Protein AF-A0AAN7WA49-F1 (afdb_monomer_lite)

InterPro domains:
  IPR006640 SprT-like [PF10263] (108-189)

Structure (mmCIF, N/CA/C/O backbone):
data_AF-A0AAN7WA49-F1
#
_entry.id   AF-A0AAN7WA49-F1
#
loop_
_atom_site.group_PDB
_atom_site.id
_atom_site.type_symbol
_atom_site.label_atom_id
_atom_site.label_alt_id
_atom_site.label_comp_id
_atom_site.label_asym_id
_atom_site.label_entity_id
_atom_site.label_seq_id
_atom_site.pdbx_PDB_ins_code
_atom_site.Cartn_x
_atom_site.Cartn_y
_atom_site.Cartn_z
_atom_site.occupancy
_atom_site.B_iso_or_equiv
_atom_site.auth_seq_id
_atom_site.auth_comp_id
_atom_site.auth_asym_id
_atom_site.auth_atom_id
_atom_site.pdbx_PDB_model_num
ATOM 1 N N . MET A 1 1 ? -54.500 -2.569 -3.889 1.00 30.28 1 MET A N 1
ATOM 2 C CA . MET A 1 1 ? -54.462 -4.039 -3.722 1.00 30.28 1 MET A CA 1
ATOM 3 C C . MET A 1 1 ? -53.000 -4.458 -3.816 1.00 30.28 1 MET A C 1
ATOM 5 O O . MET A 1 1 ? -52.416 -4.173 -4.843 1.00 30.28 1 MET A O 1
ATOM 9 N N . GLY A 1 2 ? -52.299 -5.007 -2.831 1.00 27.73 2 GLY A N 1
ATOM 10 C CA . GLY A 1 2 ? -52.580 -5.314 -1.435 1.00 27.73 2 GLY A CA 1
ATOM 11 C C . GLY A 1 2 ? -51.242 -5.390 -0.678 1.00 27.73 2 GLY A C 1
ATOM 12 O O . GLY A 1 2 ? -50.206 -5.682 -1.268 1.00 27.73 2 GLY A O 1
ATOM 13 N N . LEU A 1 3 ? -51.286 -5.069 0.614 1.00 26.38 3 LEU A N 1
ATOM 14 C CA . LEU A 1 3 ? -50.215 -5.274 1.590 1.00 26.38 3 LEU A CA 1
ATOM 15 C C . LEU A 1 3 ? -50.084 -6.777 1.883 1.00 26.38 3 LEU A C 1
ATOM 17 O O . LEU A 1 3 ? -51.098 -7.415 2.162 1.00 26.38 3 LEU A O 1
ATOM 21 N N . GLN A 1 4 ? -48.868 -7.326 1.904 1.00 26.14 4 GLN A N 1
ATOM 22 C CA . GLN A 1 4 ? -48.599 -8.584 2.606 1.00 26.14 4 GLN A CA 1
ATOM 23 C C . GLN A 1 4 ? -47.641 -8.332 3.767 1.00 26.14 4 GLN A C 1
ATOM 25 O O . GLN A 1 4 ? -46.445 -8.104 3.600 1.00 26.14 4 GLN A O 1
ATOM 30 N N . ASN A 1 5 ? -48.246 -8.357 4.952 1.00 26.69 5 ASN A N 1
ATOM 31 C CA . ASN A 1 5 ? -47.609 -8.510 6.247 1.00 26.69 5 ASN A CA 1
ATOM 32 C C . ASN A 1 5 ? -46.942 -9.888 6.327 1.00 26.69 5 ASN A C 1
ATOM 34 O O . ASN A 1 5 ? -47.621 -10.898 6.150 1.00 26.69 5 ASN A O 1
ATOM 38 N N . PHE A 1 6 ? -45.669 -9.936 6.708 1.00 26.06 6 PHE A N 1
ATOM 39 C CA . PHE A 1 6 ? -45.064 -11.139 7.275 1.00 26.06 6 PHE A CA 1
ATOM 40 C C . PHE A 1 6 ? -44.755 -10.873 8.747 1.00 26.06 6 PHE A C 1
ATOM 42 O O . PHE A 1 6 ? -43.709 -10.334 9.089 1.00 26.06 6 PHE A O 1
ATOM 49 N N . ASN A 1 7 ? -45.706 -11.240 9.608 1.00 25.48 7 ASN A N 1
ATOM 50 C CA . ASN A 1 7 ? -45.475 -11.431 11.035 1.00 25.48 7 ASN A CA 1
ATOM 51 C C . ASN A 1 7 ? -45.273 -12.930 11.311 1.00 25.48 7 ASN A C 1
ATOM 53 O O . ASN A 1 7 ? -46.125 -13.740 10.964 1.00 25.48 7 ASN A O 1
ATOM 57 N N . ASN A 1 8 ? -44.159 -13.225 11.982 1.00 29.48 8 ASN A N 1
ATOM 58 C CA . ASN A 1 8 ? -43.942 -14.221 13.038 1.00 29.48 8 ASN A CA 1
ATOM 59 C C . ASN A 1 8 ? -44.462 -15.661 12.879 1.00 29.48 8 ASN A C 1
ATOM 61 O O . ASN A 1 8 ? -45.635 -15.940 13.110 1.00 29.48 8 ASN A O 1
ATOM 65 N N . LEU A 1 9 ? -43.510 -16.598 12.775 1.00 24.91 9 LEU A N 1
ATOM 66 C CA . LEU A 1 9 ? -43.549 -17.864 13.515 1.00 24.91 9 LEU A CA 1
ATOM 67 C C . LEU A 1 9 ? -42.168 -18.134 14.153 1.00 24.91 9 LEU A C 1
ATOM 69 O O . LEU A 1 9 ? -41.154 -17.968 13.473 1.00 24.91 9 LEU A O 1
ATOM 73 N N . PRO A 1 10 ? -42.099 -18.537 15.438 1.00 28.39 10 PRO A N 1
ATOM 74 C CA . PRO A 1 10 ? -40.845 -18.825 16.120 1.00 28.39 10 PRO A CA 1
ATOM 75 C C . PRO A 1 10 ? -40.385 -20.239 15.760 1.00 28.39 10 PRO A C 1
ATOM 77 O O . PRO A 1 10 ? -41.023 -21.226 16.126 1.00 28.39 10 PRO A O 1
ATOM 80 N N . ILE A 1 11 ? -39.262 -20.353 15.054 1.00 27.48 11 ILE A N 1
ATOM 81 C CA . ILE A 1 11 ? -38.612 -21.649 14.868 1.00 27.48 11 ILE A CA 1
ATOM 82 C C . ILE A 1 11 ? -37.760 -21.912 16.112 1.00 27.48 11 ILE A C 1
ATOM 84 O O . ILE A 1 11 ? -36.709 -21.307 16.310 1.00 27.48 11 ILE A O 1
ATOM 88 N N . SER A 1 12 ? -38.253 -22.797 16.977 1.00 29.06 12 SER A N 1
ATOM 89 C CA . SER A 1 12 ? -37.482 -23.369 18.080 1.00 29.06 12 SER A CA 1
ATOM 90 C C . SER A 1 12 ? -36.337 -24.202 17.502 1.00 29.06 12 SER A C 1
ATOM 92 O O . SER A 1 12 ? -36.572 -25.218 16.849 1.00 29.06 12 SER A O 1
ATOM 94 N N . PHE A 1 13 ? -35.098 -23.768 17.739 1.00 29.12 13 PHE A N 1
ATOM 95 C CA . PHE A 1 13 ? -33.899 -24.546 17.442 1.00 29.12 13 PHE A CA 1
ATOM 96 C C . PHE A 1 13 ? -33.210 -24.998 18.738 1.00 29.12 13 PHE A C 1
ATOM 98 O O . PHE A 1 13 ? -33.245 -24.289 19.746 1.00 29.12 13 PHE A O 1
ATOM 105 N N . PRO A 1 14 ? -32.603 -26.198 18.736 1.00 25.14 14 PRO A N 1
ATOM 106 C CA . PRO A 1 14 ? -32.092 -26.840 19.938 1.00 25.14 14 PRO A CA 1
ATOM 107 C C . PRO A 1 14 ? -30.898 -26.079 20.522 1.00 25.14 14 PRO A C 1
ATOM 109 O O . PRO A 1 14 ? -29.910 -25.826 19.834 1.00 25.14 14 PRO A O 1
ATOM 112 N N . LEU A 1 15 ? -30.961 -25.801 21.828 1.00 32.09 15 LEU A N 1
ATOM 113 C CA . LEU A 1 15 ? -29.817 -25.411 22.654 1.00 32.09 15 LEU A CA 1
ATOM 114 C C . LEU A 1 15 ? -28.691 -26.441 22.466 1.00 32.09 15 LEU A C 1
ATOM 116 O O . LEU A 1 15 ? -28.815 -27.579 22.924 1.00 32.09 15 LEU A O 1
ATOM 120 N N . ARG A 1 16 ? -27.589 -26.071 21.802 1.00 32.62 16 ARG A N 1
ATOM 121 C CA . ARG A 1 16 ? -26.420 -26.951 21.670 1.00 32.62 16 ARG A CA 1
ATOM 122 C C . ARG A 1 16 ? -25.090 -26.255 21.947 1.00 32.62 16 ARG A C 1
ATOM 124 O O . ARG A 1 16 ? -24.744 -25.259 21.333 1.00 32.62 16 ARG A O 1
ATOM 131 N N . SER A 1 17 ? -24.361 -26.930 22.841 1.00 30.59 17 SER A N 1
ATOM 132 C CA . SER A 1 17 ? -22.941 -26.861 23.200 1.00 30.59 17 SER A CA 1
ATOM 133 C C . SER A 1 17 ? -22.407 -25.538 23.755 1.00 30.59 17 SER A C 1
ATOM 135 O O . SER A 1 17 ? -21.945 -24.660 23.037 1.00 30.59 17 SER A O 1
ATOM 137 N N . ARG A 1 18 ? -22.396 -25.457 25.091 1.00 38.47 18 ARG A N 1
ATOM 138 C CA . ARG A 1 18 ? -21.684 -24.447 25.879 1.00 38.47 18 ARG A CA 1
ATOM 139 C C . ARG A 1 18 ? -20.166 -24.656 25.771 1.00 38.47 18 ARG A C 1
ATOM 141 O O . ARG A 1 18 ? -19.599 -25.411 26.555 1.00 38.47 18 ARG A O 1
ATOM 148 N N . ASP A 1 19 ? -19.508 -23.939 24.867 1.00 34.94 19 ASP A N 1
ATOM 149 C CA . ASP A 1 19 ? -18.077 -23.643 25.004 1.00 34.94 19 ASP A CA 1
ATOM 150 C C . ASP A 1 19 ? -17.912 -22.490 26.012 1.00 34.94 19 ASP A C 1
ATOM 152 O O . ASP A 1 19 ? -17.974 -21.308 25.670 1.00 34.94 19 ASP A O 1
ATOM 156 N N . PHE A 1 20 ? -17.750 -22.837 27.292 1.00 41.31 20 PHE A N 1
ATOM 157 C CA . PHE A 1 20 ? -17.463 -21.893 28.377 1.00 41.31 20 PHE A CA 1
ATOM 158 C C . PHE A 1 20 ? -16.063 -21.285 28.198 1.00 41.31 20 PHE A C 1
ATOM 160 O O . PHE A 1 20 ? -15.070 -21.932 28.507 1.00 41.31 20 PHE A O 1
ATOM 167 N N . ASN A 1 21 ? -15.967 -20.052 27.691 1.00 46.81 21 ASN A N 1
ATOM 168 C CA . ASN A 1 21 ? -14.693 -19.327 27.563 1.00 46.81 21 ASN A CA 1
ATOM 169 C C . ASN A 1 21 ? -14.823 -17.830 27.921 1.00 46.81 21 ASN A C 1
ATOM 171 O O . ASN A 1 21 ? -14.378 -16.963 27.169 1.00 46.81 21 ASN A O 1
ATOM 175 N N . LEU A 1 22 ? -15.430 -17.525 29.068 1.00 43.91 22 LEU A N 1
ATOM 176 C CA . LEU A 1 22 ? -14.919 -16.455 29.929 1.00 43.91 22 LEU A CA 1
ATOM 177 C C . LEU A 1 22 ? -14.294 -17.166 31.139 1.00 43.91 22 LEU A C 1
ATOM 179 O O . LEU A 1 22 ? -14.978 -18.010 31.721 1.00 43.91 22 LEU A O 1
ATOM 183 N N . PRO A 1 23 ? -13.020 -16.922 31.486 1.00 47.19 23 PRO A N 1
ATOM 184 C CA . PRO A 1 23 ? -12.454 -17.450 32.721 1.00 47.19 23 PRO A CA 1
ATOM 185 C C . PRO A 1 23 ? -13.278 -16.934 33.908 1.00 47.19 23 PRO A C 1
ATOM 187 O O . PRO A 1 23 ? -13.405 -15.726 34.084 1.00 47.19 23 PRO A O 1
ATOM 190 N N . ASP A 1 24 ? -13.865 -17.841 34.688 1.00 44.62 24 ASP A N 1
ATOM 191 C CA . ASP A 1 24 ? -14.547 -17.516 35.944 1.00 44.62 24 ASP A CA 1
ATOM 192 C C . ASP A 1 24 ? -13.480 -17.187 37.013 1.00 44.62 24 ASP A C 1
ATOM 194 O O . ASP A 1 24 ? -12.650 -18.059 37.320 1.00 44.62 24 ASP A O 1
ATOM 198 N N . PRO A 1 25 ? -13.475 -15.971 37.601 1.00 43.41 25 PRO A N 1
ATOM 199 C CA . PRO A 1 25 ? -12.510 -15.566 38.627 1.00 43.41 25 PRO A CA 1
ATOM 200 C C . PRO A 1 25 ? -12.477 -16.481 39.864 1.00 43.41 25 PRO A C 1
ATOM 202 O O . PRO A 1 25 ? -11.494 -16.491 40.608 1.00 43.41 25 PRO A O 1
ATOM 205 N N . ARG A 1 26 ? -13.507 -17.306 40.091 1.00 42.00 26 ARG A N 1
ATOM 206 C CA . ARG A 1 26 ? -13.627 -18.171 41.276 1.00 42.00 26 ARG A CA 1
ATOM 207 C C . ARG A 1 26 ? -12.968 -19.542 41.124 1.00 42.00 26 ARG A C 1
ATOM 209 O O . ARG A 1 26 ? -12.745 -20.218 42.131 1.00 42.00 26 ARG A O 1
ATOM 216 N N . TYR A 1 27 ? -12.590 -19.961 39.913 1.00 43.03 27 TYR A N 1
ATOM 217 C CA . TYR A 1 27 ? -11.974 -21.281 39.686 1.00 43.03 27 TYR A CA 1
ATOM 218 C C . TYR A 1 27 ? -10.437 -21.297 39.750 1.00 43.03 27 TYR A C 1
ATOM 220 O O . TYR A 1 27 ? -9.827 -22.366 39.662 1.00 43.03 27 TYR A O 1
ATOM 228 N N . TYR A 1 28 ? -9.792 -20.160 40.032 1.00 46.44 28 TYR A N 1
ATOM 229 C CA . TYR A 1 28 ? -8.327 -20.021 40.070 1.00 46.44 28 TYR A CA 1
ATOM 230 C C . TYR A 1 28 ? -7.599 -20.814 41.179 1.00 46.44 28 TYR A C 1
ATOM 232 O O . TYR A 1 28 ? -6.373 -20.750 41.276 1.00 46.44 28 TYR A O 1
ATOM 240 N N . ARG A 1 29 ? -8.293 -21.606 42.017 1.00 39.50 29 ARG A N 1
ATOM 241 C CA . ARG A 1 29 ? -7.665 -22.324 43.149 1.00 39.50 29 ARG A CA 1
ATOM 242 C C . ARG A 1 29 ? -7.626 -23.853 43.111 1.00 39.50 29 ARG A C 1
ATOM 244 O O . ARG A 1 29 ? -7.049 -24.426 44.036 1.00 39.50 29 ARG A O 1
ATOM 251 N N . ARG A 1 30 ? -8.123 -24.569 42.089 1.00 38.12 30 ARG A N 1
ATOM 252 C CA . ARG A 1 30 ? -7.982 -26.050 42.081 1.00 38.12 30 ARG A CA 1
ATOM 253 C C . ARG A 1 30 ? -7.955 -26.712 40.688 1.00 38.12 30 ARG A C 1
ATOM 255 O O . ARG A 1 30 ? -8.990 -26.972 40.102 1.00 38.12 30 ARG A O 1
ATOM 262 N N . ARG A 1 31 ? -6.730 -27.061 40.254 1.00 41.97 31 ARG A N 1
ATOM 263 C CA . ARG A 1 31 ? -6.278 -28.139 39.324 1.00 41.97 31 ARG A CA 1
ATOM 264 C C . ARG A 1 31 ? -7.177 -28.569 38.135 1.00 41.97 31 ARG A C 1
ATOM 266 O O . ARG A 1 31 ? -8.188 -29.218 38.352 1.00 41.97 31 ARG A O 1
ATOM 273 N N . SER A 1 32 ? -6.587 -28.591 36.926 1.00 35.69 32 SER A N 1
ATOM 274 C CA . SER A 1 32 ? -6.237 -29.834 36.188 1.00 35.69 32 SER A CA 1
ATOM 275 C C . SER A 1 32 ? -5.208 -29.567 35.069 1.00 35.69 32 SER A C 1
ATOM 277 O O . SER A 1 32 ? -5.052 -28.444 34.605 1.00 35.69 32 SER A O 1
ATOM 279 N N . ARG A 1 33 ? -4.429 -30.585 34.683 1.00 50.12 33 ARG A N 1
ATOM 280 C CA . ARG A 1 33 ? -3.204 -30.488 33.865 1.00 50.12 33 ARG A CA 1
ATOM 281 C C . ARG A 1 33 ? -3.462 -30.884 32.407 1.00 50.12 33 ARG A C 1
ATOM 283 O O . ARG A 1 33 ? -3.973 -31.971 32.171 1.00 50.12 33 ARG A O 1
ATOM 290 N N . SER A 1 34 ? -2.984 -30.052 31.468 1.00 51.78 34 SER A N 1
ATOM 291 C CA . SER A 1 34 ? -2.163 -30.411 30.277 1.00 51.78 34 SER A CA 1
ATOM 292 C C . SER A 1 34 ? -2.564 -29.819 28.911 1.00 51.78 34 SER A C 1
ATOM 294 O O . SER A 1 34 ? -1.732 -29.818 28.009 1.00 51.78 34 SER A O 1
ATOM 296 N N . ARG A 1 35 ? -3.737 -29.185 28.758 1.00 42.75 35 ARG A N 1
ATOM 297 C CA . ARG A 1 35 ? -4.066 -28.391 27.544 1.00 42.75 35 ARG A CA 1
ATOM 298 C C . ARG A 1 35 ? -4.598 -26.984 27.823 1.00 42.75 35 ARG A C 1
ATOM 300 O O . ARG A 1 35 ? -4.358 -26.098 27.007 1.00 42.75 35 ARG A O 1
ATOM 307 N N . SER A 1 36 ? -5.247 -26.761 28.971 1.00 52.06 36 SER A N 1
ATOM 308 C CA . SER A 1 36 ? -5.731 -25.425 29.349 1.00 52.06 36 SER A CA 1
ATOM 309 C C . SER A 1 36 ? -4.580 -24.476 29.688 1.00 52.06 36 SER A C 1
ATOM 311 O O . SER A 1 36 ? -4.594 -23.348 29.216 1.00 52.06 36 SER A O 1
ATOM 313 N N . ARG A 1 37 ? -3.516 -24.976 30.337 1.00 51.56 37 ARG A N 1
ATOM 314 C CA . ARG A 1 37 ? -2.327 -24.191 30.714 1.00 51.56 37 ARG A CA 1
ATOM 315 C C . ARG A 1 37 ? -1.764 -23.324 29.588 1.00 51.56 37 ARG A C 1
ATOM 317 O O . ARG A 1 37 ? -1.578 -22.140 29.782 1.00 51.56 37 ARG A O 1
ATOM 324 N N . ARG A 1 38 ? -1.569 -23.871 28.380 1.00 51.59 38 ARG A N 1
ATOM 325 C CA . ARG A 1 38 ? -1.002 -23.094 27.259 1.00 51.59 38 ARG A CA 1
ATOM 326 C C . ARG A 1 38 ? -1.919 -21.946 26.812 1.00 51.59 38 ARG A C 1
ATOM 328 O O . ARG A 1 38 ? -1.421 -20.912 26.391 1.00 51.59 38 ARG A O 1
ATOM 335 N N . ARG A 1 39 ? -3.242 -22.129 26.893 1.00 55.03 39 ARG A N 1
ATOM 336 C CA . ARG A 1 39 ? -4.233 -21.094 26.549 1.00 55.03 39 ARG A CA 1
ATOM 337 C C . ARG A 1 39 ? -4.418 -20.076 27.674 1.00 55.03 39 ARG A C 1
ATOM 339 O O . ARG A 1 39 ? -4.572 -18.899 27.379 1.00 55.03 39 ARG A O 1
ATOM 346 N N . GLU A 1 40 ? -4.384 -20.525 28.926 1.00 58.50 40 GLU A N 1
ATOM 347 C CA . GLU A 1 40 ? -4.374 -19.669 30.119 1.00 58.50 40 GLU A CA 1
ATOM 348 C C . GLU A 1 40 ? -3.130 -18.774 30.112 1.00 58.50 40 GLU A C 1
ATOM 350 O O . GLU A 1 40 ? -3.262 -17.557 30.191 1.00 58.50 40 GLU A O 1
ATOM 355 N N . ASP A 1 41 ? -1.951 -19.349 29.854 1.00 67.00 41 ASP A N 1
ATOM 356 C CA . ASP A 1 41 ? -0.691 -18.613 29.736 1.00 67.00 41 ASP A CA 1
ATOM 357 C C . ASP A 1 41 ? -0.744 -17.569 28.604 1.00 67.00 41 ASP A C 1
ATOM 359 O O . ASP A 1 41 ? -0.179 -16.487 28.731 1.00 67.00 41 ASP A O 1
ATOM 363 N N . GLU A 1 42 ? -1.387 -17.872 27.470 1.00 71.25 42 GLU A N 1
ATOM 364 C CA . GLU A 1 42 ? -1.552 -16.923 26.357 1.00 71.25 42 GLU A CA 1
ATOM 365 C C . GLU A 1 42 ? -2.534 -15.793 26.691 1.00 71.25 42 GLU A C 1
ATOM 367 O O . GLU A 1 42 ? -2.274 -14.637 26.354 1.00 71.25 42 GLU A O 1
ATOM 372 N N . TRP A 1 43 ? -3.639 -16.106 27.371 1.00 72.69 43 TRP A N 1
ATOM 373 C CA . TRP A 1 43 ? -4.624 -15.125 27.819 1.00 72.69 43 TRP A CA 1
ATOM 374 C C . TRP A 1 43 ? -4.048 -14.176 28.872 1.00 72.69 43 TRP A C 1
ATOM 376 O O . TRP A 1 43 ? -4.136 -12.960 28.713 1.00 72.69 43 TRP A O 1
ATOM 386 N N . GLU A 1 44 ? -3.403 -14.716 29.907 1.00 75.56 44 GLU A N 1
ATOM 387 C CA . GLU A 1 44 ? -2.761 -13.933 30.967 1.00 75.56 44 GLU A CA 1
ATOM 388 C C . GLU A 1 44 ? -1.657 -13.036 30.401 1.00 75.56 44 GLU A C 1
ATOM 390 O O . GLU A 1 44 ? -1.570 -11.862 30.759 1.00 75.56 44 GLU A O 1
ATOM 395 N N . LYS A 1 45 ? -0.870 -13.541 29.440 1.00 81.31 45 LYS A N 1
ATOM 396 C CA . LYS A 1 45 ? 0.095 -12.719 28.695 1.00 81.31 45 LYS A CA 1
ATOM 397 C C . LYS A 1 45 ? -0.580 -11.601 27.909 1.00 81.31 45 LYS A C 1
ATOM 399 O O . LYS A 1 45 ? -0.028 -10.508 27.855 1.00 81.31 45 LYS A O 1
ATOM 404 N N . SER A 1 46 ? -1.746 -11.845 27.309 1.00 79.94 46 SER A N 1
ATOM 405 C CA . SER A 1 46 ? -2.488 -10.817 26.568 1.00 79.94 46 SER A CA 1
ATOM 406 C C . SER A 1 46 ? -3.006 -9.721 27.499 1.00 79.94 46 SER A C 1
ATOM 408 O O . SER A 1 46 ? -2.791 -8.541 27.239 1.00 79.94 46 SER A O 1
ATOM 410 N N . VAL A 1 47 ? -3.602 -10.102 28.633 1.00 84.25 47 VAL A N 1
ATOM 411 C CA . VAL A 1 47 ? -4.077 -9.165 29.663 1.00 84.25 47 VAL A CA 1
ATOM 412 C C . VAL A 1 47 ? -2.916 -8.354 30.248 1.00 84.25 47 VAL A C 1
ATOM 414 O O . VAL A 1 47 ? -3.005 -7.130 30.352 1.00 84.25 47 VAL A O 1
ATOM 417 N N . ALA A 1 48 ? -1.793 -9.004 30.565 1.00 86.94 48 ALA A N 1
ATOM 418 C CA . ALA A 1 48 ? -0.583 -8.318 31.010 1.00 86.94 48 ALA A CA 1
ATOM 419 C C . ALA A 1 48 ? -0.048 -7.361 29.931 1.00 86.94 48 ALA A C 1
ATOM 421 O O . ALA A 1 48 ? 0.315 -6.225 30.236 1.00 86.94 48 ALA A O 1
ATOM 422 N N . ALA A 1 49 ? -0.073 -7.772 28.660 1.00 87.06 49 ALA A N 1
ATOM 423 C CA . ALA A 1 49 ? 0.344 -6.934 27.544 1.00 87.06 49 ALA A CA 1
ATOM 424 C C . ALA A 1 49 ? -0.554 -5.702 27.360 1.00 87.06 49 ALA A C 1
ATOM 426 O O . ALA A 1 49 ? -0.046 -4.664 26.946 1.00 87.06 49 ALA A O 1
ATOM 427 N N . LEU A 1 50 ? -1.849 -5.740 27.697 1.00 90.81 50 LEU A N 1
ATOM 428 C CA . LEU A 1 50 ? -2.705 -4.538 27.680 1.00 90.81 50 LEU A CA 1
ATOM 429 C C . LEU A 1 50 ? -2.230 -3.466 28.673 1.00 90.81 50 LEU A C 1
ATOM 431 O O . LEU A 1 50 ? -2.437 -2.281 28.431 1.00 90.81 50 LEU A O 1
ATOM 435 N N . ARG A 1 51 ? -1.565 -3.873 29.759 1.00 92.31 51 ARG A N 1
ATOM 436 C CA . ARG A 1 51 ? -1.057 -2.992 30.827 1.00 92.31 51 ARG A CA 1
ATOM 437 C C . ARG A 1 51 ? 0.389 -2.562 30.638 1.00 92.31 51 ARG A C 1
ATOM 439 O O . ARG A 1 51 ? 0.887 -1.723 31.386 1.00 92.31 51 ARG A O 1
ATOM 446 N N . ASP A 1 52 ? 1.086 -3.141 29.670 1.00 90.06 52 ASP A N 1
ATOM 447 C CA . ASP A 1 52 ? 2.507 -2.891 29.485 1.00 90.06 52 ASP A CA 1
ATOM 448 C C . ASP A 1 52 ? 2.755 -1.661 28.601 1.00 90.06 52 ASP A C 1
ATOM 450 O O . ASP A 1 52 ? 2.683 -1.709 27.371 1.00 90.06 52 ASP A O 1
ATOM 454 N N . LYS A 1 53 ? 3.082 -0.527 29.222 1.00 89.44 53 LYS A N 1
ATOM 455 C CA . LYS A 1 53 ? 3.438 0.701 28.492 1.00 89.44 53 LYS A CA 1
ATOM 456 C C . LYS A 1 53 ? 4.791 0.622 27.771 1.00 89.44 53 LYS A C 1
ATOM 458 O O . LYS A 1 53 ? 5.106 1.515 26.994 1.00 89.44 53 LYS A O 1
ATOM 463 N N . THR A 1 54 ? 5.611 -0.394 28.049 1.00 87.38 54 THR A N 1
ATOM 464 C CA . THR A 1 54 ? 6.988 -0.499 27.540 1.00 87.38 54 THR A CA 1
ATOM 465 C C . THR A 1 54 ? 7.091 -1.153 26.163 1.00 87.38 54 THR A C 1
ATOM 467 O O . THR A 1 54 ? 8.168 -1.145 25.574 1.00 87.38 54 THR A O 1
ATOM 470 N N . VAL A 1 55 ? 5.985 -1.667 25.617 1.00 86.06 55 VAL A N 1
ATOM 471 C CA . VAL A 1 55 ? 5.927 -2.226 24.259 1.00 86.06 55 VAL A CA 1
ATOM 472 C C . VAL A 1 55 ? 6.048 -1.107 23.219 1.00 86.06 55 VAL A C 1
ATOM 474 O O . VAL A 1 55 ? 5.197 -0.219 23.162 1.00 86.06 55 VAL A O 1
ATOM 477 N N . ARG A 1 56 ? 7.096 -1.180 22.389 1.00 80.00 56 ARG A N 1
ATOM 478 C CA . ARG A 1 56 ? 7.497 -0.141 21.417 1.00 80.00 56 ARG A CA 1
ATOM 479 C C . ARG A 1 56 ? 7.399 -0.555 19.946 1.00 80.00 56 ARG A C 1
ATOM 481 O O . ARG A 1 56 ? 7.269 0.269 19.056 1.00 80.00 56 ARG A O 1
ATOM 488 N N . ASP A 1 57 ? 7.395 -1.850 19.651 1.00 76.00 57 ASP A N 1
ATOM 489 C CA . ASP A 1 57 ? 7.486 -2.377 18.281 1.00 76.00 57 ASP A CA 1
ATOM 490 C C . ASP A 1 57 ? 6.141 -2.414 17.523 1.00 76.00 57 ASP A C 1
ATOM 492 O O . ASP A 1 57 ? 5.972 -3.223 16.613 1.00 76.00 57 ASP A O 1
ATOM 496 N N . ARG A 1 58 ? 5.156 -1.592 17.912 1.00 78.69 58 ARG A N 1
ATOM 497 C CA . ARG A 1 58 ? 3.747 -1.679 17.469 1.00 78.69 58 ARG A CA 1
ATOM 498 C C . ARG A 1 58 ? 3.189 -0.336 16.995 1.00 78.69 58 ARG A C 1
ATOM 500 O O . ARG A 1 58 ? 2.157 0.122 17.482 1.00 78.69 58 ARG A O 1
ATOM 507 N N . VAL A 1 59 ? 3.898 0.294 16.063 1.00 79.12 59 VAL A N 1
ATOM 508 C CA . VAL A 1 59 ? 3.586 1.644 15.553 1.00 79.12 59 VAL A CA 1
ATOM 509 C C . VAL A 1 59 ? 2.873 1.604 14.190 1.00 79.12 59 VAL A C 1
ATOM 511 O O . VAL A 1 59 ? 2.340 2.617 13.742 1.00 79.12 59 VAL A O 1
ATOM 514 N N . GLY A 1 60 ? 2.851 0.443 13.530 1.00 87.81 60 GLY A N 1
ATOM 515 C CA . GLY A 1 60 ? 2.269 0.271 12.200 1.00 87.81 60 GLY A CA 1
ATOM 516 C C . GLY A 1 60 ? 0.762 0.018 12.195 1.00 87.81 60 GLY A C 1
ATOM 517 O O . GLY A 1 60 ? 0.105 -0.059 13.233 1.00 87.81 60 GLY A O 1
ATOM 518 N N . ASP A 1 61 ? 0.223 -0.167 10.994 1.00 93.69 61 ASP A N 1
ATOM 519 C CA . ASP A 1 61 ? -1.198 -0.395 10.726 1.00 93.69 61 ASP A CA 1
ATOM 520 C C . ASP A 1 61 ? -1.386 -1.327 9.513 1.00 93.69 61 ASP A C 1
ATOM 522 O O . ASP A 1 61 ? -0.418 -1.673 8.833 1.00 93.69 61 ASP A O 1
ATOM 526 N N . LEU A 1 62 ? -2.615 -1.782 9.245 1.00 93.62 62 LEU A N 1
ATOM 527 C CA . LEU A 1 62 ? -2.890 -2.701 8.124 1.00 93.62 62 LEU A CA 1
ATOM 528 C C . LEU A 1 62 ? -2.936 -2.017 6.747 1.00 93.62 62 LEU A C 1
ATOM 530 O O . LEU A 1 62 ? -3.038 -2.700 5.726 1.00 93.62 62 LEU A O 1
ATOM 534 N N . GLY A 1 63 ? -2.860 -0.688 6.686 1.00 92.75 63 GLY A N 1
ATOM 535 C CA . GLY A 1 63 ? -2.906 0.075 5.444 1.00 92.75 63 GLY A CA 1
ATOM 536 C C . GLY A 1 63 ? -4.260 0.063 4.747 1.00 92.75 63 GLY A C 1
ATOM 537 O O . GLY A 1 63 ? -4.302 0.218 3.524 1.00 92.75 63 GLY A O 1
ATOM 538 N N . TRP A 1 64 ? -5.344 -0.162 5.494 1.00 94.81 64 TRP A N 1
ATOM 539 C CA . TRP A 1 64 ? -6.717 -0.139 4.994 1.00 94.81 64 TRP A CA 1
ATOM 540 C C . TRP A 1 64 ? -7.249 1.291 4.917 1.00 94.81 64 TRP A C 1
ATOM 542 O O . TRP A 1 64 ? -6.840 2.173 5.669 1.00 94.81 64 TRP A O 1
ATOM 552 N N . VAL A 1 65 ? -8.204 1.520 4.019 1.00 93.56 65 VAL A N 1
ATOM 553 C CA . VAL A 1 65 ? -8.985 2.762 4.020 1.00 93.56 65 VAL A CA 1
ATOM 554 C C . VAL A 1 65 ? -10.197 2.619 4.941 1.00 93.56 65 VAL A C 1
ATOM 556 O O . VAL A 1 65 ? -10.658 1.503 5.204 1.00 93.56 65 VAL A O 1
ATOM 559 N N . LEU A 1 66 ? -10.720 3.743 5.431 1.00 93.81 66 LEU A N 1
ATOM 560 C CA . LEU A 1 66 ? -11.784 3.771 6.438 1.00 93.81 66 LEU A CA 1
ATOM 561 C C . LEU A 1 66 ? -13.076 3.102 5.943 1.00 93.81 66 LEU A C 1
ATOM 563 O O . LEU A 1 66 ? -13.729 2.363 6.684 1.00 93.81 66 LEU A O 1
ATOM 567 N N . GLU A 1 67 ? -13.412 3.307 4.672 1.00 94.50 67 GLU A N 1
ATOM 568 C CA . GLU A 1 67 ? -14.556 2.703 3.997 1.00 94.50 67 GLU A CA 1
ATOM 569 C C . GLU A 1 67 ? -14.454 1.176 4.021 1.00 94.50 67 GLU A C 1
ATOM 571 O O . GLU A 1 67 ? -15.381 0.505 4.481 1.00 94.50 67 GLU A O 1
ATOM 576 N N . TYR A 1 68 ? -13.303 0.629 3.613 1.00 96.62 68 TYR A N 1
ATOM 577 C CA . TYR A 1 68 ? -13.054 -0.812 3.629 1.00 96.62 68 TYR A CA 1
ATOM 578 C C . TYR A 1 68 ? -13.065 -1.366 5.053 1.00 96.62 68 TYR A C 1
ATOM 580 O O . TYR A 1 68 ? -13.706 -2.380 5.306 1.00 96.62 68 TYR A O 1
ATOM 588 N N . ALA A 1 69 ? -12.403 -0.699 6.005 1.00 97.00 69 ALA A N 1
ATOM 589 C CA . ALA A 1 69 ? -12.372 -1.145 7.397 1.00 97.00 69 ALA A CA 1
ATOM 590 C C . ALA A 1 69 ? -13.781 -1.237 8.003 1.00 97.00 69 ALA A C 1
ATOM 592 O O . ALA A 1 69 ? -14.082 -2.195 8.720 1.00 97.00 69 ALA A O 1
ATOM 593 N N . THR A 1 70 ? -14.651 -0.278 7.672 1.00 97.38 70 THR A N 1
ATOM 594 C CA . THR A 1 70 ? -16.066 -0.279 8.070 1.00 97.38 70 THR A CA 1
ATOM 595 C C . THR A 1 70 ? -16.819 -1.429 7.412 1.00 97.38 70 THR A C 1
ATOM 597 O O . THR A 1 70 ? -17.530 -2.163 8.093 1.00 97.38 70 THR A O 1
ATOM 600 N N . ALA A 1 71 ? -16.650 -1.620 6.102 1.00 97.62 71 ALA A N 1
ATOM 601 C CA . ALA A 1 71 ? -17.349 -2.663 5.357 1.00 97.62 71 ALA A CA 1
ATOM 602 C C . ALA A 1 71 ? -16.929 -4.065 5.810 1.00 97.62 71 ALA A C 1
ATOM 604 O O . ALA A 1 71 ? -17.777 -4.931 6.027 1.00 97.62 71 ALA A O 1
ATOM 605 N N . TRP A 1 72 ? -15.632 -4.269 6.035 1.00 97.75 72 TRP A N 1
ATOM 606 C CA . TRP A 1 72 ? -15.086 -5.520 6.543 1.00 97.75 72 TRP A CA 1
ATOM 607 C C . TRP A 1 72 ? -15.644 -5.849 7.932 1.00 97.75 72 TRP A C 1
ATOM 609 O O . TRP A 1 72 ? -16.127 -6.962 8.142 1.00 97.75 72 TRP A O 1
ATOM 619 N N . LEU A 1 73 ? -15.650 -4.879 8.858 1.00 97.88 73 LEU A N 1
ATOM 620 C CA . LEU A 1 73 ? -16.161 -5.098 10.215 1.00 97.88 73 LEU A CA 1
ATOM 621 C C . LEU A 1 73 ? -17.676 -5.313 10.222 1.00 97.88 73 LEU A C 1
ATOM 623 O O . LEU A 1 73 ? -18.161 -6.217 10.895 1.00 97.88 73 LEU A O 1
ATOM 627 N N . TYR A 1 74 ? -18.422 -4.541 9.429 1.00 97.50 74 TYR A N 1
ATOM 628 C CA . TYR A 1 74 ? -19.855 -4.747 9.232 1.00 97.50 74 TYR A CA 1
ATOM 629 C C . TYR A 1 74 ? -20.155 -6.174 8.748 1.00 97.50 74 TYR A C 1
ATOM 631 O O . TYR A 1 74 ? -20.965 -6.874 9.358 1.00 97.50 74 TYR A O 1
ATOM 639 N N . ARG A 1 75 ? -19.446 -6.643 7.710 1.00 97.25 75 ARG A N 1
ATOM 640 C CA . ARG A 1 75 ? -19.562 -8.015 7.192 1.00 97.25 75 ARG A CA 1
ATOM 641 C C . ARG A 1 75 ? -19.265 -9.052 8.273 1.00 97.25 75 ARG A C 1
ATOM 643 O O . ARG A 1 75 ? -20.049 -9.982 8.444 1.00 97.25 75 ARG A O 1
ATOM 650 N N . HIS A 1 76 ? -18.165 -8.881 9.008 1.00 97.25 76 HIS A N 1
ATOM 651 C CA . HIS A 1 76 ? -17.759 -9.783 10.091 1.00 97.25 76 HIS A CA 1
ATOM 652 C C . HIS A 1 76 ? -18.832 -9.881 11.184 1.00 97.25 76 HIS A C 1
ATOM 654 O O . HIS A 1 76 ? -19.225 -10.982 11.566 1.00 97.25 76 HIS A O 1
ATOM 660 N N . LEU A 1 77 ? -19.374 -8.748 11.638 1.00 97.12 77 LEU A N 1
ATOM 661 C CA . LEU A 1 77 ? -20.430 -8.708 12.655 1.00 97.12 77 LEU A CA 1
ATOM 662 C C . LEU A 1 77 ? -21.721 -9.384 12.173 1.00 97.12 77 LEU A C 1
ATOM 664 O O . LEU A 1 77 ? -22.307 -10.183 12.901 1.00 97.12 77 LEU A O 1
ATOM 668 N N . VAL A 1 78 ? -22.143 -9.120 10.932 1.00 95.44 78 VAL A N 1
ATOM 669 C CA . VAL A 1 78 ? -23.340 -9.736 10.331 1.00 95.44 78 VAL A CA 1
ATOM 670 C C . VAL A 1 78 ? -23.168 -11.243 10.107 1.00 95.44 78 VAL A C 1
ATOM 672 O O . VAL A 1 78 ? -24.143 -11.987 10.194 1.00 95.44 78 VAL A O 1
ATOM 675 N N . GLN A 1 79 ? -21.952 -11.720 9.848 1.00 96.19 79 GLN A N 1
ATOM 676 C CA . GLN A 1 79 ? -21.666 -13.153 9.736 1.00 96.19 79 GLN A CA 1
ATOM 677 C C . GLN A 1 79 ? -21.555 -13.837 11.108 1.00 96.19 79 GLN A C 1
ATOM 679 O O . GLN A 1 79 ? -21.886 -15.014 11.231 1.00 96.19 79 GLN A O 1
ATOM 684 N N . ASN A 1 80 ? -21.140 -13.105 12.146 1.00 95.56 80 ASN A N 1
ATOM 685 C CA . ASN A 1 80 ? -20.906 -13.625 13.495 1.00 95.56 80 ASN A CA 1
ATOM 686 C C . ASN A 1 80 ? -21.981 -13.214 14.526 1.00 95.56 80 ASN A C 1
ATOM 688 O O . ASN A 1 80 ? -21.718 -13.226 15.728 1.00 95.56 80 ASN A O 1
ATOM 692 N N . ARG A 1 81 ? -23.202 -12.864 14.094 1.00 95.00 81 ARG A N 1
ATOM 693 C CA . ARG A 1 81 ? -24.287 -12.378 14.982 1.00 95.00 81 ARG A CA 1
ATOM 694 C C . ARG A 1 81 ? -24.513 -13.229 16.241 1.00 95.00 81 ARG A C 1
ATOM 696 O O . ARG A 1 81 ? -24.478 -12.647 17.324 1.00 95.00 81 ARG A O 1
ATOM 703 N N . PRO A 1 82 ? -24.688 -14.568 16.160 1.00 93.62 82 PRO A N 1
ATOM 704 C CA . PRO A 1 82 ? -24.918 -15.368 17.365 1.00 93.62 82 PRO A CA 1
ATOM 705 C C . PRO A 1 82 ? -23.708 -15.346 18.304 1.00 93.62 82 PRO A C 1
ATOM 707 O O . PRO A 1 82 ? -23.869 -15.224 19.513 1.00 93.62 82 PRO A O 1
ATOM 710 N N . GLY A 1 83 ? -22.488 -15.377 17.756 1.00 93.56 83 GLY A N 1
ATOM 711 C CA . GLY A 1 83 ? -21.265 -15.310 18.552 1.00 93.56 83 GLY A CA 1
ATOM 712 C C . GLY A 1 83 ? -21.129 -13.992 19.316 1.00 93.56 83 GLY A C 1
ATOM 713 O O . GLY A 1 83 ? -20.679 -14.003 20.462 1.00 93.56 83 GLY A O 1
ATOM 714 N N . VAL A 1 84 ? -21.543 -12.879 18.697 1.00 94.81 84 VAL A N 1
ATOM 715 C CA . VAL A 1 84 ? -21.582 -11.543 19.311 1.00 94.81 84 VAL A CA 1
ATOM 716 C C . VAL A 1 84 ? -22.607 -11.477 20.444 1.00 94.81 84 VAL A C 1
ATOM 718 O O . VAL A 1 84 ? -22.233 -11.104 21.556 1.00 94.81 84 VAL A O 1
ATOM 721 N N . ALA A 1 85 ? -23.858 -11.880 20.196 1.00 93.75 85 ALA A N 1
ATOM 722 C CA . ALA A 1 85 ? -24.914 -11.872 21.213 1.00 93.75 85 ALA A CA 1
ATOM 723 C C . ALA A 1 85 ? -24.541 -12.755 22.417 1.00 93.75 85 ALA A C 1
ATOM 725 O O . ALA A 1 85 ? -24.561 -12.307 23.564 1.00 93.75 85 ALA A O 1
ATOM 726 N N . ASP A 1 86 ? -24.065 -13.974 22.149 1.00 92.69 86 ASP A N 1
ATOM 727 C CA . ASP A 1 86 ? -23.622 -14.897 23.190 1.00 92.69 86 ASP A CA 1
ATOM 728 C C . ASP A 1 86 ? -22.454 -14.337 24.019 1.00 92.69 86 ASP A C 1
ATOM 730 O O . ASP A 1 86 ? -22.347 -14.610 25.214 1.00 92.69 86 ASP A O 1
ATOM 734 N N . ALA A 1 87 ? -21.528 -13.598 23.401 1.00 92.62 87 ALA A N 1
ATOM 735 C CA . ALA A 1 87 ? -20.400 -12.998 24.112 1.00 92.62 87 ALA A CA 1
ATOM 736 C C . ALA A 1 87 ? -20.857 -11.922 25.099 1.00 92.62 87 ALA A C 1
ATOM 738 O O . ALA A 1 87 ? -20.385 -11.904 26.235 1.00 92.62 87 ALA A O 1
ATOM 739 N N . ILE A 1 88 ? -21.800 -11.080 24.683 1.00 94.12 88 ILE A N 1
ATOM 740 C CA . ILE A 1 88 ? -22.376 -10.022 25.515 1.00 94.12 88 ILE A CA 1
ATOM 741 C C . ILE A 1 88 ? -23.162 -10.630 26.680 1.00 94.12 88 ILE A C 1
ATOM 743 O O . ILE A 1 88 ? -22.900 -10.291 27.834 1.00 94.12 88 ILE A O 1
ATOM 747 N N . ASP A 1 89 ? -24.026 -11.613 26.413 1.00 92.25 89 ASP A N 1
ATOM 748 C CA . ASP A 1 89 ? -24.766 -12.330 27.460 1.00 92.25 89 ASP A CA 1
ATOM 749 C C . ASP A 1 89 ? -23.840 -13.031 28.461 1.00 92.25 89 ASP A C 1
ATOM 751 O O . ASP A 1 89 ? -24.117 -13.056 29.662 1.00 92.25 89 ASP A O 1
ATOM 755 N N . ARG A 1 90 ? -22.718 -13.599 27.997 1.00 90.19 90 ARG A N 1
ATOM 756 C CA . ARG A 1 90 ? -21.731 -14.212 28.897 1.00 90.19 90 ARG A CA 1
ATOM 757 C C . ARG A 1 90 ? -21.052 -13.181 29.792 1.00 90.19 90 ARG A C 1
ATOM 759 O O . ARG A 1 90 ? -20.872 -13.461 30.973 1.00 90.19 90 ARG A O 1
ATOM 766 N N . ILE A 1 91 ? -20.677 -12.019 29.258 1.00 92.19 91 ILE A N 1
ATOM 767 C CA . ILE A 1 91 ? -20.067 -10.950 30.060 1.00 92.19 91 ILE A CA 1
ATOM 768 C C . ILE A 1 91 ? -21.060 -10.460 31.118 1.00 92.19 91 ILE A C 1
ATOM 770 O O . ILE A 1 91 ? -20.704 -10.404 32.294 1.00 92.19 91 ILE A O 1
ATOM 774 N N . ARG A 1 92 ? -22.315 -10.212 30.725 1.00 91.19 92 ARG A N 1
ATOM 775 C CA . ARG A 1 92 ? -23.412 -9.854 31.638 1.00 91.19 92 ARG A CA 1
ATOM 776 C C . ARG A 1 92 ? -23.612 -10.895 32.736 1.00 91.19 92 ARG A C 1
ATOM 778 O O . ARG A 1 92 ? -23.735 -10.538 33.899 1.00 91.19 92 ARG A O 1
ATOM 785 N N . ALA A 1 93 ? -23.587 -12.183 32.399 1.00 88.88 93 ALA A N 1
ATOM 786 C CA . ALA A 1 93 ? -23.759 -13.251 33.382 1.00 88.88 93 ALA A CA 1
ATOM 787 C C . ALA A 1 93 ? -22.620 -13.328 34.414 1.00 88.88 93 ALA A C 1
ATOM 789 O O . ALA A 1 93 ? -22.870 -13.682 35.563 1.00 88.88 93 ALA A O 1
ATOM 790 N N . VAL A 1 94 ? -21.379 -13.029 34.012 1.00 86.62 94 VAL A N 1
ATOM 791 C CA . VAL A 1 94 ? -20.214 -13.059 34.912 1.00 86.62 94 VAL A CA 1
ATOM 792 C C . VAL A 1 94 ? -20.165 -11.791 35.763 1.00 86.62 94 VAL A C 1
ATOM 794 O O . VAL A 1 94 ? -20.176 -11.866 36.989 1.00 86.62 94 VAL A O 1
ATOM 797 N N . LEU A 1 95 ? -20.163 -10.623 35.119 1.00 86.75 95 LEU A N 1
ATOM 798 C CA . LEU A 1 95 ? -19.987 -9.345 35.807 1.00 86.75 95 LEU A CA 1
ATOM 799 C C . LEU A 1 95 ? -21.261 -8.856 36.502 1.00 86.75 95 LEU A C 1
ATOM 801 O O . LEU A 1 95 ? -21.165 -8.160 37.502 1.00 86.75 95 LEU A O 1
ATOM 805 N N . GLY A 1 96 ? -22.450 -9.251 36.041 1.00 80.62 96 GLY A N 1
ATOM 806 C CA . GLY A 1 96 ? -23.715 -8.847 36.666 1.00 80.62 96 GLY A CA 1
ATOM 807 C C . GLY A 1 96 ? -23.916 -9.443 38.061 1.00 80.62 96 GLY A C 1
ATOM 808 O O . GLY A 1 96 ? -24.735 -8.954 38.830 1.00 80.62 96 GLY A O 1
ATOM 809 N N . VAL A 1 97 ? -23.160 -10.493 38.402 1.00 78.50 97 VAL A N 1
ATOM 810 C CA . VAL A 1 97 ? -23.146 -11.093 39.745 1.00 78.50 97 VAL A CA 1
ATOM 811 C C . VAL A 1 97 ? -22.018 -10.523 40.608 1.00 78.50 97 VAL A C 1
ATOM 813 O O . VAL A 1 97 ? -22.171 -10.430 41.822 1.00 78.50 97 VAL A O 1
ATOM 816 N N . GLU A 1 98 ? -20.875 -10.189 40.008 1.00 77.38 98 GLU A N 1
ATOM 817 C CA . GLU A 1 98 ? -19.649 -9.797 40.725 1.00 77.38 98 GLU A CA 1
ATOM 818 C C . GLU A 1 98 ? -19.454 -8.282 40.849 1.00 77.38 98 GLU A C 1
ATOM 820 O O . GLU A 1 98 ? -18.588 -7.844 41.610 1.00 77.38 98 GLU A O 1
ATOM 825 N N . GLY A 1 99 ? -20.250 -7.503 40.115 1.00 81.75 99 GLY A N 1
ATOM 826 C CA . GLY A 1 99 ? -20.059 -6.070 39.938 1.00 81.75 99 GLY A CA 1
ATOM 827 C C . GLY A 1 99 ? -18.933 -5.747 38.952 1.00 81.75 99 GLY A C 1
ATOM 828 O O . GLY A 1 99 ? -18.129 -6.601 38.554 1.00 81.75 99 GLY A O 1
ATOM 829 N N . VAL A 1 100 ? -18.868 -4.483 38.532 1.00 85.50 100 VAL A N 1
ATOM 830 C CA . VAL A 1 100 ? -17.757 -3.974 37.723 1.00 85.50 100 VAL A CA 1
ATOM 831 C C . VAL A 1 100 ? -16.582 -3.645 38.641 1.00 85.50 100 VAL A C 1
ATOM 833 O O . VAL A 1 100 ? -16.659 -2.757 39.479 1.00 85.50 100 VAL A O 1
ATOM 836 N N . GLN A 1 101 ? -15.467 -4.349 38.461 1.00 86.69 101 GLN A N 1
ATOM 837 C CA . GLN A 1 101 ? -14.241 -4.159 39.234 1.00 86.69 101 GLN A CA 1
ATOM 838 C C . GLN A 1 101 ? -13.138 -3.551 38.363 1.00 86.69 101 GLN A C 1
ATOM 840 O O . GLN A 1 101 ? -13.206 -3.567 37.134 1.00 86.69 101 GLN A O 1
ATOM 845 N N . ALA A 1 102 ? -12.052 -3.088 38.988 1.00 86.56 102 ALA A N 1
ATOM 846 C CA . ALA A 1 102 ? -10.907 -2.505 38.279 1.00 86.56 102 ALA A CA 1
ATOM 847 C C . ALA A 1 102 ? -10.245 -3.461 37.259 1.00 86.56 102 ALA A C 1
ATOM 849 O O . ALA A 1 102 ? -9.630 -3.012 36.291 1.00 86.56 102 ALA A O 1
ATOM 850 N N . GLU A 1 103 ? -10.366 -4.777 37.459 1.00 88.06 103 GLU A N 1
ATOM 851 C CA . GLU A 1 103 ? -9.855 -5.808 36.544 1.00 88.06 103 GLU A CA 1
ATOM 852 C C . GLU A 1 103 ? -10.809 -6.107 35.375 1.00 88.06 103 GLU A C 1
ATOM 854 O O . GLU A 1 103 ? -10.358 -6.494 34.292 1.00 88.06 103 GLU A O 1
ATOM 859 N N . SER A 1 104 ? -12.115 -5.879 35.553 1.00 90.25 104 SER A N 1
ATOM 860 C CA . SER A 1 104 ? -13.158 -6.227 34.581 1.00 90.25 104 SER A CA 1
ATOM 861 C C . SER A 1 104 ? -12.887 -5.701 33.162 1.00 90.25 104 SER A C 1
ATOM 863 O O . SER A 1 104 ? -12.990 -6.500 32.228 1.00 90.25 104 SER A O 1
ATOM 865 N N . PRO A 1 105 ? -12.459 -4.437 32.948 1.00 92.38 105 PRO A N 1
ATOM 866 C CA . PRO A 1 105 ? -12.169 -3.908 31.613 1.00 92.38 105 PRO A CA 1
ATOM 867 C C . PRO A 1 105 ? -11.103 -4.712 30.860 1.00 92.38 105 PRO A C 1
ATOM 869 O O . PRO A 1 105 ? -11.228 -4.961 29.663 1.00 92.38 105 PRO A O 1
ATOM 872 N N . PHE A 1 106 ? -10.058 -5.151 31.561 1.00 92.00 106 PHE A N 1
ATOM 873 C CA . PHE A 1 106 ? -8.950 -5.888 30.957 1.00 92.00 106 PHE A CA 1
ATOM 874 C C . PHE A 1 106 ? -9.360 -7.317 30.595 1.00 92.00 106 PHE A C 1
ATOM 876 O O . PHE A 1 106 ? -8.954 -7.830 29.552 1.00 92.00 106 PHE A O 1
ATOM 883 N N . LEU A 1 107 ? -10.197 -7.938 31.432 1.00 88.62 107 LEU A N 1
ATOM 884 C CA . LEU A 1 107 ? -10.721 -9.283 31.204 1.00 88.62 107 LEU A CA 1
ATOM 885 C C . LEU A 1 107 ? -11.694 -9.324 30.022 1.00 88.62 107 LEU A C 1
ATOM 887 O O . LEU A 1 107 ? -11.633 -10.239 29.203 1.00 88.62 107 LEU A O 1
ATOM 891 N N . ILE A 1 108 ? -12.581 -8.338 29.887 1.00 93.69 108 ILE A N 1
ATOM 892 C CA . ILE A 1 108 ? -13.553 -8.351 28.786 1.00 93.69 108 ILE A CA 1
ATOM 893 C C . ILE A 1 108 ? -12.935 -7.920 27.453 1.00 93.69 108 ILE A C 1
ATOM 895 O O . ILE A 1 108 ? -13.392 -8.388 26.409 1.00 93.69 108 ILE A O 1
ATOM 899 N N . PHE A 1 109 ? -11.884 -7.085 27.466 1.00 95.19 109 PHE A N 1
ATOM 900 C CA . PHE A 1 109 ? -11.277 -6.531 26.251 1.00 95.19 109 PHE A CA 1
ATOM 901 C C . PHE A 1 109 ? -10.884 -7.620 25.252 1.00 95.19 109 PHE A C 1
ATOM 903 O O . PHE A 1 109 ? -11.268 -7.561 24.088 1.00 95.19 109 PHE A O 1
ATOM 910 N N . GLU A 1 110 ? -10.148 -8.645 25.683 1.00 89.69 110 GLU A N 1
ATOM 911 C CA . GLU A 1 110 ? -9.679 -9.689 24.763 1.00 89.69 110 GLU A CA 1
ATOM 912 C C . GLU A 1 110 ? -10.814 -10.597 24.269 1.00 89.69 110 GLU A C 1
ATOM 914 O O . GLU A 1 110 ? -10.780 -11.078 23.130 1.00 89.69 110 GLU A O 1
ATOM 919 N N . HIS A 1 111 ? -11.856 -10.798 25.083 1.00 91.62 111 HIS A N 1
ATOM 920 C CA . HIS A 1 111 ? -13.042 -11.541 24.660 1.00 91.62 111 HIS A CA 1
ATOM 921 C C . HIS A 1 111 ? -13.799 -10.773 23.568 1.00 91.62 111 HIS A C 1
ATOM 923 O O . HIS A 1 111 ? -14.091 -11.327 22.504 1.00 91.62 111 HIS A O 1
ATOM 929 N N . LEU A 1 112 ? -14.037 -9.479 23.793 1.00 96.25 112 LEU A N 1
ATOM 930 C CA . LEU A 1 112 ? -14.659 -8.578 22.826 1.00 96.25 112 LEU A CA 1
ATOM 931 C C . LEU A 1 112 ? -13.801 -8.437 21.562 1.00 96.25 112 LEU A C 1
ATOM 933 O O . LEU A 1 112 ? -14.323 -8.551 20.458 1.00 96.25 112 LEU A O 1
ATOM 937 N N . ASN A 1 113 ? -12.480 -8.292 21.695 1.00 95.69 113 ASN A N 1
ATOM 938 C CA . ASN A 1 113 ? -11.535 -8.211 20.579 1.00 95.69 113 ASN A CA 1
ATOM 939 C C . ASN A 1 113 ? -11.666 -9.429 19.660 1.00 95.69 113 ASN A C 1
ATOM 941 O O . ASN A 1 113 ? -11.798 -9.294 18.444 1.00 95.69 113 ASN A O 1
ATOM 945 N N . LYS A 1 114 ? -11.686 -10.632 20.240 1.00 93.50 114 LYS A N 1
ATOM 946 C CA . LYS A 1 114 ? -11.824 -11.876 19.481 1.00 93.50 114 LYS A CA 1
ATOM 947 C C . LYS A 1 114 ? -13.152 -11.953 18.724 1.00 93.50 114 LYS A C 1
ATOM 949 O O . LYS A 1 114 ? -13.159 -12.371 17.571 1.00 93.50 114 LYS A O 1
ATOM 954 N N . VAL A 1 115 ? -14.260 -11.603 19.374 1.00 95.88 115 VAL A N 1
ATOM 955 C CA . VAL A 1 115 ? -15.608 -11.834 18.832 1.00 95.88 115 VAL A CA 1
ATOM 956 C C . VAL A 1 115 ? -16.051 -10.708 17.897 1.00 95.88 115 VAL A C 1
ATOM 958 O O . VAL A 1 115 ? -16.511 -10.985 16.788 1.00 95.88 115 VAL A O 1
ATOM 961 N N . LEU A 1 116 ? -15.876 -9.454 18.315 1.00 97.19 116 LEU A N 1
ATOM 962 C CA . LEU A 1 116 ? -16.291 -8.273 17.558 1.00 97.19 116 LEU A CA 1
ATOM 963 C C . LEU A 1 116 ? -15.283 -7.903 16.471 1.00 97.19 116 LEU A C 1
ATOM 965 O O . LEU A 1 116 ? -15.692 -7.561 15.373 1.00 97.19 116 LEU A O 1
ATOM 969 N N . PHE A 1 117 ? -13.981 -8.000 16.750 1.00 96.94 117 PHE A N 1
ATOM 970 C CA . PHE A 1 117 ? -12.925 -7.444 15.891 1.00 96.94 117 PHE A CA 1
ATOM 971 C C . PHE A 1 117 ? -11.983 -8.511 15.313 1.00 96.94 117 PHE A C 1
ATOM 973 O O . PHE A 1 117 ? -10.898 -8.181 14.837 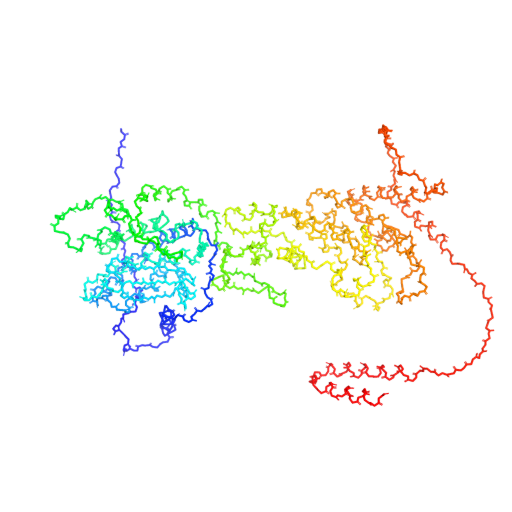1.00 96.94 117 PHE A O 1
ATOM 980 N N . ALA A 1 118 ? -12.354 -9.795 15.396 1.00 94.81 118 ALA A N 1
ATOM 981 C CA . ALA A 1 118 ? -11.560 -10.944 14.941 1.00 94.81 118 ALA A CA 1
ATOM 982 C C . ALA A 1 118 ? -10.104 -10.966 15.454 1.00 94.81 118 ALA A C 1
ATOM 984 O O . ALA A 1 118 ? -9.199 -11.480 14.797 1.00 94.81 118 ALA A O 1
ATOM 985 N N . GLY A 1 119 ? -9.854 -10.386 16.629 1.00 93.00 119 GLY A N 1
ATOM 986 C CA . GLY A 1 119 ? -8.527 -10.316 17.233 1.00 93.00 119 GLY A CA 1
ATOM 987 C C . GLY A 1 119 ? -7.611 -9.224 16.672 1.00 93.00 119 GLY A C 1
ATOM 988 O O . GLY A 1 119 ? -6.449 -9.174 17.078 1.00 93.00 119 GLY A O 1
ATOM 989 N N . LYS A 1 120 ? -8.088 -8.341 15.781 1.00 93.50 120 LYS A N 1
ATOM 990 C CA . LYS A 1 120 ? -7.256 -7.309 15.135 1.00 93.50 120 LYS A CA 1
ATOM 991 C C . LYS A 1 120 ? -6.614 -6.329 16.128 1.00 93.50 120 LYS A C 1
ATOM 993 O O . LYS A 1 120 ? -5.541 -5.820 15.838 1.00 93.50 120 LYS A O 1
ATOM 998 N N . LEU A 1 121 ? -7.186 -6.117 17.317 1.00 94.38 121 LEU A N 1
ATOM 999 C CA . LEU A 1 121 ? -6.625 -5.203 18.330 1.00 94.38 121 LEU A CA 1
ATOM 1000 C C . LEU A 1 121 ? -5.489 -5.817 19.164 1.00 94.38 121 LEU A C 1
ATOM 1002 O O . LEU A 1 121 ? -4.894 -5.135 20.003 1.00 94.38 121 LEU A O 1
ATOM 1006 N N . ARG A 1 122 ? -5.189 -7.109 18.976 1.00 89.81 122 ARG A N 1
ATOM 1007 C CA . ARG A 1 122 ? -4.276 -7.852 19.850 1.00 89.81 122 ARG A CA 1
ATOM 1008 C C . ARG A 1 122 ? -2.879 -7.235 19.854 1.00 89.81 122 ARG A C 1
ATOM 1010 O O . ARG A 1 122 ? -2.231 -7.116 18.817 1.00 89.81 122 ARG A O 1
ATOM 1017 N N . GLY A 1 123 ? -2.392 -6.896 21.046 1.00 88.69 123 GLY A N 1
ATOM 1018 C CA . GLY A 1 123 ? -1.053 -6.341 21.256 1.00 88.69 123 GLY A CA 1
ATOM 1019 C C . GLY A 1 123 ? -0.868 -4.892 20.788 1.00 88.69 123 GLY A C 1
ATOM 1020 O O . GLY A 1 123 ? 0.152 -4.298 21.126 1.00 88.69 123 GLY A O 1
ATOM 1021 N N . MET A 1 124 ? -1.841 -4.305 20.084 1.00 92.69 124 MET A N 1
ATOM 1022 C CA . MET A 1 124 ? -1.777 -2.932 19.561 1.00 92.69 124 MET A CA 1
ATOM 1023 C C . MET A 1 124 ? -2.282 -1.880 20.546 1.00 92.69 124 MET A C 1
ATOM 1025 O O . MET A 1 124 ? -1.967 -0.703 20.393 1.00 92.69 124 MET A O 1
ATOM 1029 N N . VAL A 1 125 ? -3.064 -2.301 21.541 1.00 94.75 125 VAL A N 1
ATOM 1030 C CA . VAL A 1 125 ? -3.728 -1.408 22.491 1.00 94.75 125 VAL A CA 1
ATOM 1031 C C . VAL A 1 125 ? -3.056 -1.473 23.857 1.00 94.75 125 VAL A C 1
ATOM 1033 O O . VAL A 1 125 ? -2.814 -2.551 24.400 1.00 94.75 125 VAL A O 1
ATOM 1036 N N . TYR A 1 126 ? -2.783 -0.300 24.412 1.00 95.44 126 TYR A N 1
ATOM 1037 C CA . TYR A 1 126 ? -2.547 -0.092 25.830 1.00 95.44 126 TYR A CA 1
ATOM 1038 C C . TYR A 1 126 ? -3.848 0.401 26.472 1.00 95.44 126 TYR A C 1
ATOM 1040 O O . TYR A 1 126 ? -4.421 1.394 26.024 1.00 95.44 126 TYR A O 1
ATOM 1048 N N . LEU A 1 127 ? -4.320 -0.293 27.505 1.00 95.88 127 LEU A N 1
ATOM 1049 C CA . LEU A 1 127 ? -5.563 0.023 28.203 1.00 95.88 127 LEU A CA 1
ATOM 1050 C C . LEU A 1 127 ? -5.253 0.608 29.582 1.00 95.88 127 LEU A C 1
ATOM 1052 O O . LEU A 1 127 ? -4.493 0.027 30.357 1.00 95.88 127 LEU A O 1
ATOM 1056 N N . ARG A 1 128 ? -5.876 1.740 29.914 1.00 94.12 128 ARG A N 1
ATOM 1057 C CA . ARG A 1 128 ? -5.786 2.369 31.233 1.00 94.12 128 ARG A CA 1
ATOM 1058 C C . ARG A 1 128 ? -7.171 2.535 31.843 1.00 94.12 128 ARG A C 1
ATOM 1060 O O . ARG A 1 128 ? -8.037 3.159 31.243 1.00 94.12 128 ARG A O 1
ATOM 1067 N N . TRP A 1 129 ? -7.331 2.047 33.067 1.00 91.69 129 TRP A N 1
ATOM 1068 C CA . TRP A 1 129 ? -8.467 2.345 33.936 1.00 91.69 129 TRP A CA 1
ATOM 1069 C C . TRP A 1 129 ? -8.076 3.502 34.856 1.00 91.69 129 TRP A C 1
ATOM 1071 O O . TRP A 1 129 ? -7.120 3.363 35.622 1.00 91.69 129 TRP A O 1
ATOM 1081 N N . LYS A 1 130 ? -8.704 4.676 34.721 1.00 88.06 130 LYS A N 1
ATOM 1082 C CA . LYS A 1 130 ? -8.306 5.868 35.488 1.00 88.06 130 LYS A CA 1
ATOM 1083 C C . LYS A 1 130 ? -9.484 6.797 35.757 1.00 88.06 130 LYS A C 1
ATOM 1085 O O . LYS A 1 130 ? -10.249 7.098 34.844 1.00 88.06 130 LYS A O 1
ATOM 1090 N N . ALA A 1 131 ? -9.507 7.370 36.955 1.00 84.06 131 ALA A N 1
ATOM 1091 C CA . ALA A 1 131 ? -10.412 8.450 37.309 1.00 84.06 131 ALA A CA 1
ATOM 1092 C C . ALA A 1 131 ? -10.203 9.663 36.388 1.00 84.06 131 ALA A C 1
ATOM 1094 O O . ALA A 1 131 ? -9.078 10.141 36.182 1.00 84.06 131 ALA A O 1
ATOM 1095 N N . SER A 1 132 ? -11.296 10.139 35.805 1.00 76.94 132 SER A N 1
ATOM 1096 C CA . SER A 1 132 ? -11.355 11.305 34.924 1.00 76.94 132 SER A CA 1
ATOM 1097 C C . SER A 1 132 ? -12.584 12.142 35.285 1.00 76.94 132 SER A C 1
ATOM 1099 O O . SER A 1 132 ? -13.439 11.702 36.047 1.00 76.94 132 SER A O 1
ATOM 1101 N N . ALA A 1 133 ? -12.684 13.370 34.763 1.00 66.44 133 ALA A N 1
ATOM 1102 C CA . ALA A 1 133 ? -13.845 14.221 35.031 1.00 66.44 133 ALA A CA 1
ATOM 1103 C C . ALA A 1 133 ? -15.160 13.465 34.739 1.00 66.44 133 ALA A C 1
ATOM 1105 O O . ALA A 1 133 ? -15.253 12.754 33.737 1.00 66.44 133 ALA A O 1
ATOM 1106 N N . SER A 1 134 ? -16.166 13.626 35.609 1.00 55.50 134 SER A N 1
ATOM 1107 C CA . SER A 1 134 ? -17.387 12.796 35.704 1.00 55.50 134 SER A CA 1
ATOM 1108 C C . SER A 1 134 ? -18.288 12.767 34.458 1.00 55.50 134 SER A C 1
ATOM 1110 O O . SER A 1 134 ? -19.347 12.149 34.458 1.00 55.50 134 SER A O 1
ATOM 1112 N N . ASN A 1 135 ? -17.891 13.429 33.371 1.00 57.44 135 ASN A N 1
ATOM 1113 C CA . ASN A 1 135 ? -18.664 13.579 32.148 1.00 57.44 135 ASN A CA 1
ATOM 1114 C C . ASN A 1 135 ? -17.998 12.995 30.886 1.00 57.44 135 ASN A C 1
ATOM 1116 O O . ASN A 1 135 ? -18.546 13.191 29.796 1.00 57.44 135 ASN A O 1
ATOM 1120 N N . THR A 1 136 ? -16.866 12.286 30.984 1.00 68.56 136 THR A N 1
ATOM 1121 C CA . THR A 1 136 ? -16.265 11.583 29.835 1.00 68.56 136 THR A CA 1
ATOM 1122 C C . THR A 1 136 ? -16.344 10.061 30.012 1.00 68.56 136 THR A C 1
ATOM 1124 O O . THR A 1 136 ? -16.046 9.563 31.093 1.00 68.56 136 THR A O 1
ATOM 1127 N N . PRO A 1 137 ? -16.750 9.297 28.980 1.00 71.56 137 PRO A N 1
ATOM 1128 C CA . PRO A 1 137 ? -16.787 7.833 29.052 1.00 71.56 137 PRO A CA 1
ATOM 1129 C C . PRO A 1 137 ? -15.367 7.246 28.944 1.00 71.56 137 PRO A C 1
ATOM 1131 O O . PRO A 1 137 ? -15.037 6.213 29.513 1.00 71.56 137 PRO A O 1
ATOM 1134 N N . GLY A 1 138 ? -14.487 7.951 28.244 1.00 82.69 138 GLY A N 1
ATOM 1135 C CA . GLY A 1 138 ? -13.104 7.577 28.027 1.00 82.69 138 GLY A CA 1
ATOM 1136 C C . GLY A 1 138 ? -12.534 8.350 26.848 1.00 82.69 138 GLY A C 1
ATOM 1137 O O . GLY A 1 138 ? -13.170 9.266 26.316 1.00 82.69 138 GLY A O 1
ATOM 1138 N N . THR A 1 139 ? -11.316 8.014 26.449 1.00 88.38 139 THR A N 1
ATOM 1139 C CA . THR A 1 139 ? -10.652 8.592 25.279 1.00 88.38 139 THR A CA 1
ATOM 1140 C C . THR A 1 139 ? -9.745 7.559 24.633 1.00 88.38 139 THR A C 1
ATOM 1142 O O . THR A 1 139 ? -8.940 6.919 25.308 1.00 88.38 139 THR A O 1
ATOM 1145 N N . THR A 1 140 ? -9.833 7.439 23.313 1.00 92.38 140 THR A N 1
ATOM 1146 C CA . THR A 1 140 ? -8.877 6.693 22.497 1.00 92.38 140 THR A CA 1
ATOM 1147 C C . THR A 1 140 ? -7.883 7.667 21.884 1.00 92.38 140 THR A C 1
ATOM 1149 O O . THR A 1 140 ? -8.271 8.688 21.323 1.00 92.38 140 THR A O 1
ATOM 1152 N N . SER A 1 141 ? -6.595 7.361 21.987 1.00 91.88 141 SER A N 1
ATOM 1153 C CA . SER A 1 141 ? -5.503 8.178 21.459 1.00 91.88 141 SER A CA 1
ATOM 1154 C C . SER A 1 141 ? -4.669 7.360 20.484 1.00 91.88 141 SER A C 1
ATOM 1156 O O . SER A 1 141 ? -4.378 6.188 20.740 1.00 91.88 141 SER A O 1
ATOM 1158 N N . ALA A 1 142 ? -4.267 7.973 19.375 1.00 91.62 142 ALA A N 1
ATOM 1159 C CA . ALA A 1 142 ? -3.415 7.338 18.384 1.00 91.62 142 ALA A CA 1
ATOM 1160 C C . ALA A 1 142 ? -2.045 6.954 18.971 1.00 91.62 142 ALA A C 1
ATOM 1162 O O . ALA A 1 142 ? -1.605 7.492 19.992 1.00 91.62 142 ALA A O 1
ATOM 1163 N N . ALA A 1 143 ? -1.367 6.018 18.306 1.00 89.50 143 ALA A N 1
ATOM 1164 C CA . ALA A 1 143 ? -0.021 5.584 18.666 1.00 89.50 143 ALA A CA 1
ATOM 1165 C C . ALA A 1 143 ? 0.940 6.779 18.823 1.00 89.50 143 ALA A C 1
ATOM 1167 O O . ALA A 1 143 ? 0.981 7.666 17.969 1.00 89.50 143 ALA A O 1
ATOM 1168 N N . GLY A 1 144 ? 1.690 6.821 19.930 1.00 87.25 144 GLY A N 1
ATOM 1169 C CA . GLY A 1 144 ? 2.685 7.865 20.206 1.00 87.25 144 GLY A CA 1
ATOM 1170 C C . GLY A 1 144 ? 2.128 9.229 20.634 1.00 87.25 144 GLY A C 1
ATOM 1171 O O . GLY A 1 144 ? 2.913 10.130 20.925 1.00 87.25 144 GLY A O 1
ATOM 1172 N N . VAL A 1 145 ? 0.802 9.407 20.692 1.00 88.50 145 VAL A N 1
ATOM 1173 C CA . VAL A 1 145 ? 0.179 10.676 21.116 1.00 88.50 145 VAL A CA 1
ATOM 1174 C C . VAL A 1 145 ? 0.301 10.878 22.627 1.00 88.50 145 VAL A C 1
ATOM 1176 O O . VAL A 1 145 ? 0.593 11.982 23.088 1.00 88.50 145 VAL A O 1
ATOM 1179 N N . VAL A 1 146 ? 0.107 9.816 23.414 1.00 89.19 146 VAL A N 1
ATOM 1180 C CA . VAL A 1 146 ? 0.257 9.882 24.873 1.00 89.19 146 VAL A CA 1
ATOM 1181 C C . VAL A 1 146 ? 1.744 9.762 25.234 1.00 89.19 146 VAL A C 1
ATOM 1183 O O . VAL A 1 146 ? 2.379 8.774 24.854 1.00 89.19 146 VAL A O 1
ATOM 1186 N N . PRO A 1 147 ? 2.326 10.718 25.987 1.00 88.75 147 PRO A N 1
ATOM 1187 C CA . PRO A 1 147 ? 3.748 10.694 26.317 1.00 88.75 147 PRO A CA 1
ATOM 1188 C C . PRO A 1 147 ? 4.186 9.382 26.979 1.00 88.75 147 PRO A C 1
ATOM 1190 O O . PRO A 1 147 ? 3.628 8.957 27.991 1.00 88.75 147 PRO A O 1
ATOM 1193 N N . GLY A 1 148 ? 5.216 8.750 26.411 1.00 88.00 148 GLY A N 1
ATOM 1194 C CA . GLY A 1 148 ? 5.768 7.489 26.909 1.00 88.00 148 GLY A CA 1
ATOM 1195 C C . GLY A 1 148 ? 4.971 6.233 26.537 1.00 88.00 148 GLY A C 1
ATOM 1196 O O . GLY A 1 148 ? 5.295 5.168 27.057 1.00 88.00 148 GLY A O 1
ATOM 1197 N N . ILE A 1 149 ? 3.959 6.340 25.666 1.00 89.88 149 ILE A N 1
ATOM 1198 C CA . ILE A 1 149 ? 3.161 5.213 25.166 1.00 89.88 149 ILE A CA 1
ATOM 1199 C C . ILE A 1 149 ? 3.198 5.213 23.634 1.00 89.88 149 ILE A C 1
ATOM 1201 O O . ILE A 1 149 ? 2.634 6.090 22.986 1.00 89.88 149 ILE A O 1
ATOM 1205 N N . GLU A 1 150 ? 3.846 4.209 23.044 1.00 88.69 150 GLU A N 1
ATOM 1206 C CA . GLU A 1 150 ? 4.002 4.101 21.581 1.00 88.69 150 GLU A CA 1
ATOM 1207 C C . GLU A 1 150 ? 2.835 3.371 20.897 1.00 88.69 150 GLU A C 1
ATOM 1209 O O . GLU A 1 150 ? 2.685 3.439 19.683 1.00 88.69 150 GLU A O 1
ATOM 1214 N N . ARG A 1 151 ? 1.972 2.716 21.678 1.00 92.06 151 ARG A N 1
ATOM 1215 C CA . ARG A 1 151 ? 0.769 2.011 21.215 1.00 92.06 151 ARG A CA 1
ATOM 1216 C C . ARG A 1 151 ? -0.470 2.902 21.221 1.00 92.06 151 ARG A C 1
ATOM 1218 O O . ARG A 1 151 ? -0.475 3.966 21.837 1.00 92.06 151 ARG A O 1
ATOM 1225 N N . ILE A 1 152 ? -1.542 2.439 20.576 1.00 94.06 152 ILE A N 1
ATOM 1226 C CA . ILE A 1 152 ? -2.866 3.065 20.692 1.00 94.06 152 ILE A CA 1
ATOM 1227 C C . ILE A 1 152 ? -3.292 2.991 22.159 1.00 94.06 152 ILE A C 1
ATOM 1229 O O . ILE A 1 152 ? -3.275 1.915 22.754 1.00 94.06 152 ILE A O 1
ATOM 1233 N N . CYS A 1 153 ? -3.654 4.125 22.750 1.00 94.62 153 CYS A N 1
ATOM 1234 C CA . CYS A 1 153 ? -4.012 4.208 24.162 1.00 94.62 153 CYS A CA 1
ATOM 1235 C C . CYS A 1 153 ? -5.526 4.353 24.303 1.00 94.62 153 CYS A C 1
ATOM 1237 O O . CYS A 1 153 ? -6.091 5.314 23.787 1.00 94.62 153 CYS A O 1
ATOM 1239 N N . ILE A 1 154 ? -6.170 3.433 25.018 1.00 95.50 154 ILE A N 1
ATOM 1240 C CA . ILE A 1 154 ? -7.550 3.597 25.478 1.00 95.50 154 ILE A CA 1
ATOM 1241 C C . ILE A 1 154 ? -7.506 3.950 26.961 1.00 95.50 154 ILE A C 1
ATOM 1243 O O . ILE A 1 154 ? -7.024 3.173 27.783 1.00 95.50 154 ILE A O 1
ATOM 1247 N N . GLU A 1 155 ? -8.033 5.116 27.311 1.00 92.94 155 GLU A N 1
ATOM 1248 C CA . GLU A 1 155 ? -8.202 5.566 28.689 1.00 92.94 155 GLU A CA 1
ATOM 1249 C C . GLU A 1 155 ? -9.691 5.515 29.038 1.00 92.94 155 GLU A C 1
ATOM 1251 O O . GLU A 1 155 ? -10.470 6.329 28.550 1.00 92.94 155 GLU A O 1
ATOM 1256 N N . LEU A 1 156 ? -10.094 4.544 29.855 1.00 90.44 156 LEU A N 1
ATOM 1257 C CA . LEU A 1 156 ? -11.467 4.390 30.336 1.00 90.44 156 LEU A CA 1
ATOM 1258 C C . LEU A 1 156 ? -11.648 5.108 31.670 1.00 90.44 156 LEU A C 1
ATOM 1260 O O . LEU A 1 156 ? -10.780 5.018 32.547 1.00 90.44 156 LEU A O 1
ATOM 1264 N N . ASN A 1 157 ? -12.777 5.803 31.819 1.00 86.38 157 ASN A N 1
ATOM 1265 C CA . ASN A 1 157 ? -13.072 6.552 33.031 1.00 86.38 157 ASN A CA 1
ATOM 1266 C C . ASN A 1 157 ? -13.564 5.625 34.152 1.00 86.38 157 ASN A C 1
ATOM 1268 O O . ASN A 1 157 ? -14.672 5.101 34.071 1.00 86.38 157 ASN A O 1
ATOM 1272 N N . SER A 1 158 ? -12.762 5.458 35.208 1.00 86.94 158 SER A N 1
ATOM 1273 C CA . SER A 1 158 ? -13.155 4.646 36.369 1.00 86.94 158 SER A CA 1
ATOM 1274 C C . SER A 1 158 ? -14.226 5.301 37.231 1.00 86.94 158 SER A C 1
ATOM 1276 O O . SER A 1 158 ? -14.944 4.587 37.914 1.00 86.94 158 SER A O 1
ATOM 1278 N N . THR A 1 159 ? -14.367 6.629 37.178 1.00 81.00 159 THR A N 1
ATOM 1279 C CA . THR A 1 159 ? -15.268 7.392 38.056 1.00 81.00 159 THR A CA 1
ATOM 1280 C C . THR A 1 159 ? -16.743 7.066 37.836 1.00 81.00 159 THR A C 1
ATOM 1282 O O . THR A 1 159 ? -17.548 7.268 38.731 1.00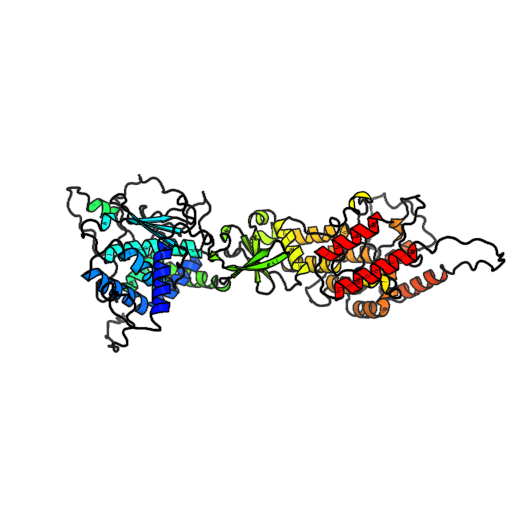 81.00 159 THR A O 1
ATOM 1285 N N . LEU A 1 160 ? -17.103 6.504 36.678 1.00 71.50 160 LEU A N 1
ATOM 1286 C CA . LEU A 1 160 ? -18.459 6.001 36.413 1.00 71.50 160 LEU A CA 1
ATOM 1287 C C . LEU A 1 160 ? -18.783 4.700 37.168 1.00 71.50 160 LEU A C 1
ATOM 1289 O O . LEU A 1 160 ? -19.933 4.286 37.214 1.00 71.50 160 LEU A O 1
ATOM 1293 N N . PHE A 1 161 ? -17.765 4.050 37.728 1.00 78.06 161 PHE A N 1
ATOM 1294 C CA . PHE A 1 161 ? -17.844 2.748 38.388 1.00 78.06 161 PHE A CA 1
ATOM 1295 C C . PHE A 1 161 ? -17.261 2.799 39.807 1.00 78.06 161 PHE A C 1
ATOM 1297 O O . PHE A 1 161 ? -17.054 1.762 40.433 1.00 78.06 161 PHE A O 1
ATOM 1304 N N . GLU A 1 162 ? -16.942 4.000 40.295 1.00 70.88 162 GLU A N 1
ATOM 1305 C CA . GLU A 1 162 ? -16.626 4.230 41.701 1.00 70.88 162 GLU A CA 1
ATOM 1306 C C . GLU A 1 162 ? -17.935 4.087 42.514 1.00 70.88 162 GLU A C 1
ATOM 1308 O O . GLU A 1 162 ? -19.020 4.344 41.997 1.00 70.88 162 GLU A O 1
ATOM 1313 N N . ASP A 1 163 ? -17.842 3.595 43.753 1.00 64.19 163 ASP A N 1
ATOM 1314 C CA . ASP A 1 163 ? -18.974 3.367 44.676 1.00 64.19 163 ASP A CA 1
ATOM 1315 C C . ASP A 1 163 ? -20.018 2.292 44.275 1.00 64.19 163 ASP A C 1
ATOM 1317 O O . ASP A 1 163 ? -21.153 2.328 44.744 1.00 64.19 163 ASP A O 1
ATOM 1321 N N . ASP A 1 164 ? -19.643 1.300 43.454 1.00 59.44 164 ASP A N 1
ATOM 1322 C CA . ASP A 1 164 ? -20.511 0.188 43.001 1.00 59.44 164 ASP A CA 1
ATOM 1323 C C . ASP A 1 164 ? -21.775 0.629 42.217 1.00 59.44 164 ASP A C 1
ATOM 1325 O O . ASP A 1 164 ? -22.695 -0.163 42.007 1.00 59.44 164 ASP A O 1
ATOM 1329 N N . GLU A 1 165 ? -21.832 1.878 41.736 1.00 60.41 165 GLU A N 1
ATOM 1330 C CA . GLU A 1 165 ? -22.990 2.408 40.991 1.00 60.41 165 GLU A CA 1
ATOM 1331 C C . GLU A 1 165 ? -22.992 2.058 39.490 1.00 60.41 165 GLU A C 1
ATOM 1333 O O . GLU A 1 165 ? -24.017 2.205 38.817 1.00 60.41 165 GLU A O 1
ATOM 1338 N N . GLY A 1 166 ? -21.856 1.614 38.945 1.00 64.06 166 GLY A N 1
ATOM 1339 C CA . GLY A 1 166 ? -21.678 1.403 37.508 1.00 64.06 166 GLY A CA 1
ATOM 1340 C C . GLY A 1 166 ? -22.194 0.049 37.009 1.00 64.06 166 GLY A C 1
ATOM 1341 O O . GLY A 1 166 ? -21.765 -1.008 37.474 1.00 64.06 166 GLY A O 1
ATOM 1342 N N . ASP A 1 167 ? -23.075 0.081 36.006 1.00 81.56 167 ASP A N 1
ATOM 1343 C CA . ASP A 1 167 ? -23.667 -1.111 35.387 1.00 81.56 167 ASP A CA 1
ATOM 1344 C C . ASP A 1 167 ? -22.704 -1.785 34.386 1.00 81.56 167 ASP A C 1
ATOM 1346 O O . ASP A 1 167 ? -21.901 -1.140 33.705 1.00 81.56 167 ASP A O 1
ATOM 1350 N N . VAL A 1 168 ? -22.807 -3.107 34.246 1.00 88.12 168 VAL A N 1
ATOM 1351 C CA . VAL A 1 168 ? -22.058 -3.897 33.259 1.00 88.12 168 VAL A CA 1
ATOM 1352 C C . VAL A 1 168 ? -22.355 -3.430 31.838 1.00 88.12 168 VAL A C 1
ATOM 1354 O O . VAL A 1 168 ? -21.446 -3.408 31.006 1.00 88.12 168 VAL A O 1
ATOM 1357 N N . ASP A 1 169 ? -23.595 -3.033 31.562 1.00 86.56 169 ASP A N 1
ATOM 1358 C CA . ASP A 1 169 ? -23.983 -2.509 30.252 1.00 86.56 169 ASP A CA 1
ATOM 1359 C C . ASP A 1 169 ? -23.326 -1.156 29.960 1.00 86.56 169 ASP A C 1
ATOM 1361 O O . ASP A 1 169 ? -22.879 -0.929 28.837 1.00 86.56 169 ASP A O 1
ATOM 1365 N N . GLU A 1 170 ? -23.137 -0.305 30.975 1.00 83.75 170 GLU A N 1
ATOM 1366 C CA . GLU A 1 170 ? -22.383 0.945 30.833 1.00 83.75 170 GLU A CA 1
ATOM 1367 C C . GLU A 1 170 ? -20.900 0.669 30.534 1.00 83.75 170 GLU A C 1
ATOM 1369 O O . GLU A 1 170 ? -20.309 1.307 29.658 1.00 83.75 170 GLU A O 1
ATOM 1374 N N . LEU A 1 171 ? -20.299 -0.338 31.183 1.00 88.31 171 LEU A N 1
ATOM 1375 C CA . LEU A 1 171 ? -18.937 -0.775 30.858 1.00 88.31 171 LEU A CA 1
ATOM 1376 C C . LEU A 1 171 ? -18.842 -1.318 29.425 1.00 88.31 171 LEU A C 1
ATOM 1378 O O . LEU A 1 171 ? -17.903 -0.970 28.705 1.00 88.31 171 LEU A O 1
ATOM 1382 N N . LEU A 1 172 ? -19.777 -2.180 29.016 1.00 91.50 172 LEU A N 1
ATOM 1383 C CA . LEU A 1 172 ? -19.813 -2.775 27.678 1.00 91.50 172 LEU A CA 1
ATOM 1384 C C . LEU A 1 172 ? -19.939 -1.705 26.598 1.00 91.50 172 LEU A C 1
ATOM 1386 O O . LEU A 1 172 ? -19.156 -1.713 25.647 1.00 91.50 172 LEU A O 1
ATOM 1390 N N . ASP A 1 173 ? -20.866 -0.770 26.778 1.00 86.94 173 ASP A N 1
ATOM 1391 C CA . ASP A 1 173 ? -21.066 0.364 25.889 1.00 86.94 173 ASP A CA 1
ATOM 1392 C C . ASP A 1 173 ? -19.748 1.128 25.717 1.00 86.94 173 ASP A C 1
ATOM 1394 O O . ASP A 1 173 ? -19.193 1.208 24.612 1.00 86.94 173 ASP A O 1
ATOM 1398 N N . VAL A 1 174 ? -19.211 1.665 26.814 1.00 86.25 174 VAL A N 1
ATOM 1399 C CA . VAL A 1 174 ? -18.013 2.508 26.784 1.00 86.25 174 VAL A CA 1
ATOM 1400 C C . VAL A 1 174 ? -16.814 1.762 26.202 1.00 86.25 174 VAL A C 1
ATOM 1402 O O . VAL A 1 174 ? -16.086 2.317 25.375 1.00 86.25 174 VAL A O 1
ATOM 1405 N N . MET A 1 175 ? -16.619 0.503 26.590 1.00 92.69 175 MET A N 1
ATOM 1406 C CA . MET A 1 175 ? -15.532 -0.326 26.086 1.00 92.69 175 MET A CA 1
ATOM 1407 C C . MET A 1 175 ? -15.644 -0.530 24.572 1.00 92.69 175 MET A C 1
ATOM 1409 O O . MET A 1 175 ? -14.694 -0.239 23.845 1.00 92.69 175 MET A O 1
ATOM 1413 N N . ILE A 1 176 ? -16.798 -0.993 24.079 1.00 94.94 176 ILE A N 1
ATOM 1414 C CA . ILE A 1 176 ? -17.006 -1.279 22.654 1.00 94.94 176 ILE A CA 1
ATOM 1415 C C . ILE A 1 176 ? -16.811 -0.011 21.823 1.00 94.94 176 ILE A C 1
ATOM 1417 O O . ILE A 1 176 ? -16.117 -0.056 20.809 1.00 94.94 176 ILE A O 1
ATOM 1421 N N . HIS A 1 177 ? -17.347 1.126 22.269 1.00 91.19 177 HIS A N 1
ATOM 1422 C CA . HIS A 1 177 ? -17.177 2.409 21.591 1.00 91.19 177 HIS A CA 1
ATOM 1423 C C . HIS A 1 177 ? -15.694 2.759 21.392 1.00 91.19 177 HIS A C 1
ATOM 1425 O O . HIS A 1 177 ? -15.255 3.010 20.268 1.00 91.19 177 HIS A O 1
ATOM 1431 N N . GLN A 1 178 ? -14.894 2.726 22.465 1.00 92.94 178 GLN A N 1
ATOM 1432 C CA . GLN A 1 178 ? -13.463 3.036 22.372 1.00 92.94 178 GLN A CA 1
ATOM 1433 C C . GLN A 1 178 ? -12.699 1.986 21.545 1.00 92.94 178 GLN A C 1
ATOM 1435 O O . GLN A 1 178 ? -11.793 2.323 20.780 1.00 92.94 178 GLN A O 1
ATOM 1440 N N . MET A 1 179 ? -13.097 0.713 21.617 1.00 96.56 179 MET A N 1
ATOM 1441 C CA . MET A 1 179 ? -12.513 -0.347 20.793 1.00 96.56 179 MET A CA 1
ATOM 1442 C C . MET A 1 179 ? -12.771 -0.151 19.293 1.00 96.56 179 MET A C 1
ATOM 1444 O O . MET A 1 179 ? -11.903 -0.510 18.500 1.00 96.56 179 MET A O 1
ATOM 1448 N N . ILE A 1 180 ? -13.899 0.443 18.881 1.00 96.12 180 ILE A N 1
ATOM 1449 C CA . ILE A 1 180 ? -14.150 0.744 17.460 1.00 96.12 180 ILE A CA 1
ATOM 1450 C C . ILE A 1 180 ? -13.182 1.826 16.954 1.00 96.12 180 ILE A C 1
ATOM 1452 O O . ILE A 1 180 ? -12.599 1.665 15.880 1.00 96.12 180 ILE A O 1
ATOM 1456 N N . HIS A 1 181 ? -12.933 2.885 17.733 1.00 94.56 181 HIS A N 1
ATOM 1457 C CA . HIS A 1 181 ? -11.900 3.871 17.387 1.00 94.56 181 HIS A CA 1
ATOM 1458 C C . HIS A 1 181 ? -10.515 3.233 17.293 1.00 94.56 181 HIS A C 1
ATOM 1460 O O . HIS A 1 181 ? -9.789 3.453 16.321 1.00 94.56 181 HIS A O 1
ATOM 1466 N N . ALA A 1 182 ? -10.157 2.401 18.275 1.00 96.44 182 ALA A N 1
ATOM 1467 C CA . ALA A 1 182 ? -8.894 1.677 18.249 1.00 96.44 182 ALA A CA 1
ATOM 1468 C C . ALA A 1 182 ? -8.798 0.756 17.025 1.00 96.44 182 ALA A C 1
ATOM 1470 O O . ALA A 1 182 ? -7.743 0.687 16.402 1.00 96.44 182 ALA A O 1
ATOM 1471 N N . TYR A 1 183 ? -9.895 0.108 16.627 1.00 97.62 183 TYR A N 1
ATOM 1472 C CA . TYR A 1 183 ? -9.950 -0.722 15.425 1.00 97.62 183 TYR A CA 1
ATOM 1473 C C . TYR A 1 183 ? -9.645 0.100 14.178 1.00 97.62 183 TYR A C 1
ATOM 1475 O O . TYR A 1 183 ? -8.746 -0.272 13.426 1.00 97.62 183 TYR A O 1
ATOM 1483 N N . PHE A 1 184 ? -10.297 1.251 13.998 1.00 96.81 184 PHE A N 1
ATOM 1484 C CA . PHE A 1 184 ? -10.011 2.105 12.848 1.00 96.81 184 PHE A CA 1
ATOM 1485 C C . PHE A 1 184 ? -8.566 2.609 12.831 1.00 96.81 184 PHE A C 1
ATOM 1487 O O . PHE A 1 184 ? -7.983 2.712 11.754 1.00 96.81 184 PHE A O 1
ATOM 1494 N N . LEU A 1 185 ? -7.963 2.877 13.991 1.00 95.25 185 LEU A N 1
ATOM 1495 C CA . LEU A 1 185 ? -6.547 3.237 14.077 1.00 95.25 185 LEU A CA 1
ATOM 1496 C C . LEU A 1 185 ? -5.615 2.065 13.735 1.00 95.25 185 LEU A C 1
ATOM 1498 O O . LEU A 1 185 ? -4.633 2.270 13.029 1.00 95.25 185 LEU A O 1
ATOM 1502 N N . VAL A 1 186 ? -5.915 0.842 14.184 1.00 95.50 186 VAL A N 1
ATOM 1503 C CA . VAL A 1 186 ? -5.121 -0.352 13.839 1.00 95.50 186 VAL A CA 1
ATOM 1504 C C . VAL A 1 186 ? -5.208 -0.664 12.346 1.00 95.50 186 VAL A C 1
ATOM 1506 O O . VAL A 1 186 ? -4.214 -1.052 11.733 1.00 95.50 186 VAL A O 1
ATOM 1509 N N . THR A 1 187 ? -6.388 -0.527 11.742 1.00 95.62 187 THR A N 1
ATOM 1510 C CA . THR A 1 187 ? -6.571 -0.874 10.331 1.00 95.62 187 THR A CA 1
ATOM 1511 C C . THR A 1 187 ? -6.125 0.241 9.391 1.00 95.62 187 THR A C 1
ATOM 1513 O O . THR A 1 187 ? -5.538 -0.061 8.358 1.00 95.62 187 THR A O 1
ATOM 1516 N N . CYS A 1 188 ? -6.385 1.508 9.734 1.00 93.62 188 CYS A N 1
ATOM 1517 C CA . CYS A 1 188 ? -6.208 2.657 8.834 1.00 93.62 188 CYS A CA 1
ATOM 1518 C C . CYS A 1 188 ? -5.052 3.597 9.220 1.00 93.62 188 CYS A C 1
ATOM 1520 O O . CYS A 1 188 ? -4.828 4.608 8.545 1.00 93.62 188 CYS A O 1
ATOM 1522 N N . GLY A 1 189 ? -4.373 3.329 10.336 1.00 91.75 189 GLY A N 1
ATOM 1523 C CA . GLY A 1 189 ? -3.319 4.177 10.888 1.00 91.75 189 GLY A CA 1
ATOM 1524 C C . GLY A 1 189 ? -3.836 5.446 11.569 1.00 91.75 189 GLY A C 1
ATOM 1525 O O . GLY A 1 189 ? -5.036 5.733 11.623 1.00 91.75 189 GLY A O 1
ATOM 1526 N N . ALA A 1 190 ? -2.909 6.246 12.093 1.00 87.75 190 ALA A N 1
ATOM 1527 C CA . ALA A 1 190 ? -3.211 7.570 12.632 1.00 87.75 190 ALA A CA 1
ATOM 1528 C C . ALA A 1 190 ? -3.388 8.605 11.508 1.00 87.75 190 ALA A C 1
ATOM 1530 O O . ALA A 1 190 ? -2.755 8.518 10.452 1.00 87.75 190 ALA A O 1
ATOM 1531 N N . GLN A 1 191 ? -4.223 9.618 11.747 1.00 82.12 191 GLN A N 1
ATOM 1532 C CA . GLN A 1 191 ? -4.280 10.776 10.857 1.00 82.12 191 GLN A CA 1
ATOM 1533 C C . GLN A 1 191 ? -2.995 11.597 10.951 1.00 82.12 191 GLN A C 1
ATOM 1535 O O . GLN A 1 191 ? -2.345 11.656 11.997 1.00 82.12 191 GLN A O 1
ATOM 1540 N N . LYS A 1 192 ? -2.640 12.273 9.857 1.00 78.94 192 LYS A N 1
ATOM 1541 C CA . LYS A 1 192 ? -1.508 13.197 9.863 1.00 78.94 192 LYS A CA 1
ATOM 1542 C C . LYS A 1 192 ? -1.834 14.377 10.783 1.00 78.94 192 LYS A C 1
ATOM 1544 O O . LYS A 1 192 ? -2.909 14.957 10.699 1.00 78.94 192 LYS A O 1
ATOM 1549 N N . LYS A 1 193 ? -0.884 14.776 11.626 1.00 78.62 193 LYS A N 1
ATOM 1550 C CA . LYS A 1 193 ? -1.037 15.961 12.480 1.00 78.62 193 LYS A CA 1
ATOM 1551 C C . LYS A 1 193 ? -1.422 17.194 11.644 1.00 78.62 193 LYS A C 1
ATOM 1553 O O . LYS A 1 193 ? -0.822 17.427 10.592 1.00 78.62 193 LYS A O 1
ATOM 1558 N N . GLY A 1 194 ? -2.418 17.952 12.097 1.00 74.75 194 GLY A N 1
ATOM 1559 C CA . GLY A 1 194 ? -2.977 19.107 11.394 1.00 74.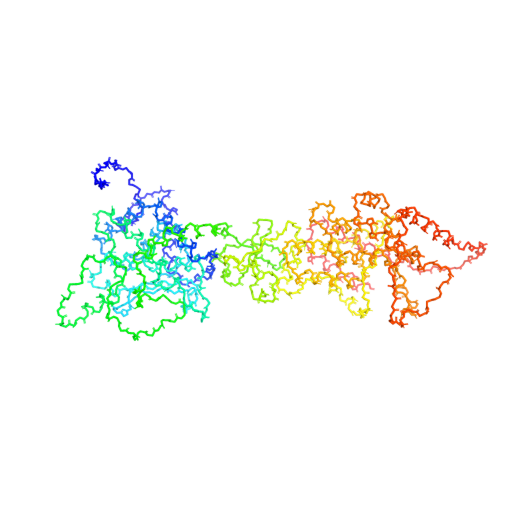75 194 GLY A CA 1
ATOM 1560 C C . GLY A 1 194 ? -3.835 18.797 10.159 1.00 74.75 194 GLY A C 1
ATOM 1561 O O . GLY A 1 194 ? -4.290 19.736 9.507 1.00 74.75 194 GLY A O 1
ATOM 1562 N N . SER A 1 195 ? -4.062 17.527 9.792 1.00 75.12 195 SER A N 1
ATOM 1563 C CA . SER A 1 195 ? -5.033 17.202 8.739 1.00 75.12 195 SER A CA 1
ATOM 1564 C C . SER A 1 195 ? -6.463 17.378 9.239 1.00 75.12 195 SER A C 1
ATOM 1566 O O . SER A 1 195 ? -6.731 17.201 10.426 1.00 75.12 195 SER A O 1
ATOM 1568 N N . GLN A 1 196 ? -7.394 17.659 8.323 1.00 75.44 196 GLN A N 1
ATOM 1569 C CA . GLN A 1 196 ? -8.815 17.644 8.653 1.00 75.44 196 GLN A CA 1
ATOM 1570 C C . GLN A 1 196 ? -9.203 16.281 9.235 1.00 75.44 196 GLN A C 1
ATOM 1572 O O . GLN A 1 196 ? -8.845 15.229 8.701 1.00 75.44 196 GLN A O 1
ATOM 1577 N N . GLN A 1 197 ? -9.932 16.320 10.343 1.00 72.75 197 GLN A N 1
ATOM 1578 C CA . GLN A 1 197 ? -10.352 15.114 11.033 1.00 72.75 197 GLN A CA 1
ATOM 1579 C C . GLN A 1 197 ? -11.327 14.308 10.178 1.00 72.75 197 GLN A C 1
ATOM 1581 O O . GLN A 1 197 ? -12.211 14.871 9.531 1.00 72.75 197 GLN A O 1
ATOM 1586 N N . ASP A 1 198 ? -11.142 12.991 10.165 1.00 76.38 198 ASP A N 1
ATOM 1587 C CA . ASP A 1 198 ? -11.997 12.043 9.454 1.00 76.38 198 ASP A CA 1
ATOM 1588 C C . ASP A 1 198 ? -12.745 11.135 10.436 1.00 76.38 198 ASP A C 1
ATOM 1590 O O . ASP A 1 198 ? -12.609 11.237 11.656 1.00 76.38 198 ASP A O 1
ATOM 1594 N N . GLY A 1 199 ? -13.569 10.236 9.899 1.00 76.81 199 GLY A N 1
ATOM 1595 C CA . GLY A 1 199 ? -14.447 9.382 10.693 1.00 76.81 199 GLY A CA 1
ATOM 1596 C C . GLY A 1 199 ? -13.758 8.358 11.604 1.00 76.81 199 GLY A C 1
ATOM 1597 O O . GLY A 1 199 ? -14.477 7.622 12.268 1.00 76.81 199 GLY A O 1
ATOM 1598 N N . ARG A 1 200 ? -12.418 8.258 11.650 1.00 86.69 200 ARG A N 1
ATOM 1599 C CA . ARG A 1 200 ? -11.731 7.235 12.465 1.00 86.69 200 ARG A CA 1
ATOM 1600 C C . ARG A 1 200 ? -11.738 7.540 13.968 1.00 86.69 200 ARG A C 1
ATOM 1602 O O . ARG A 1 200 ? -11.862 6.627 14.781 1.00 86.69 200 ARG A O 1
ATOM 1609 N N . LEU A 1 201 ? -11.619 8.819 14.329 1.00 85.94 201 LEU A N 1
ATOM 1610 C CA . LEU A 1 201 ? -11.631 9.325 15.715 1.00 85.94 201 LEU A CA 1
ATOM 1611 C C . LEU A 1 201 ? -12.842 10.219 16.015 1.00 85.94 201 LEU A C 1
ATOM 1613 O O . LEU A 1 201 ? -12.996 10.699 17.138 1.00 85.94 201 LEU A O 1
ATOM 1617 N N . LEU A 1 202 ? -13.690 10.442 15.013 1.00 81.69 202 LEU A N 1
ATOM 1618 C CA . LEU A 1 202 ? -14.971 11.114 15.160 1.00 81.69 202 LEU A CA 1
ATOM 1619 C C . LEU A 1 202 ? -16.081 10.081 15.302 1.00 81.69 202 LEU A C 1
ATOM 1621 O O . LEU A 1 202 ? -16.051 9.021 14.673 1.00 81.69 202 LEU A O 1
ATOM 1625 N N . ASP A 1 203 ? -17.131 10.458 16.009 1.00 80.25 203 ASP A N 1
ATOM 1626 C CA . ASP A 1 203 ? -18.366 9.687 16.095 1.00 80.25 203 ASP A CA 1
ATOM 1627 C C . ASP A 1 203 ? -19.230 9.910 14.837 1.00 80.25 203 ASP A C 1
ATOM 1629 O O . ASP A 1 203 ? -20.372 10.373 14.871 1.00 80.25 203 ASP A O 1
ATOM 1633 N N . GLY A 1 204 ? -18.627 9.648 13.678 1.00 82.31 204 GLY A N 1
ATOM 1634 C CA . GLY A 1 204 ? -19.205 9.881 12.363 1.00 82.31 204 GLY A CA 1
ATOM 1635 C C . GLY A 1 204 ? -20.024 8.703 11.835 1.00 82.31 204 GLY A C 1
ATOM 1636 O O . GLY A 1 204 ? -20.370 7.761 12.547 1.00 82.31 204 GLY A O 1
ATOM 1637 N N . LEU A 1 205 ? -20.309 8.745 10.529 1.00 86.81 205 LEU A N 1
ATOM 1638 C CA . LEU A 1 205 ? -21.084 7.717 9.827 1.00 86.81 205 LEU A CA 1
ATOM 1639 C C . LEU A 1 205 ? -20.523 6.304 10.045 1.00 86.81 205 LEU A C 1
ATOM 1641 O O . LEU A 1 205 ? -21.287 5.393 10.342 1.00 86.81 205 LEU A O 1
ATOM 1645 N N . HIS A 1 206 ? -19.203 6.133 9.933 1.00 91.19 206 HIS A N 1
ATOM 1646 C CA . HIS A 1 206 ? -18.530 4.837 10.063 1.00 91.19 206 HIS A CA 1
ATOM 1647 C C . HIS A 1 206 ? -18.705 4.222 11.455 1.00 91.19 206 HIS A C 1
ATOM 1649 O O . HIS A 1 206 ? -19.125 3.070 11.559 1.00 91.19 206 HIS A O 1
ATOM 1655 N N . LEU A 1 207 ? -18.470 5.001 12.520 1.00 90.62 207 LEU A N 1
ATOM 1656 C CA . LEU A 1 207 ? -18.757 4.579 13.894 1.00 90.62 207 LEU A CA 1
ATOM 1657 C C . LEU A 1 207 ? -20.244 4.208 14.038 1.00 90.62 207 LEU A C 1
ATOM 1659 O O . LEU A 1 207 ? -20.569 3.127 14.526 1.00 90.62 207 LEU A O 1
ATOM 1663 N N . GLY A 1 208 ? -21.138 5.070 13.538 1.00 87.31 208 GLY A N 1
ATOM 1664 C CA . GLY A 1 208 ? -22.584 4.862 13.582 1.00 87.31 208 GLY A CA 1
ATOM 1665 C C . GLY A 1 208 ? -23.038 3.565 12.908 1.00 87.31 208 GLY A C 1
ATOM 1666 O O . GLY A 1 208 ? -23.874 2.861 13.467 1.00 87.31 208 GLY A O 1
ATOM 1667 N N . VAL A 1 209 ? -22.469 3.205 11.752 1.00 91.75 209 VAL A N 1
ATOM 1668 C CA . VAL A 1 209 ? -22.754 1.933 11.063 1.00 91.75 209 VAL A CA 1
ATOM 1669 C C . VAL A 1 209 ? -22.411 0.740 11.954 1.00 91.75 209 VAL A C 1
ATOM 1671 O O . VAL A 1 209 ? -23.232 -0.166 12.105 1.00 91.75 209 VAL A O 1
ATOM 1674 N N . ILE A 1 210 ? -21.219 0.731 12.554 1.00 94.62 210 ILE A N 1
ATOM 1675 C CA . ILE A 1 210 ? -20.754 -0.387 13.383 1.00 94.62 210 ILE A CA 1
ATOM 1676 C C . ILE A 1 210 ? -21.575 -0.488 14.666 1.00 94.62 210 ILE A C 1
ATOM 1678 O O . ILE A 1 210 ? -22.111 -1.553 14.963 1.00 94.62 210 ILE A O 1
ATOM 1682 N N . MET A 1 211 ? -21.745 0.621 15.385 1.00 90.19 211 MET A N 1
ATOM 1683 C CA . MET A 1 211 ? -22.524 0.651 16.621 1.00 90.19 211 MET A CA 1
ATOM 1684 C C . MET A 1 211 ? -23.981 0.250 16.396 1.00 90.19 211 MET A C 1
ATOM 1686 O O . MET A 1 211 ? -24.506 -0.569 17.142 1.00 90.19 211 MET A O 1
ATOM 1690 N N . TYR A 1 212 ? -24.624 0.764 15.341 1.00 88.25 212 TYR A N 1
ATOM 1691 C CA . TYR A 1 212 ? -25.991 0.374 14.992 1.00 88.25 212 TYR A CA 1
ATOM 1692 C C . TYR A 1 212 ? -26.100 -1.122 14.700 1.00 88.25 212 TYR A C 1
ATOM 1694 O O . TYR A 1 212 ? -27.061 -1.764 15.108 1.00 88.25 212 TYR A O 1
ATOM 1702 N N . THR A 1 213 ? -25.098 -1.683 14.023 1.00 92.56 213 THR A N 1
ATOM 1703 C CA . THR A 1 213 ? -25.054 -3.116 13.720 1.00 92.56 213 THR A CA 1
ATOM 1704 C C . THR A 1 213 ? -24.924 -3.947 14.993 1.00 92.56 213 THR A C 1
ATOM 1706 O O . THR A 1 213 ? -25.622 -4.945 15.132 1.00 92.56 213 THR A O 1
ATOM 1709 N N . ILE A 1 214 ? -24.078 -3.537 15.944 1.00 92.81 214 ILE A N 1
ATOM 1710 C CA . ILE A 1 214 ? -23.965 -4.233 17.234 1.00 92.81 214 ILE A CA 1
ATOM 1711 C C . ILE A 1 214 ? -25.271 -4.097 18.025 1.00 92.81 214 ILE A C 1
ATOM 1713 O O . ILE A 1 214 ? -25.765 -5.107 18.515 1.00 92.81 214 ILE A O 1
ATOM 1717 N N . LYS A 1 215 ? -25.873 -2.900 18.079 1.00 89.94 215 LYS A N 1
ATOM 1718 C CA . LYS A 1 215 ? -27.169 -2.666 18.740 1.00 89.94 215 LYS A CA 1
ATOM 1719 C C . LYS A 1 215 ? -28.243 -3.615 18.212 1.00 89.94 215 LYS A C 1
ATOM 1721 O O . LYS A 1 215 ? -28.853 -4.351 18.980 1.00 89.94 215 LYS A O 1
ATOM 1726 N N . ASP A 1 216 ? -28.397 -3.664 16.892 1.00 88.19 216 ASP A N 1
ATOM 1727 C CA . ASP A 1 216 ? -29.346 -4.545 16.209 1.00 88.19 216 ASP A CA 1
ATOM 1728 C C . ASP A 1 216 ? -29.096 -6.035 16.512 1.00 88.19 216 ASP A C 1
ATOM 1730 O O . ASP A 1 216 ? -30.035 -6.796 16.725 1.00 88.19 216 ASP A O 1
ATOM 1734 N N . ILE A 1 217 ? -27.833 -6.462 16.619 1.00 91.50 217 ILE A N 1
ATOM 1735 C CA . ILE A 1 217 ? -27.495 -7.831 17.042 1.00 91.50 217 ILE A CA 1
ATOM 1736 C C . ILE A 1 217 ? -27.890 -8.078 18.504 1.00 91.50 217 ILE A C 1
ATOM 1738 O O . ILE A 1 217 ? -28.413 -9.146 18.822 1.00 91.50 217 ILE A O 1
ATOM 1742 N N . THR A 1 218 ? -27.680 -7.104 19.393 1.00 89.94 218 THR A N 1
ATOM 1743 C CA . THR A 1 218 ? -27.970 -7.251 20.830 1.00 89.94 218 THR A CA 1
ATOM 1744 C C . THR A 1 218 ? -29.450 -7.305 21.176 1.00 89.94 218 THR A C 1
ATOM 1746 O O . THR A 1 218 ? -29.787 -7.733 22.271 1.00 89.94 218 THR A O 1
ATOM 1749 N N . GLN A 1 219 ? -30.345 -6.988 20.239 1.00 86.44 219 GLN A N 1
ATOM 1750 C CA . GLN A 1 219 ? -31.782 -7.251 20.397 1.00 86.44 219 GLN A CA 1
ATOM 1751 C C . GLN A 1 219 ? -32.104 -8.743 20.562 1.00 86.44 219 GLN A C 1
ATOM 1753 O O . GLN A 1 219 ? -33.198 -9.098 20.990 1.00 86.44 219 GLN A O 1
ATOM 1758 N N . GLN A 1 220 ? -31.165 -9.621 20.195 1.00 83.50 220 GLN A N 1
ATOM 1759 C CA . GLN A 1 220 ? -31.287 -11.074 20.322 1.00 83.50 220 GLN A CA 1
ATOM 1760 C C . GLN A 1 220 ? -30.698 -11.609 21.637 1.00 83.50 220 GLN A C 1
ATOM 1762 O O . GLN A 1 220 ? -30.769 -12.814 21.882 1.00 83.50 220 GLN A O 1
ATOM 1767 N N . CYS A 1 221 ? -30.092 -10.747 22.459 1.00 85.38 221 CYS A N 1
ATOM 1768 C CA . CYS A 1 221 ? -29.578 -11.119 23.773 1.00 85.38 221 CYS A CA 1
ATOM 1769 C C . CYS A 1 221 ? -30.721 -11.510 24.726 1.00 85.38 221 CYS A C 1
ATOM 1771 O O . CYS A 1 221 ? -31.885 -11.175 24.513 1.00 85.38 221 CYS A O 1
ATOM 1773 N N . LYS A 1 222 ? -30.390 -12.235 25.800 1.00 78.81 222 LYS A N 1
ATOM 1774 C CA . LYS A 1 222 ? -31.373 -12.633 26.828 1.00 78.81 222 LYS A CA 1
ATOM 1775 C C . LYS A 1 222 ? -31.876 -11.464 27.669 1.00 78.81 222 LYS A C 1
ATOM 1777 O O . LYS A 1 222 ? -32.978 -11.538 28.207 1.00 78.81 222 LYS A O 1
ATOM 1782 N N . LEU A 1 223 ? -31.023 -10.463 27.848 1.00 76.75 223 LEU A N 1
ATOM 1783 C CA . LEU A 1 223 ? -31.341 -9.189 28.487 1.00 76.75 223 LEU A CA 1
ATOM 1784 C C . LEU A 1 223 ? -31.658 -8.139 27.410 1.00 76.75 223 LEU A C 1
ATOM 1786 O O . LEU A 1 223 ? -31.764 -8.474 26.233 1.00 76.75 223 LEU A O 1
ATOM 1790 N N . ASP A 1 224 ? -31.804 -6.877 27.804 1.00 76.06 224 ASP A N 1
ATOM 1791 C CA . ASP A 1 224 ? -32.106 -5.787 26.875 1.00 76.06 224 ASP A CA 1
ATOM 1792 C C . ASP A 1 224 ? -30.969 -5.541 25.858 1.00 76.06 224 ASP A C 1
ATOM 1794 O O . ASP A 1 224 ? -29.823 -5.981 26.032 1.00 76.06 224 ASP A O 1
ATOM 1798 N N . GLU A 1 225 ? -31.289 -4.847 24.761 1.00 81.25 225 GLU A N 1
ATOM 1799 C CA . GLU A 1 225 ? -30.285 -4.386 23.795 1.00 81.25 225 GLU A CA 1
ATOM 1800 C C . GLU A 1 225 ? -29.288 -3.427 24.459 1.00 81.25 225 GLU A C 1
ATOM 1802 O O . GLU A 1 225 ? -29.638 -2.705 25.392 1.00 81.25 225 GLU A O 1
ATOM 1807 N N . LEU A 1 226 ? -28.047 -3.395 23.966 1.00 81.88 226 LEU A N 1
ATOM 1808 C CA . LEU A 1 226 ? -27.109 -2.356 24.382 1.00 81.88 226 LEU A CA 1
ATOM 1809 C C . LEU A 1 226 ? -27.626 -1.003 23.888 1.00 81.88 226 LEU A C 1
ATOM 1811 O O . LEU A 1 226 ? -27.914 -0.818 22.699 1.00 81.88 226 LEU A O 1
ATOM 1815 N N . ASP A 1 227 ? -27.776 -0.058 24.811 1.00 71.12 227 ASP A N 1
ATOM 1816 C CA . ASP A 1 227 ? -28.405 1.219 24.499 1.00 71.12 227 ASP A CA 1
ATOM 1817 C C . ASP A 1 227 ? -27.459 2.099 23.662 1.00 71.12 227 ASP A C 1
ATOM 1819 O O . ASP A 1 227 ? -27.911 2.800 22.747 1.00 71.12 227 ASP A O 1
ATOM 1823 N N . PHE A 1 228 ? -26.140 1.962 23.885 1.00 72.19 228 PHE A N 1
ATOM 1824 C CA . PHE A 1 228 ? -25.076 2.745 23.254 1.00 72.19 228 PHE A CA 1
ATOM 1825 C C . PHE A 1 228 ? -25.307 4.255 23.395 1.00 72.19 228 PHE A C 1
ATOM 1827 O O . PHE A 1 228 ? -25.072 5.058 22.482 1.00 72.19 228 PHE A O 1
ATOM 1834 N N . THR A 1 229 ? -25.773 4.654 24.574 1.00 55.19 229 THR A N 1
ATOM 1835 C CA . THR A 1 229 ? -26.225 6.013 24.881 1.00 55.19 229 THR A CA 1
ATOM 1836 C C . THR A 1 229 ? -25.043 6.894 25.276 1.00 55.19 229 THR A C 1
ATOM 1838 O O . THR A 1 229 ? -24.923 7.364 26.405 1.00 55.19 229 THR A O 1
ATOM 1841 N N . PHE A 1 230 ? -24.148 7.190 24.329 1.00 53.19 230 PHE A N 1
ATOM 1842 C CA . PHE A 1 230 ? -23.048 8.149 24.539 1.00 53.19 230 PHE A CA 1
ATOM 1843 C C . PHE A 1 230 ? -23.537 9.582 24.363 1.00 53.19 230 PHE A C 1
ATOM 1845 O O . PHE A 1 230 ? -23.110 10.320 23.479 1.00 53.19 230 PHE A O 1
ATOM 1852 N N . HIS A 1 231 ? -24.490 10.005 25.184 1.00 50.56 231 HIS A N 1
ATOM 1853 C CA . HIS A 1 231 ? -25.004 11.363 25.109 1.00 50.56 231 HIS A CA 1
ATOM 1854 C C . HIS A 1 231 ? -24.224 12.266 26.064 1.00 50.56 231 HIS A C 1
ATOM 1856 O O . HIS A 1 231 ? -24.384 12.187 27.283 1.00 50.56 231 HIS A O 1
ATOM 1862 N N . ALA A 1 232 ? -23.470 13.225 25.516 1.00 41.38 232 ALA A N 1
ATOM 1863 C CA . ALA A 1 232 ? -23.018 14.392 26.280 1.00 41.38 232 ALA A CA 1
ATOM 1864 C C . ALA A 1 232 ? -24.192 15.077 27.025 1.00 41.38 232 ALA A C 1
ATOM 1866 O O . ALA A 1 232 ? -24.013 15.614 28.115 1.00 41.38 232 ALA A O 1
ATOM 1867 N N . ALA A 1 233 ? -25.414 14.985 26.481 1.00 36.28 233 ALA A N 1
ATOM 1868 C CA . ALA A 1 233 ? -26.637 15.516 27.080 1.00 36.28 233 ALA A CA 1
ATOM 1869 C C . ALA A 1 233 ? -27.222 14.669 28.233 1.00 36.28 233 ALA A C 1
ATOM 1871 O O . ALA A 1 233 ? -27.710 15.253 29.200 1.00 36.28 233 ALA A O 1
ATOM 1872 N N . SER A 1 234 ? -27.152 13.330 28.191 1.00 42.00 234 SER A N 1
ATOM 1873 C CA . SER A 1 234 ? -27.594 12.486 29.323 1.00 42.00 234 SER A CA 1
ATOM 1874 C C . SER A 1 234 ? -26.691 12.678 30.544 1.00 42.00 234 SER A C 1
ATOM 1876 O O . SER A 1 234 ? -27.175 12.692 31.675 1.00 42.00 234 SER A O 1
ATOM 1878 N N . ARG A 1 235 ? -25.397 12.950 30.313 1.00 45.38 235 ARG A N 1
ATOM 1879 C CA . ARG A 1 235 ? -24.417 13.289 31.359 1.00 45.38 235 ARG A CA 1
ATOM 1880 C C . ARG A 1 235 ? -24.682 14.648 32.021 1.00 45.38 235 ARG A C 1
ATOM 1882 O O . ARG A 1 235 ? -24.457 14.800 33.214 1.00 45.38 235 ARG A O 1
ATOM 1889 N N . GLN A 1 236 ? -25.225 15.626 31.290 1.00 39.97 236 GLN A N 1
ATOM 1890 C CA . GLN A 1 236 ? -25.645 16.911 31.872 1.00 39.97 236 GLN A CA 1
ATOM 1891 C C . GLN A 1 236 ? -26.967 16.823 32.651 1.00 39.97 236 GLN A C 1
ATOM 1893 O O . GLN A 1 236 ? -27.159 17.577 33.603 1.00 39.97 236 GLN A O 1
ATOM 1898 N N . ALA A 1 237 ? -27.870 15.910 32.278 1.00 43.66 237 ALA A N 1
ATOM 1899 C CA . ALA A 1 237 ? -29.161 15.745 32.950 1.00 43.66 237 ALA A CA 1
ATOM 1900 C C . ALA A 1 237 ? -29.038 15.128 34.357 1.00 43.66 237 ALA A C 1
ATOM 1902 O O . ALA A 1 237 ? -29.831 15.469 35.232 1.00 43.66 237 ALA A O 1
ATOM 1903 N N . ARG A 1 238 ? -28.036 14.267 34.596 1.00 41.06 238 ARG A N 1
ATOM 1904 C CA . ARG A 1 238 ? -27.762 13.677 35.922 1.00 41.06 238 ARG A CA 1
ATOM 1905 C C . ARG A 1 238 ? -27.130 14.665 36.922 1.00 41.06 238 ARG A C 1
ATOM 1907 O O . ARG A 1 238 ? -27.325 14.503 38.119 1.00 41.06 238 ARG A O 1
ATOM 1914 N N . ASN A 1 239 ? -26.479 15.739 36.461 1.00 38.19 239 ASN A N 1
ATOM 1915 C CA . ASN A 1 239 ? -25.739 16.690 37.312 1.00 38.19 239 ASN A CA 1
ATOM 1916 C C . ASN A 1 239 ? -26.577 17.861 37.888 1.00 38.19 239 ASN A C 1
ATOM 1918 O O . ASN A 1 239 ? -26.060 18.957 38.093 1.00 38.19 239 ASN A O 1
ATOM 1922 N N . GLY A 1 240 ? -27.862 17.648 38.197 1.00 40.78 240 GLY A N 1
ATOM 1923 C CA . GLY A 1 240 ? -28.556 18.479 39.197 1.00 40.78 240 GLY A CA 1
ATOM 1924 C C . GLY A 1 240 ? -29.112 19.845 38.763 1.00 40.78 240 GLY A C 1
ATOM 1925 O O . GLY A 1 240 ? -29.160 20.759 39.583 1.00 40.78 240 GLY A O 1
ATOM 1926 N N . THR A 1 241 ? -29.605 20.017 37.530 1.00 38.72 241 THR A N 1
ATOM 1927 C CA . THR A 1 241 ? -30.478 21.180 37.251 1.00 38.72 241 THR A CA 1
ATOM 1928 C C . THR A 1 241 ? -31.926 20.875 37.677 1.00 38.72 241 THR A C 1
ATOM 1930 O O . THR A 1 241 ? -32.495 19.890 37.210 1.00 38.72 241 THR A O 1
ATOM 1933 N N . PRO A 1 242 ? -32.571 21.699 38.531 1.00 36.59 242 PRO A N 1
ATOM 1934 C CA . PRO A 1 242 ? -33.891 21.417 39.116 1.00 36.59 242 PRO A CA 1
ATOM 1935 C C . PRO A 1 242 ? -35.063 21.655 38.146 1.00 36.59 242 PRO A C 1
ATOM 1937 O O . PRO A 1 242 ? -36.205 21.836 38.564 1.00 36.59 242 PRO A O 1
ATOM 1940 N N . PHE A 1 243 ? -34.811 21.670 36.837 1.00 38.66 243 PHE A N 1
ATOM 1941 C CA . PHE A 1 243 ? -35.855 21.848 35.837 1.00 38.66 243 PHE A CA 1
ATOM 1942 C C . PHE A 1 243 ? -36.239 20.502 35.239 1.00 38.66 243 PHE A C 1
ATOM 1944 O O . PHE A 1 243 ? -35.533 19.992 34.378 1.00 38.66 243 PHE A O 1
ATOM 1951 N N . VAL A 1 244 ? -37.375 19.993 35.730 1.00 34.00 244 VAL A N 1
ATOM 1952 C CA . VAL A 1 244 ? -38.307 18.997 35.167 1.00 34.00 244 VAL A CA 1
ATOM 1953 C C . VAL A 1 244 ? -37.663 17.942 34.255 1.00 34.00 244 VAL A C 1
ATOM 1955 O O . VAL A 1 244 ? -37.201 18.295 33.167 1.00 34.00 244 VAL A O 1
ATOM 1958 N N . PRO A 1 245 ? -37.742 16.635 34.585 1.00 34.03 245 PRO A N 1
ATOM 1959 C CA . PRO A 1 245 ? -37.318 15.582 33.674 1.00 34.03 245 PRO A CA 1
ATOM 1960 C C . PRO A 1 245 ? -38.187 15.656 32.415 1.00 34.03 245 PRO A C 1
ATOM 1962 O O . PRO A 1 245 ? -39.298 15.131 32.358 1.00 34.03 245 PRO A O 1
ATOM 1965 N N . ARG A 1 246 ? -37.701 16.350 31.381 1.00 37.28 246 ARG A N 1
ATOM 1966 C CA . ARG A 1 246 ? -38.247 16.224 30.037 1.00 37.28 246 ARG A CA 1
ATOM 1967 C C . ARG A 1 246 ? -37.943 14.789 29.660 1.00 37.28 246 ARG A C 1
ATOM 1969 O O . ARG A 1 246 ? -36.796 14.477 29.355 1.00 37.28 246 ARG A O 1
ATOM 1976 N N . GLN A 1 247 ? -38.956 13.933 29.748 1.00 35.56 247 GLN A N 1
ATOM 1977 C CA . GLN A 1 247 ? -38.940 12.605 29.159 1.00 35.56 247 GLN A CA 1
ATOM 1978 C C . GLN A 1 247 ? -38.400 12.757 27.734 1.00 35.56 247 GLN A C 1
ATOM 1980 O O . GLN A 1 247 ? -39.092 13.258 26.845 1.00 35.56 247 GLN A O 1
ATOM 1985 N N . LEU A 1 248 ? -37.126 12.409 27.537 1.00 39.97 248 LEU A N 1
ATOM 1986 C CA . LEU A 1 248 ? -36.580 12.229 26.204 1.00 39.97 248 LEU A CA 1
ATOM 1987 C C . LEU A 1 248 ? -37.470 11.162 25.557 1.00 39.97 248 LEU A C 1
ATOM 1989 O O . LEU A 1 248 ? -37.729 10.138 26.198 1.00 39.97 248 LEU A O 1
ATOM 1993 N N . PRO A 1 249 ? -38.028 11.402 24.358 1.00 33.84 249 PRO A N 1
ATOM 1994 C CA . PRO A 1 249 ? -38.939 10.446 23.757 1.00 33.84 249 PRO A CA 1
ATOM 1995 C C . PRO A 1 249 ? -38.211 9.107 23.614 1.00 33.84 249 PRO A C 1
ATOM 1997 O O . PRO A 1 249 ? -37.290 9.002 22.809 1.00 33.84 249 PRO A O 1
ATOM 2000 N N . LYS A 1 250 ? -38.654 8.080 24.353 1.00 41.72 250 LYS A N 1
ATOM 2001 C CA . LYS A 1 250 ? -38.162 6.684 24.309 1.00 41.72 250 LYS A CA 1
ATOM 2002 C C . LYS A 1 250 ? -38.243 6.022 22.917 1.00 41.72 250 LYS A C 1
ATOM 2004 O O . LYS A 1 250 ? -38.047 4.824 22.789 1.00 41.72 250 LYS A O 1
ATOM 2009 N N . ARG A 1 251 ? -38.628 6.763 21.875 1.00 35.53 251 ARG A N 1
ATOM 2010 C CA . ARG A 1 251 ? -39.124 6.228 20.601 1.00 35.53 251 ARG A CA 1
ATOM 2011 C C . ARG A 1 251 ? -38.406 6.720 19.359 1.00 35.53 251 ARG A C 1
ATOM 2013 O O . ARG A 1 251 ? -38.824 6.383 18.256 1.00 35.53 251 ARG A O 1
ATOM 2020 N N . ASN A 1 252 ? -37.350 7.503 19.513 1.00 37.78 252 ASN A N 1
ATOM 2021 C CA . ASN A 1 252 ? -36.650 8.025 18.361 1.00 37.78 252 ASN A CA 1
ATOM 2022 C C . ASN A 1 252 ? -35.295 7.333 18.187 1.00 37.78 252 ASN A C 1
ATOM 2024 O O . ASN A 1 252 ? -34.356 7.613 18.924 1.00 37.78 252 ASN A O 1
ATOM 2028 N N . ASN A 1 253 ? -35.228 6.467 17.169 1.00 42.19 253 ASN A N 1
ATOM 2029 C CA . ASN A 1 253 ? -34.061 5.725 16.673 1.00 42.19 253 ASN A CA 1
ATOM 2030 C C . ASN A 1 253 ? -32.956 6.644 16.119 1.00 42.19 253 ASN A C 1
ATOM 2032 O O . ASN A 1 253 ? -32.554 6.532 14.957 1.00 42.19 253 ASN A O 1
ATOM 2036 N N . PHE A 1 254 ? -32.493 7.602 16.906 1.00 38.06 254 PHE A N 1
ATOM 2037 C CA . PHE A 1 254 ? -31.293 8.343 16.579 1.00 38.06 254 PHE A CA 1
ATOM 2038 C C . PHE A 1 254 ? -30.137 7.773 17.386 1.00 38.06 254 PHE A C 1
ATOM 2040 O O . PHE A 1 254 ? -30.256 7.549 18.583 1.00 38.06 254 PHE A O 1
ATOM 2047 N N . ILE A 1 255 ? -28.988 7.638 16.733 1.00 44.56 255 ILE A N 1
ATOM 2048 C CA . ILE A 1 255 ? -27.706 7.423 17.418 1.00 44.56 255 ILE A CA 1
ATOM 2049 C C . ILE A 1 255 ? -27.253 8.731 18.113 1.00 44.56 255 ILE A C 1
ATOM 2051 O O . ILE A 1 255 ? -26.343 8.733 18.932 1.00 44.56 255 ILE A O 1
ATOM 2055 N N . ALA A 1 256 ? -27.944 9.853 17.858 1.00 36.62 256 ALA A N 1
ATOM 2056 C CA . ALA A 1 256 ? -27.726 11.148 18.499 1.00 36.62 256 ALA A CA 1
ATOM 2057 C C . ALA A 1 256 ? -29.050 11.862 18.848 1.00 36.62 256 ALA A C 1
ATOM 2059 O O . ALA A 1 256 ? -29.811 12.218 17.948 1.00 36.62 256 ALA A O 1
ATOM 2060 N N . LEU A 1 257 ? -29.298 12.172 20.130 1.00 31.83 257 LEU A N 1
ATOM 2061 C CA . LEU A 1 257 ? -30.321 13.151 20.537 1.00 31.83 257 LEU A CA 1
ATOM 2062 C C . LEU A 1 257 ? -29.929 13.958 21.787 1.00 31.83 257 LEU A C 1
ATOM 2064 O O . LEU A 1 257 ? -30.012 13.465 22.906 1.00 31.83 257 LEU A O 1
ATOM 2068 N N . SER A 1 258 ? -29.624 15.249 21.602 1.00 35.50 258 SER A N 1
ATOM 2069 C CA . SER A 1 258 ? -30.312 16.388 22.251 1.00 35.50 258 SER A CA 1
ATOM 2070 C C . SER A 1 258 ? -29.567 17.712 22.002 1.00 35.50 258 SER A C 1
ATOM 2072 O O . SER A 1 258 ? -28.352 17.806 22.127 1.00 35.50 258 SER A O 1
ATOM 2074 N N . ASN A 1 259 ? -30.330 18.768 21.708 1.00 35.53 259 ASN A N 1
ATOM 2075 C CA . ASN A 1 259 ? -29.913 20.122 21.307 1.00 35.53 259 ASN A CA 1
ATOM 2076 C C . ASN A 1 259 ? -29.280 21.000 22.420 1.00 35.53 259 ASN A C 1
ATOM 2078 O O . ASN A 1 259 ? -29.338 22.225 22.324 1.00 35.53 259 ASN A O 1
ATOM 2082 N N . LYS A 1 260 ? -28.728 20.425 23.497 1.00 37.91 260 LYS A N 1
ATOM 2083 C CA . LYS A 1 260 ? -28.294 21.194 24.687 1.00 37.91 260 LYS A CA 1
ATOM 2084 C C . LYS A 1 260 ? -26.814 21.051 25.078 1.00 37.91 260 LYS A C 1
ATOM 2086 O O . LYS A 1 260 ? -26.424 21.563 26.119 1.00 37.91 260 LYS A O 1
ATOM 2091 N N . GLY A 1 261 ? -25.981 20.425 24.245 1.00 36.84 261 GLY A N 1
ATOM 2092 C CA . GLY A 1 261 ? -24.525 20.443 24.423 1.00 36.84 261 GLY A CA 1
ATOM 2093 C C . GLY A 1 261 ? -23.935 21.803 24.038 1.00 36.84 261 GLY A C 1
ATOM 2094 O O . GLY A 1 261 ? -24.094 22.249 22.903 1.00 36.84 261 GLY A O 1
ATOM 2095 N N . SER A 1 262 ? -23.287 22.473 24.992 1.00 36.66 262 SER A N 1
ATOM 2096 C CA . SER A 1 262 ? -22.603 23.757 24.799 1.00 36.66 262 SER A CA 1
ATOM 2097 C C . SER A 1 262 ? -21.501 23.651 23.727 1.00 36.66 262 SER A C 1
ATOM 2099 O O . SER A 1 262 ? -20.721 22.701 23.781 1.00 36.66 262 SER A O 1
ATOM 2101 N N . PRO A 1 263 ? -21.354 24.625 22.805 1.00 39.44 263 PRO A N 1
ATOM 2102 C CA . PRO A 1 263 ? -20.276 24.668 21.806 1.00 39.44 263 PRO A CA 1
ATOM 2103 C C . PRO A 1 263 ? -18.883 24.973 22.407 1.00 39.44 263 PRO A C 1
ATOM 2105 O O . PRO A 1 263 ? -17.970 25.345 21.679 1.00 39.44 263 PRO A O 1
ATOM 2108 N N . MET A 1 264 ? -18.713 24.869 23.730 1.00 37.53 264 MET A N 1
ATOM 2109 C CA . MET A 1 264 ? -17.542 25.378 24.457 1.00 37.53 264 MET A CA 1
ATOM 2110 C C . MET A 1 264 ? -16.471 24.339 24.815 1.00 37.53 264 MET A C 1
ATOM 2112 O O . MET A 1 264 ? -15.493 24.699 25.469 1.00 37.53 264 MET A O 1
ATOM 2116 N N . ALA A 1 265 ? -16.604 23.071 24.419 1.00 45.31 265 ALA A N 1
ATOM 2117 C CA . ALA A 1 265 ? -15.478 22.150 24.562 1.00 45.31 265 ALA A CA 1
ATOM 2118 C C . ALA A 1 265 ? -14.427 22.495 23.499 1.00 45.31 265 ALA A C 1
ATOM 2120 O O . ALA A 1 265 ? -14.722 22.468 22.303 1.00 45.31 265 ALA A O 1
ATOM 2121 N N . ALA A 1 266 ? -13.216 22.855 23.935 1.00 46.66 266 ALA A N 1
ATOM 2122 C CA . ALA A 1 266 ? -12.087 22.995 23.025 1.00 46.66 266 ALA A CA 1
ATOM 2123 C C . ALA A 1 266 ? -11.953 21.694 22.212 1.00 46.66 266 ALA A C 1
ATOM 2125 O O . ALA A 1 266 ? -12.068 20.616 22.805 1.00 46.66 266 ALA A O 1
ATOM 2126 N N . PRO A 1 267 ? -11.736 21.766 20.885 1.00 54.94 267 PRO A N 1
ATOM 2127 C CA . PRO A 1 267 ? -11.509 20.564 20.099 1.00 54.94 267 PRO A CA 1
ATOM 2128 C C . PRO A 1 267 ? -10.339 19.796 20.734 1.00 54.94 267 PRO A C 1
ATOM 2130 O O . PRO A 1 267 ? -9.304 20.410 21.016 1.00 54.94 267 PRO A O 1
ATOM 2133 N N . PRO A 1 268 ? -10.495 18.495 21.038 1.00 59.66 268 PRO A N 1
ATOM 2134 C CA . PRO A 1 268 ? -9.419 17.721 21.625 1.00 59.66 268 PRO A CA 1
ATOM 2135 C C . PRO A 1 268 ? -8.234 17.696 20.662 1.00 59.66 268 PRO A C 1
ATOM 2137 O O . PRO A 1 268 ? -8.379 17.892 19.452 1.00 59.66 268 PRO A O 1
ATOM 2140 N N . ALA A 1 269 ? -7.045 17.532 21.236 1.00 62.94 269 ALA A N 1
ATOM 2141 C CA . ALA A 1 269 ? -5.807 17.617 20.482 1.00 62.94 269 ALA A CA 1
ATOM 2142 C C . ALA A 1 269 ? -5.766 16.572 19.352 1.00 62.94 269 ALA A C 1
ATOM 2144 O O . ALA A 1 269 ? -6.400 15.517 19.427 1.00 62.94 269 ALA A O 1
ATOM 2145 N N . ASP A 1 270 ? -4.999 16.874 18.303 1.00 76.19 270 ASP A N 1
ATOM 2146 C CA . ASP A 1 270 ? -4.794 15.968 17.175 1.00 76.19 270 ASP A CA 1
ATOM 2147 C C . ASP A 1 270 ? -4.457 14.548 17.651 1.00 76.19 270 ASP A C 1
ATOM 2149 O O . ASP A 1 270 ? -3.545 14.347 18.454 1.00 76.19 270 ASP A O 1
ATOM 2153 N N . GLY A 1 271 ? -5.179 13.559 17.119 1.00 83.06 271 GLY A N 1
ATOM 2154 C CA . GLY A 1 271 ? -4.952 12.151 17.437 1.00 83.06 271 GLY A CA 1
ATOM 2155 C C . GLY A 1 271 ? -5.696 11.631 18.669 1.00 83.06 271 GLY A C 1
ATOM 2156 O O . GLY A 1 271 ? -5.414 10.509 19.081 1.00 83.06 271 GLY A O 1
ATOM 2157 N N . HIS A 1 272 ? -6.653 12.377 19.227 1.00 86.38 272 HIS A N 1
ATOM 2158 C CA . HIS A 1 272 ? -7.578 11.892 20.258 1.00 86.38 272 HIS A CA 1
ATOM 2159 C C . HIS A 1 272 ? -9.004 11.720 19.720 1.00 86.38 272 HIS A C 1
ATOM 2161 O O . HIS A 1 272 ? -9.415 12.407 18.793 1.00 86.38 272 HIS A O 1
ATOM 2167 N N . SER A 1 273 ? -9.774 10.807 20.310 1.00 83.19 273 SER A N 1
ATOM 2168 C CA . SER A 1 273 ? -11.186 10.594 19.986 1.00 83.19 273 SER A CA 1
ATOM 2169 C C . SER A 1 273 ? -12.064 11.754 20.459 1.00 83.19 273 SER A C 1
ATOM 2171 O O . SER A 1 273 ? -11.899 12.244 21.580 1.00 83.19 273 SER A O 1
ATOM 2173 N N . HIS A 1 274 ? -13.060 12.122 19.658 1.00 74.38 274 HIS A N 1
ATOM 2174 C CA . HIS A 1 274 ? -13.954 13.257 19.895 1.00 74.38 274 HIS A CA 1
ATOM 2175 C C . HIS A 1 274 ? -15.311 12.851 20.487 1.00 74.38 274 HIS A C 1
ATOM 2177 O O . HIS A 1 274 ? -16.323 13.486 20.202 1.00 74.38 274 HIS A O 1
ATOM 2183 N N . CYS A 1 275 ? -15.339 11.855 21.373 1.00 73.12 275 CYS A N 1
ATOM 2184 C CA . CYS A 1 275 ? -16.570 11.255 21.919 1.00 73.12 275 CYS A CA 1
ATOM 2185 C C . CYS A 1 275 ? -17.441 12.202 22.785 1.00 73.12 275 CYS A C 1
ATOM 2187 O O . C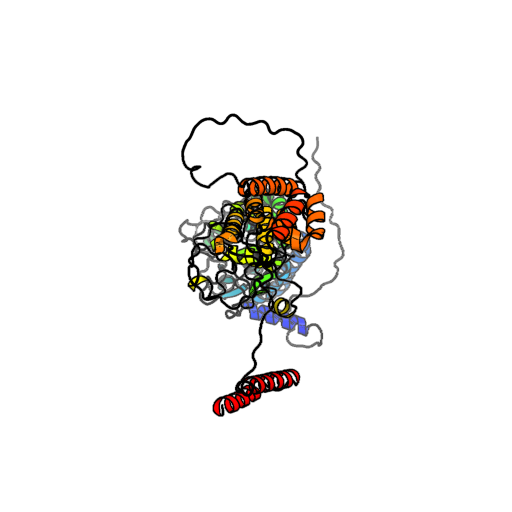YS A 1 275 ? -18.431 11.791 23.398 1.00 73.12 275 CYS A O 1
ATOM 2189 N N . HIS A 1 276 ? -17.022 13.461 22.949 1.00 62.88 276 HIS A N 1
ATOM 2190 C CA . HIS A 1 276 ? -17.763 14.514 23.647 1.00 62.88 276 HIS A CA 1
ATOM 2191 C C . HIS A 1 276 ? -18.374 15.551 22.696 1.00 62.88 276 HIS A C 1
ATOM 2193 O O . HIS A 1 276 ? -19.181 16.368 23.143 1.00 62.88 276 HIS A O 1
ATOM 2199 N N . LEU A 1 277 ? -17.965 15.553 21.422 1.00 58.91 277 LEU A N 1
ATOM 2200 C CA . LEU A 1 277 ? -18.529 16.427 20.407 1.00 58.91 277 LEU A CA 1
ATOM 2201 C C . LEU A 1 277 ? -19.879 15.898 19.934 1.00 58.91 277 LEU A C 1
ATOM 2203 O O . LEU A 1 277 ? -20.289 14.774 20.210 1.00 58.91 277 LEU A O 1
ATOM 2207 N N . ASP A 1 278 ? -20.610 16.788 19.279 1.00 53.59 278 ASP A N 1
ATOM 2208 C CA . ASP A 1 278 ? -21.975 16.529 18.880 1.00 53.59 278 ASP A CA 1
ATOM 2209 C C . ASP A 1 278 ? -22.070 15.902 17.489 1.00 53.59 278 ASP A C 1
ATOM 2211 O O . ASP A 1 278 ? -21.636 16.476 16.490 1.00 53.59 278 ASP A O 1
ATOM 2215 N N . ASN A 1 279 ? -22.737 14.755 17.434 1.00 55.50 279 ASN A N 1
ATOM 2216 C CA . ASN A 1 279 ? -22.798 13.895 16.258 1.00 55.50 279 ASN A CA 1
ATOM 2217 C C . ASN A 1 279 ? -24.159 13.976 15.552 1.00 55.50 279 ASN A C 1
ATOM 2219 O O . ASN A 1 279 ? -24.490 13.122 14.727 1.00 55.50 279 ASN A O 1
ATOM 2223 N N . ARG A 1 280 ? -24.953 15.022 15.852 1.00 57.38 280 ARG A N 1
ATOM 2224 C CA . ARG A 1 280 ? -26.276 15.360 15.277 1.00 57.38 280 ARG A CA 1
ATOM 2225 C C . ARG A 1 280 ? -26.395 15.215 13.747 1.00 57.38 280 ARG A C 1
ATOM 2227 O O . ARG A 1 280 ? -27.514 15.136 13.236 1.00 57.38 280 ARG A O 1
ATOM 2234 N N . ALA A 1 281 ? -25.284 15.202 13.008 1.00 61.34 281 ALA A N 1
ATOM 2235 C CA . ALA A 1 281 ? -25.260 15.018 11.558 1.00 61.34 281 ALA A CA 1
ATOM 2236 C C . ALA A 1 281 ? -25.531 13.569 11.100 1.00 61.34 281 ALA A C 1
ATOM 2238 O O . ALA A 1 281 ? -26.012 13.381 9.985 1.00 61.34 281 ALA A O 1
ATOM 2239 N N . VAL A 1 282 ? -25.270 12.549 11.926 1.00 72.56 282 VAL A N 1
ATOM 2240 C CA . VAL A 1 282 ? -25.392 11.138 11.517 1.00 72.56 282 VAL A CA 1
ATOM 2241 C C . VAL A 1 282 ? -26.802 10.621 11.803 1.00 72.56 282 VAL A C 1
ATOM 2243 O O . VAL A 1 282 ? -27.197 10.423 12.951 1.00 72.56 282 VAL A O 1
ATOM 2246 N N . ARG A 1 283 ? -27.590 10.391 10.748 1.00 77.56 283 ARG A N 1
ATOM 2247 C CA . ARG A 1 283 ? -28.978 9.910 10.860 1.00 77.56 283 ARG A CA 1
ATOM 2248 C C . ARG A 1 283 ? -29.100 8.446 10.447 1.00 77.56 283 ARG A C 1
ATOM 2250 O O . ARG A 1 283 ? -28.390 7.994 9.553 1.00 77.56 283 ARG A O 1
ATOM 2257 N N . LEU A 1 284 ? -30.078 7.734 11.014 1.00 79.81 284 LEU A N 1
ATOM 2258 C CA . LEU A 1 284 ? -30.352 6.334 10.669 1.00 79.81 284 LEU A CA 1
ATOM 2259 C C . LEU A 1 284 ? -30.528 6.084 9.153 1.00 79.81 284 LEU A C 1
ATOM 2261 O O . LEU A 1 284 ? -29.966 5.108 8.660 1.00 79.81 284 LEU A O 1
ATOM 2265 N N . PRO A 1 285 ? -31.223 6.945 8.379 1.00 85.69 285 PRO A N 1
ATOM 2266 C CA . PRO A 1 285 ? -31.281 6.783 6.928 1.00 85.69 285 PRO A CA 1
ATOM 2267 C C . PRO A 1 285 ? -29.905 6.822 6.254 1.00 85.69 285 PRO A C 1
ATOM 2269 O O . PRO A 1 285 ? -29.676 6.053 5.335 1.00 85.69 285 PRO A O 1
ATOM 2272 N N . MET A 1 286 ? -28.962 7.644 6.728 1.00 86.56 286 MET A N 1
ATOM 2273 C CA . MET A 1 286 ? -27.609 7.692 6.153 1.00 86.56 286 MET A CA 1
ATOM 2274 C C . MET A 1 286 ? -26.854 6.383 6.381 1.00 86.56 286 MET A C 1
ATOM 2276 O O . MET A 1 286 ? -26.160 5.912 5.488 1.00 86.56 286 MET A O 1
ATOM 2280 N N . ILE A 1 287 ? -27.020 5.780 7.560 1.00 88.50 287 ILE A N 1
ATOM 2281 C CA . ILE A 1 287 ? -26.424 4.483 7.901 1.00 88.50 287 ILE A CA 1
ATOM 2282 C C . ILE A 1 287 ? -26.991 3.387 7.004 1.00 88.50 287 ILE A C 1
ATOM 2284 O O . ILE A 1 287 ? -26.227 2.646 6.392 1.00 88.50 287 ILE A O 1
ATOM 2288 N N . LYS A 1 288 ? -28.322 3.318 6.884 1.00 88.44 288 LYS A N 1
ATOM 2289 C CA . LYS A 1 288 ? -28.987 2.335 6.020 1.00 88.44 288 LYS A CA 1
ATOM 2290 C C . LYS A 1 288 ? -28.605 2.520 4.553 1.00 88.44 288 LYS A C 1
ATOM 2292 O O . LYS A 1 288 ? -28.306 1.538 3.886 1.00 88.44 288 LYS A O 1
ATOM 2297 N N . ASN A 1 289 ? -28.545 3.762 4.073 1.00 91.56 289 ASN A N 1
ATOM 2298 C CA . ASN A 1 289 ? -28.104 4.054 2.711 1.00 91.56 289 ASN A CA 1
ATOM 2299 C C . ASN A 1 289 ? -26.654 3.608 2.499 1.00 91.56 289 ASN A C 1
ATOM 2301 O O . ASN A 1 289 ? -26.370 2.939 1.515 1.00 91.56 289 ASN A O 1
ATOM 2305 N N . TRP A 1 290 ? -25.748 3.879 3.444 1.00 94.19 290 TRP A N 1
ATOM 2306 C CA . TRP A 1 290 ? -24.362 3.416 3.345 1.00 94.19 290 TRP A CA 1
ATOM 2307 C C . TRP A 1 290 ? -24.257 1.882 3.322 1.00 94.19 290 TRP A C 1
ATOM 2309 O O . TRP A 1 290 ? -23.509 1.337 2.515 1.00 94.19 290 TRP A O 1
ATOM 2319 N N . GLN A 1 291 ? -25.039 1.178 4.149 1.00 92.12 291 GLN A N 1
ATOM 2320 C CA . GLN A 1 291 ? -25.081 -0.292 4.175 1.00 92.12 291 GLN A CA 1
ATOM 2321 C C . GLN A 1 291 ? -25.555 -0.906 2.846 1.00 92.12 291 GLN A C 1
ATOM 2323 O O . GLN A 1 291 ? -25.190 -2.039 2.545 1.00 92.12 291 GLN A O 1
ATOM 2328 N N . VAL A 1 292 ? -26.350 -0.177 2.056 1.00 90.00 292 VAL A N 1
ATOM 2329 C CA . VAL A 1 292 ? -26.868 -0.639 0.758 1.00 90.00 292 VAL A CA 1
ATOM 2330 C C . VAL A 1 292 ? -25.980 -0.187 -0.404 1.00 90.00 292 VAL A C 1
ATOM 2332 O O . VAL A 1 292 ? -25.628 -0.997 -1.255 1.00 90.00 292 VAL A O 1
ATOM 2335 N N . GLU A 1 293 ? -25.615 1.093 -0.447 1.00 90.56 293 GLU A N 1
ATOM 2336 C CA . GLU A 1 293 ? -24.943 1.723 -1.591 1.00 90.56 293 GLU A CA 1
ATOM 2337 C C . GLU A 1 293 ? -23.416 1.739 -1.444 1.00 90.56 293 GLU A C 1
ATOM 2339 O O . GLU A 1 293 ? -22.691 1.506 -2.407 1.00 90.56 293 GLU A O 1
ATOM 2344 N N . GLY A 1 294 ? -22.916 2.026 -0.239 1.00 90.31 294 GLY A N 1
ATOM 2345 C CA . GLY A 1 294 ? -21.484 2.196 0.025 1.00 90.31 294 GLY A CA 1
ATOM 2346 C C . GLY A 1 294 ? -20.753 0.889 0.321 1.00 90.31 294 GLY A C 1
ATOM 2347 O O . GLY A 1 294 ? -19.567 0.764 0.023 1.00 90.31 294 GLY A O 1
ATOM 2348 N N . TYR A 1 295 ? -21.453 -0.094 0.888 1.00 94.56 295 TYR A N 1
ATOM 2349 C CA . TYR A 1 295 ? -20.865 -1.348 1.358 1.00 94.56 295 TYR A CA 1
ATOM 2350 C C . TYR A 1 295 ? -20.169 -2.164 0.257 1.00 94.56 295 TYR A C 1
ATOM 2352 O O . TYR A 1 295 ? -19.031 -2.591 0.453 1.00 94.56 295 TYR A O 1
ATOM 2360 N N . SER A 1 296 ? -20.820 -2.378 -0.891 1.00 92.75 296 SER A N 1
ATOM 2361 C CA . SER A 1 296 ? -20.249 -3.173 -1.990 1.00 92.75 296 SER A CA 1
ATOM 2362 C C . SER A 1 296 ? -19.021 -2.495 -2.590 1.00 92.75 296 SER A C 1
ATOM 2364 O O . SER A 1 296 ? -17.962 -3.109 -2.665 1.00 92.75 296 SER A O 1
ATOM 2366 N N . VAL A 1 297 ? -19.129 -1.199 -2.896 1.00 92.94 297 VAL A N 1
ATOM 2367 C CA . VAL A 1 297 ? -18.024 -0.386 -3.429 1.00 92.94 297 VAL A CA 1
ATOM 2368 C C . VAL A 1 297 ? -16.829 -0.394 -2.479 1.00 92.94 297 VAL A C 1
ATOM 2370 O O . VAL A 1 297 ? -15.683 -0.492 -2.913 1.00 92.94 297 VAL A O 1
ATOM 2373 N N . ALA A 1 298 ? -17.089 -0.310 -1.173 1.00 94.12 298 ALA A N 1
ATOM 2374 C CA . ALA A 1 298 ? -16.047 -0.380 -0.165 1.00 94.12 298 ALA A CA 1
ATOM 2375 C C . ALA A 1 298 ? -15.378 -1.758 -0.128 1.00 94.12 298 ALA A C 1
ATOM 2377 O O . ALA A 1 298 ? -14.160 -1.804 -0.012 1.00 94.12 298 ALA A O 1
ATOM 2378 N N . LEU A 1 299 ? -16.121 -2.864 -0.249 1.00 93.88 299 LEU A N 1
ATOM 2379 C CA . LEU A 1 299 ? -15.541 -4.213 -0.295 1.00 93.88 299 LEU A CA 1
ATOM 2380 C C . LEU A 1 299 ? -14.750 -4.495 -1.574 1.00 93.88 299 LEU A C 1
ATOM 2382 O O . LEU A 1 299 ? -13.730 -5.177 -1.491 1.00 93.88 299 LEU A O 1
ATOM 2386 N N . ASP A 1 300 ? -15.158 -3.935 -2.713 1.00 93.25 300 ASP A N 1
ATOM 2387 C CA . ASP A 1 300 ? -14.450 -4.070 -3.997 1.00 93.25 300 ASP A CA 1
ATOM 2388 C C . ASP A 1 300 ? -13.034 -3.469 -3.957 1.00 93.25 300 ASP A C 1
ATOM 2390 O O . ASP A 1 300 ? -12.195 -3.745 -4.818 1.00 93.25 300 ASP A O 1
ATOM 2394 N N . LEU A 1 301 ? -12.729 -2.666 -2.931 1.00 90.81 301 LEU A N 1
ATOM 2395 C CA . LEU A 1 301 ? -11.370 -2.217 -2.664 1.00 90.81 301 LEU A CA 1
ATOM 2396 C C . LEU A 1 301 ? -10.441 -3.360 -2.251 1.00 90.81 301 LEU A C 1
ATOM 2398 O O . LEU A 1 301 ? -9.241 -3.186 -2.388 1.00 90.81 301 LEU A O 1
ATOM 2402 N N . ASP A 1 302 ? -10.933 -4.500 -1.764 1.00 92.25 302 ASP A N 1
ATOM 2403 C CA . ASP A 1 302 ? -10.124 -5.688 -1.448 1.00 92.25 302 ASP A CA 1
ATOM 2404 C C . ASP A 1 302 ? -8.806 -5.362 -0.709 1.00 92.25 302 ASP A C 1
ATOM 2406 O O . ASP A 1 302 ? -7.706 -5.738 -1.122 1.00 92.25 302 ASP A O 1
ATOM 2410 N N . MET A 1 303 ? -8.884 -4.578 0.372 1.00 93.38 303 MET A N 1
ATOM 2411 C CA . MET A 1 303 ? -7.685 -4.189 1.130 1.00 93.38 303 MET A CA 1
ATOM 2412 C C . MET A 1 303 ? -7.094 -5.365 1.920 1.00 93.38 303 MET A C 1
ATOM 2414 O O . MET A 1 303 ? -5.968 -5.275 2.399 1.00 93.38 303 MET A O 1
ATOM 2418 N N . GLU A 1 304 ? -7.814 -6.482 2.049 1.00 90.62 304 GLU A N 1
ATOM 2419 C CA . GLU A 1 304 ? -7.299 -7.717 2.652 1.00 90.62 304 GLU A CA 1
ATOM 2420 C C . GLU A 1 304 ? -6.230 -8.381 1.768 1.00 90.62 304 GLU A C 1
ATOM 2422 O O . GLU A 1 304 ? -5.287 -8.965 2.302 1.00 90.62 304 GLU A O 1
ATOM 2427 N N . SER A 1 305 ? -6.258 -8.156 0.446 1.00 89.88 305 SER A N 1
ATOM 2428 C CA . SER A 1 305 ? -5.167 -8.531 -0.474 1.00 89.88 305 SER A CA 1
ATOM 2429 C C . SER A 1 305 ? -3.814 -7.878 -0.153 1.00 89.88 305 SER A C 1
ATOM 2431 O O . SER A 1 305 ? -2.777 -8.301 -0.678 1.00 89.88 305 SER A O 1
ATOM 2433 N N . LYS A 1 306 ? -3.787 -6.851 0.711 1.00 90.44 306 LYS A N 1
ATOM 2434 C CA . LYS A 1 306 ? -2.540 -6.292 1.246 1.00 90.44 306 LYS A CA 1
ATOM 2435 C C . LYS A 1 306 ? -1.782 -7.275 2.138 1.00 90.44 306 LYS A C 1
ATOM 2437 O O . LYS A 1 306 ? -0.561 -7.150 2.251 1.00 90.44 306 LYS A O 1
ATOM 2442 N N . GLY A 1 307 ? -2.474 -8.250 2.731 1.00 90.94 307 GLY A N 1
ATOM 2443 C CA . GLY A 1 307 ? -1.901 -9.226 3.655 1.00 90.94 307 GLY A CA 1
ATOM 2444 C C . GLY A 1 307 ? -1.299 -8.589 4.911 1.00 90.94 307 GLY A C 1
ATOM 2445 O O . GLY A 1 307 ? -1.344 -7.376 5.098 1.00 90.94 307 GLY A O 1
ATOM 2446 N N . ASP A 1 308 ? -0.694 -9.411 5.768 1.00 90.44 308 ASP A N 1
ATOM 2447 C CA . ASP A 1 308 ? -0.094 -8.959 7.035 1.00 90.44 308 ASP A CA 1
ATOM 2448 C C . ASP A 1 308 ? 1.416 -8.675 6.925 1.00 90.44 308 ASP A C 1
ATOM 2450 O O . ASP A 1 308 ? 2.026 -8.154 7.863 1.00 90.44 308 ASP A O 1
ATOM 2454 N N . THR A 1 309 ? 2.029 -8.998 5.783 1.00 94.00 309 THR A N 1
ATOM 2455 C CA . THR A 1 309 ? 3.475 -8.895 5.546 1.00 94.00 309 THR A CA 1
ATOM 2456 C C . THR A 1 309 ? 3.791 -7.818 4.520 1.00 94.00 309 THR A C 1
ATOM 2458 O O . THR A 1 309 ? 3.117 -7.689 3.498 1.00 94.00 309 THR A O 1
ATOM 2461 N N . ILE A 1 310 ? 4.849 -7.067 4.793 1.00 95.19 310 ILE A N 1
ATOM 2462 C CA . ILE A 1 310 ? 5.425 -6.073 3.899 1.00 95.19 310 ILE A CA 1
ATOM 2463 C C . ILE A 1 310 ? 6.949 -6.190 3.934 1.00 95.19 310 ILE A C 1
ATOM 2465 O O . ILE A 1 310 ? 7.498 -6.656 4.925 1.00 95.19 310 ILE A O 1
ATOM 2469 N N . TYR A 1 311 ? 7.633 -5.815 2.862 1.00 94.62 311 TYR A N 1
ATOM 2470 C CA . TYR A 1 311 ? 9.073 -6.002 2.720 1.00 94.62 311 TYR A CA 1
ATOM 2471 C C . TYR A 1 311 ? 9.807 -4.669 2.814 1.00 94.62 311 TYR A C 1
ATOM 2473 O O . TYR A 1 311 ? 9.395 -3.693 2.184 1.00 94.62 311 TYR A O 1
ATOM 2481 N N . ASP A 1 312 ? 10.896 -4.642 3.578 1.00 90.31 312 ASP A N 1
ATOM 2482 C CA . ASP A 1 312 ? 11.826 -3.510 3.637 1.00 90.31 312 ASP A CA 1
ATOM 2483 C C . ASP A 1 312 ? 13.191 -3.916 3.082 1.00 90.31 312 ASP A C 1
ATOM 2485 O O . ASP A 1 312 ? 13.579 -5.083 3.169 1.00 90.31 312 ASP A O 1
ATOM 2489 N N . LEU A 1 313 ? 13.929 -2.956 2.529 1.00 86.44 313 LEU A N 1
ATOM 2490 C CA . LEU A 1 313 ? 15.287 -3.197 2.059 1.00 86.44 313 LEU A CA 1
ATOM 2491 C C . LEU A 1 313 ? 16.278 -3.048 3.216 1.00 86.44 313 LEU A C 1
ATOM 2493 O O . LEU A 1 313 ? 16.468 -1.957 3.758 1.00 86.44 313 LEU A O 1
ATOM 2497 N N . THR A 1 314 ? 16.964 -4.134 3.558 1.00 82.12 314 THR A N 1
ATOM 2498 C CA . THR A 1 314 ? 17.986 -4.125 4.606 1.00 82.12 314 THR A CA 1
ATOM 2499 C C . THR A 1 314 ? 19.295 -3.475 4.161 1.00 82.12 314 THR A C 1
ATOM 2501 O O . THR A 1 314 ? 19.554 -3.249 2.977 1.00 82.12 314 THR A O 1
ATOM 2504 N N . VAL A 1 315 ? 20.186 -3.235 5.130 1.00 75.69 315 VAL A N 1
ATOM 2505 C CA . VAL A 1 315 ? 21.571 -2.783 4.889 1.00 75.69 315 VAL A CA 1
ATOM 2506 C C . VAL A 1 315 ? 22.322 -3.731 3.942 1.00 75.69 315 VAL A C 1
ATOM 2508 O O . VAL A 1 315 ? 23.181 -3.287 3.184 1.00 75.69 315 VAL A O 1
ATOM 2511 N N . TYR A 1 316 ? 21.962 -5.018 3.931 1.00 72.88 316 TYR A N 1
ATOM 2512 C CA . TYR A 1 316 ? 22.559 -6.045 3.074 1.00 72.88 316 TYR A CA 1
ATOM 2513 C C . TYR A 1 316 ? 21.930 -6.126 1.676 1.00 72.88 316 TYR A C 1
ATOM 2515 O O . TYR A 1 316 ? 22.192 -7.079 0.950 1.00 72.88 316 TYR A O 1
ATOM 2523 N N . LYS A 1 317 ? 21.108 -5.139 1.294 1.00 81.19 317 LYS A N 1
ATOM 2524 C CA . LYS A 1 317 ? 20.354 -5.099 0.033 1.00 81.19 317 LYS A CA 1
ATOM 2525 C C . LYS A 1 317 ? 19.409 -6.292 -0.173 1.00 81.19 317 LYS A C 1
ATOM 2527 O O . LYS A 1 317 ? 19.086 -6.619 -1.304 1.00 81.19 317 LYS A O 1
ATOM 2532 N N . GLN A 1 318 ? 18.935 -6.910 0.904 1.00 87.12 318 GLN A N 1
ATOM 2533 C CA . GLN A 1 318 ? 17.946 -7.987 0.840 1.00 87.12 318 GLN A CA 1
ATOM 2534 C C . GLN A 1 318 ? 16.582 -7.481 1.301 1.00 87.12 318 GLN A C 1
ATOM 2536 O O . GLN A 1 318 ? 16.503 -6.654 2.214 1.00 87.12 318 GLN A O 1
ATOM 2541 N N . PHE A 1 319 ? 15.518 -7.962 0.657 1.00 88.88 319 PHE A N 1
ATOM 2542 C CA . PHE A 1 319 ? 14.144 -7.631 1.022 1.00 88.88 319 PHE A CA 1
ATOM 2543 C C . PHE A 1 319 ? 13.646 -8.556 2.132 1.00 88.88 319 PHE A C 1
ATOM 2545 O O . PHE A 1 319 ? 13.252 -9.695 1.865 1.00 88.88 319 PHE A O 1
ATOM 2552 N N . ASP A 1 320 ? 13.611 -8.044 3.361 1.00 91.19 320 ASP A N 1
ATOM 2553 C CA . ASP A 1 320 ? 13.213 -8.822 4.533 1.00 91.19 320 ASP A CA 1
ATOM 2554 C C . ASP A 1 320 ? 11.730 -8.620 4.866 1.00 91.19 320 ASP A C 1
ATOM 2556 O O . ASP A 1 320 ? 11.228 -7.490 4.827 1.00 91.19 320 ASP A O 1
ATOM 2560 N N . PRO A 1 321 ? 11.007 -9.698 5.222 1.00 94.31 321 PRO A N 1
ATOM 2561 C CA . PRO A 1 321 ? 9.606 -9.610 5.592 1.00 94.31 321 PRO A CA 1
ATOM 2562 C C . PRO A 1 321 ? 9.439 -8.993 6.985 1.00 94.31 321 PRO A C 1
ATOM 2564 O O . PRO A 1 321 ? 9.978 -9.468 7.984 1.00 94.31 321 PRO A O 1
ATOM 2567 N N . VAL A 1 322 ? 8.588 -7.978 7.065 1.00 92.50 322 VAL A N 1
ATOM 2568 C CA . VAL A 1 322 ? 8.173 -7.299 8.289 1.00 92.50 322 VAL A CA 1
ATOM 2569 C C . VAL A 1 322 ? 6.658 -7.423 8.427 1.00 92.50 322 VAL A C 1
ATOM 2571 O O . VAL A 1 322 ? 5.898 -7.268 7.471 1.00 92.50 322 VAL A O 1
ATOM 2574 N N . HIS A 1 323 ? 6.181 -7.711 9.636 1.00 92.38 323 HIS A N 1
ATOM 2575 C CA . HIS A 1 323 ? 4.747 -7.676 9.912 1.00 92.38 323 HIS A CA 1
ATOM 2576 C C . HIS A 1 323 ? 4.260 -6.220 9.882 1.00 92.38 323 HIS A C 1
ATOM 2578 O O . HIS A 1 323 ? 4.814 -5.390 10.596 1.00 92.38 323 HIS A O 1
ATOM 2584 N N . ARG A 1 324 ? 3.188 -5.904 9.147 1.00 92.69 324 ARG A N 1
ATOM 2585 C CA . ARG A 1 324 ? 2.692 -4.525 8.941 1.00 92.69 324 ARG A CA 1
ATOM 2586 C C . ARG A 1 324 ? 2.475 -3.731 10.226 1.00 92.69 324 ARG A C 1
ATOM 2588 O O . ARG A 1 324 ? 2.941 -2.611 10.345 1.00 92.69 324 ARG A O 1
ATOM 2595 N N . LEU A 1 325 ? 1.868 -4.360 11.231 1.00 90.62 325 LEU A N 1
ATOM 2596 C CA . LEU A 1 325 ? 1.681 -3.769 12.566 1.00 90.62 325 LEU A CA 1
ATOM 2597 C C . LEU A 1 325 ? 2.984 -3.390 13.304 1.00 90.62 325 LEU A C 1
ATOM 2599 O O . LEU A 1 325 ? 2.931 -2.666 14.295 1.00 90.62 325 LEU A O 1
ATOM 2603 N N . LYS A 1 326 ? 4.137 -3.901 12.860 1.00 90.25 326 LYS A N 1
ATOM 2604 C CA . LYS A 1 326 ? 5.475 -3.555 13.366 1.00 90.25 326 LYS A CA 1
ATOM 2605 C C . LYS A 1 326 ? 6.277 -2.673 12.408 1.00 90.25 326 LYS A C 1
ATOM 2607 O O . LYS A 1 326 ? 7.333 -2.173 12.783 1.00 90.25 326 LYS A O 1
ATOM 2612 N N . ALA A 1 327 ? 5.807 -2.523 11.174 1.00 90.50 327 ALA A N 1
ATOM 2613 C CA . ALA A 1 327 ? 6.396 -1.632 10.191 1.00 90.50 327 ALA A CA 1
ATOM 2614 C C . ALA A 1 327 ? 6.054 -0.168 10.538 1.00 90.50 327 ALA A C 1
ATOM 2616 O O . ALA A 1 327 ? 5.226 0.084 11.420 1.00 90.50 327 ALA A O 1
ATOM 2617 N N . PRO A 1 328 ? 6.662 0.819 9.857 1.00 90.19 328 PRO A N 1
ATOM 2618 C CA . PRO A 1 328 ? 6.190 2.198 9.917 1.00 90.19 328 PRO A CA 1
ATOM 2619 C C . PRO A 1 328 ? 4.694 2.313 9.550 1.00 90.19 328 PRO A C 1
ATOM 2621 O O . PRO A 1 328 ? 4.147 1.409 8.916 1.00 90.19 328 PRO A O 1
ATOM 2624 N N . PRO A 1 329 ? 4.010 3.411 9.909 1.00 90.38 329 PRO A N 1
ATOM 2625 C CA . PRO A 1 329 ? 2.624 3.632 9.499 1.00 90.38 329 PRO A CA 1
ATOM 2626 C C . PRO A 1 329 ? 2.461 3.627 7.973 1.00 90.38 329 PRO A C 1
ATOM 2628 O O . PRO A 1 329 ? 3.284 4.193 7.252 1.00 90.38 329 PRO A O 1
ATOM 2631 N N . SER A 1 330 ? 1.364 3.073 7.457 1.00 91.06 330 SER A N 1
ATOM 2632 C CA . SER A 1 330 ? 1.107 3.002 6.005 1.00 91.06 330 SER A CA 1
ATOM 2633 C C . SER A 1 330 ? 1.017 4.371 5.332 1.00 91.06 330 SER A C 1
ATOM 2635 O O . SER A 1 330 ? 1.250 4.512 4.134 1.00 91.06 330 SER A O 1
ATOM 2637 N N . SER A 1 331 ? 0.741 5.420 6.106 1.00 88.25 331 SER A N 1
ATOM 2638 C CA . SER A 1 331 ? 0.734 6.796 5.618 1.00 88.25 331 SER A CA 1
ATOM 2639 C C . SER A 1 331 ? 2.118 7.298 5.181 1.00 88.25 331 SER A C 1
ATOM 2641 O O . SER A 1 331 ? 2.169 8.264 4.413 1.00 88.25 331 SER A O 1
ATOM 2643 N N . THR A 1 332 ? 3.214 6.656 5.612 1.00 89.94 332 THR A N 1
ATOM 2644 C CA . THR A 1 332 ? 4.598 7.086 5.341 1.00 89.94 332 THR A CA 1
ATOM 2645 C C . THR A 1 332 ? 5.242 6.412 4.130 1.00 89.94 332 THR A C 1
ATOM 2647 O O . THR A 1 332 ? 6.327 6.824 3.716 1.00 89.94 332 THR A O 1
ATOM 2650 N N . TYR A 1 333 ? 4.609 5.396 3.541 1.00 92.25 333 TYR A N 1
ATOM 2651 C CA . TYR A 1 333 ? 5.156 4.666 2.394 1.00 92.25 333 TYR A CA 1
ATOM 2652 C C . TYR A 1 333 ? 4.113 4.402 1.297 1.00 92.25 333 TYR A C 1
ATOM 2654 O O . TYR A 1 333 ? 2.918 4.624 1.475 1.00 92.25 333 TYR A O 1
ATOM 2662 N N . ILE A 1 334 ? 4.597 3.963 0.138 1.00 93.19 334 ILE A N 1
ATOM 2663 C CA . ILE A 1 334 ? 3.828 3.250 -0.887 1.00 93.19 334 ILE A CA 1
ATOM 2664 C C . ILE A 1 334 ? 4.313 1.814 -0.996 1.00 93.19 334 ILE A C 1
ATOM 2666 O O . ILE A 1 334 ? 5.412 1.485 -0.551 1.00 93.19 334 ILE A O 1
ATOM 2670 N N . GLU A 1 335 ? 3.493 0.984 -1.624 1.00 94.12 335 GLU A N 1
ATOM 2671 C CA . GLU A 1 335 ? 3.788 -0.422 -1.867 1.00 94.12 335 GLU A CA 1
ATOM 2672 C C . GLU A 1 335 ? 4.075 -0.655 -3.351 1.00 94.12 335 GLU A C 1
ATOM 2674 O O . GLU A 1 335 ? 3.186 -0.514 -4.192 1.00 94.12 335 GLU A O 1
ATOM 2679 N N . LEU A 1 336 ? 5.308 -1.038 -3.676 1.00 94.94 336 LEU A N 1
ATOM 2680 C CA . LEU A 1 336 ? 5.627 -1.604 -4.984 1.00 94.94 336 LEU A CA 1
ATOM 2681 C C . LEU A 1 336 ? 5.324 -3.101 -4.953 1.00 94.94 336 LEU A C 1
ATOM 2683 O O . LEU A 1 336 ? 5.841 -3.819 -4.097 1.00 94.94 336 LEU A O 1
ATOM 2687 N N . ILE A 1 337 ? 4.477 -3.568 -5.865 1.00 94.50 337 ILE A N 1
ATOM 2688 C CA . ILE A 1 337 ? 4.106 -4.980 -5.967 1.00 94.50 337 ILE A CA 1
ATOM 2689 C C . ILE A 1 337 ? 5.015 -5.627 -7.010 1.00 94.50 337 ILE A C 1
ATOM 2691 O O . ILE A 1 337 ? 4.846 -5.375 -8.200 1.00 94.50 337 ILE A O 1
ATOM 2695 N N . TRP A 1 338 ? 5.967 -6.443 -6.562 1.00 94.81 338 TRP A N 1
ATOM 2696 C CA . TRP A 1 338 ? 6.941 -7.147 -7.402 1.00 94.81 338 TRP A CA 1
ATOM 2697 C C . TRP A 1 338 ? 7.094 -8.587 -6.916 1.00 94.81 338 TRP A C 1
ATOM 2699 O O . TRP A 1 338 ? 7.253 -8.809 -5.721 1.00 94.81 338 TRP A O 1
ATOM 2709 N N . ASP A 1 339 ? 7.003 -9.567 -7.819 1.00 91.12 339 ASP A N 1
ATOM 2710 C CA . ASP A 1 339 ? 7.123 -11.001 -7.498 1.00 91.12 339 ASP A CA 1
ATOM 2711 C C . ASP A 1 339 ? 6.261 -11.443 -6.292 1.00 91.12 339 ASP A C 1
ATOM 2713 O O . ASP A 1 339 ? 6.713 -12.084 -5.345 1.00 91.12 339 ASP A O 1
ATOM 2717 N N . LYS A 1 340 ? 4.992 -11.005 -6.265 1.00 89.69 340 LYS A N 1
ATOM 2718 C CA . LYS A 1 340 ? 4.039 -11.217 -5.148 1.00 89.69 340 LYS A CA 1
ATOM 2719 C C . LYS A 1 340 ? 4.482 -10.624 -3.797 1.00 89.69 340 LYS A C 1
ATOM 2721 O O . LYS A 1 340 ? 3.760 -10.765 -2.810 1.00 89.69 340 LYS A O 1
ATOM 2726 N N . LYS A 1 341 ? 5.617 -9.927 -3.740 1.00 92.88 341 LYS A N 1
ATOM 2727 C CA . LYS A 1 341 ? 6.093 -9.162 -2.586 1.00 92.88 341 LYS A CA 1
ATOM 2728 C C . LYS A 1 341 ? 5.554 -7.740 -2.671 1.00 92.88 341 LYS A C 1
ATOM 2730 O O . LYS A 1 341 ? 5.430 -7.156 -3.745 1.00 92.88 341 LYS A O 1
ATOM 2735 N N . ARG A 1 342 ? 5.240 -7.174 -1.509 1.00 94.75 342 ARG A N 1
ATOM 2736 C CA . ARG A 1 342 ? 4.830 -5.775 -1.349 1.00 94.75 342 ARG A CA 1
ATOM 2737 C C . ARG A 1 342 ? 5.968 -5.035 -0.671 1.00 94.75 342 ARG A C 1
ATOM 2739 O O . ARG A 1 342 ? 6.190 -5.225 0.520 1.00 94.75 342 ARG A O 1
ATOM 2746 N N . VAL A 1 343 ? 6.719 -4.259 -1.438 1.00 95.06 343 VAL A N 1
ATOM 2747 C CA . VAL A 1 343 ? 7.952 -3.605 -0.992 1.00 95.06 343 VAL A CA 1
ATOM 2748 C C . VAL A 1 343 ? 7.670 -2.151 -0.627 1.00 95.06 343 VAL A C 1
ATOM 2750 O O . VAL A 1 343 ? 7.063 -1.419 -1.410 1.00 95.06 343 VAL A O 1
ATOM 2753 N N . MET A 1 344 ? 8.113 -1.731 0.559 1.00 93.81 344 MET A N 1
ATOM 2754 C CA . MET A 1 344 ? 7.950 -0.363 1.052 1.00 93.81 344 MET A CA 1
ATOM 2755 C C . MET A 1 344 ? 8.862 0.611 0.325 1.00 93.81 344 MET A C 1
ATOM 2757 O O . MET A 1 344 ? 10.067 0.410 0.247 1.00 93.81 344 MET A O 1
ATOM 2761 N N . VAL A 1 345 ? 8.306 1.735 -0.111 1.00 91.88 345 VAL A N 1
ATOM 2762 C CA . VAL A 1 345 ? 9.072 2.878 -0.617 1.00 91.88 345 VAL A CA 1
ATOM 2763 C C . VAL A 1 345 ? 8.581 4.151 0.054 1.00 91.88 345 VAL A C 1
ATOM 2765 O O . VAL A 1 345 ? 7.377 4.354 0.201 1.00 91.88 345 VAL A O 1
ATOM 2768 N N . LYS A 1 346 ? 9.495 5.042 0.450 1.00 89.56 346 LYS A N 1
ATOM 2769 C CA . LYS A 1 346 ? 9.134 6.266 1.180 1.00 89.56 346 LYS A CA 1
ATOM 2770 C C . LYS A 1 346 ? 8.188 7.154 0.374 1.00 89.56 346 LYS A C 1
ATOM 2772 O O . LYS A 1 346 ? 8.456 7.502 -0.777 1.00 89.56 346 LYS A O 1
ATOM 2777 N N . ARG A 1 347 ? 7.101 7.592 1.016 1.00 88.06 347 ARG A N 1
ATOM 2778 C CA . ARG A 1 347 ? 6.055 8.390 0.364 1.00 88.06 347 ARG A CA 1
ATOM 2779 C C . ARG A 1 347 ? 6.513 9.808 0.014 1.00 88.06 347 ARG A C 1
ATOM 2781 O O . ARG A 1 347 ? 6.015 10.399 -0.944 1.00 88.06 347 ARG A O 1
ATOM 2788 N N . ASP A 1 348 ? 7.486 10.336 0.752 1.00 82.56 348 ASP A N 1
ATOM 2789 C CA . ASP A 1 348 ? 7.957 11.725 0.661 1.00 82.56 348 ASP A CA 1
ATOM 2790 C C . ASP A 1 348 ? 8.434 12.139 -0.739 1.00 82.56 348 ASP A C 1
ATOM 2792 O O . ASP A 1 348 ? 8.449 13.325 -1.073 1.00 82.56 348 ASP A O 1
ATOM 2796 N N . HIS A 1 349 ? 8.823 11.178 -1.580 1.00 72.62 349 HIS A N 1
ATOM 2797 C CA . HIS A 1 349 ? 9.354 11.444 -2.916 1.00 72.62 349 HIS A CA 1
ATOM 2798 C C . HIS A 1 349 ? 8.322 11.322 -4.040 1.00 72.62 349 HIS A C 1
ATOM 2800 O O . HIS A 1 349 ? 8.592 11.771 -5.148 1.00 72.62 349 HIS A O 1
ATOM 2806 N N . ILE A 1 350 ? 7.115 10.824 -3.766 1.00 77.75 350 ILE A N 1
ATOM 2807 C CA . ILE A 1 350 ? 6.085 10.616 -4.799 1.00 77.75 350 ILE A CA 1
ATOM 2808 C C . ILE A 1 350 ? 5.574 11.929 -5.373 1.00 77.75 350 ILE A C 1
ATOM 2810 O O . ILE A 1 350 ? 5.258 12.004 -6.555 1.00 77.75 350 ILE A O 1
ATOM 2814 N N . SER A 1 351 ? 5.524 12.988 -4.562 1.00 74.69 351 SER A N 1
ATOM 2815 C CA . SER A 1 351 ? 5.102 14.317 -5.020 1.00 74.69 351 SER A CA 1
ATOM 2816 C C . SER A 1 351 ? 5.973 14.863 -6.159 1.00 74.69 351 SER A C 1
ATOM 2818 O O . SER A 1 351 ? 5.521 15.743 -6.892 1.00 74.69 351 SER A O 1
ATOM 2820 N N . LYS A 1 352 ? 7.191 14.328 -6.329 1.00 84.56 352 LYS A N 1
ATOM 2821 C CA . LYS A 1 352 ? 8.123 14.687 -7.403 1.00 84.56 352 LYS A CA 1
ATOM 2822 C C . LYS A 1 352 ? 7.759 14.048 -8.745 1.00 84.56 352 LYS A C 1
ATOM 2824 O O . LYS A 1 352 ? 8.108 14.611 -9.776 1.00 84.56 352 LYS A O 1
ATOM 2829 N N . TYR A 1 353 ? 7.063 12.912 -8.733 1.00 90.44 353 TYR A N 1
ATOM 2830 C CA . TYR A 1 353 ? 6.789 12.102 -9.918 1.00 90.44 353 TYR A CA 1
ATOM 2831 C C . TYR A 1 353 ? 5.317 12.236 -10.325 1.00 90.44 353 TYR A C 1
ATOM 2833 O O . TYR A 1 353 ? 4.419 11.615 -9.752 1.00 90.44 353 TYR A O 1
ATOM 2841 N N . LYS A 1 354 ? 5.050 13.092 -11.313 1.00 91.31 354 LYS A N 1
ATOM 2842 C CA . LYS A 1 354 ? 3.690 13.416 -11.764 1.00 91.31 354 LYS A CA 1
ATOM 2843 C C . LYS A 1 354 ? 3.038 12.244 -12.489 1.00 91.31 354 LYS A C 1
ATOM 2845 O O . LYS A 1 354 ? 1.829 12.057 -12.333 1.00 91.31 354 LYS A O 1
ATOM 2850 N N . SER A 1 355 ? 3.815 11.468 -13.245 1.00 92.44 355 SER A N 1
ATOM 2851 C CA . SER A 1 355 ? 3.302 10.376 -14.086 1.00 92.44 355 SER A CA 1
ATOM 2852 C C . SER A 1 355 ? 2.624 9.262 -13.272 1.00 92.44 355 SER A C 1
ATOM 2854 O O . SER A 1 355 ? 1.545 8.786 -13.626 1.00 92.44 355 SER A O 1
ATOM 2856 N N . ILE A 1 356 ? 3.185 8.930 -12.106 1.00 90.56 356 ILE A N 1
ATOM 2857 C CA . ILE A 1 356 ? 2.705 7.849 -11.230 1.00 90.56 356 ILE A CA 1
ATOM 2858 C C . ILE A 1 356 ? 1.776 8.315 -10.104 1.00 90.56 356 ILE A C 1
ATOM 2860 O O . ILE A 1 356 ? 1.185 7.484 -9.414 1.00 90.56 356 ILE A O 1
ATOM 2864 N N . LYS A 1 357 ? 1.587 9.628 -9.928 1.00 88.69 357 LYS A N 1
ATOM 2865 C CA . LYS A 1 357 ? 0.739 10.175 -8.860 1.00 88.69 357 LYS A CA 1
ATOM 2866 C C . LYS A 1 357 ? -0.702 9.666 -8.950 1.00 88.69 357 LYS A C 1
ATOM 2868 O O . LYS A 1 357 ? -1.232 9.144 -7.975 1.00 88.69 357 LYS A O 1
ATOM 2873 N N . LYS A 1 358 ? -1.323 9.776 -10.130 1.00 86.12 358 LYS A N 1
ATOM 2874 C CA . LYS A 1 358 ? -2.703 9.310 -10.359 1.00 86.12 358 LYS A CA 1
ATOM 2875 C C . LYS A 1 358 ? -2.854 7.792 -10.151 1.00 86.12 358 LYS A C 1
ATOM 2877 O O . LYS A 1 358 ? -3.791 7.409 -9.456 1.00 86.12 358 LYS A O 1
ATOM 2882 N N . PRO A 1 359 ? -1.977 6.931 -10.711 1.00 85.69 359 PRO A N 1
ATOM 2883 C CA . PRO A 1 359 ? -1.984 5.498 -10.414 1.00 85.69 359 PRO A CA 1
ATOM 2884 C C . PRO A 1 359 ? -1.901 5.167 -8.920 1.00 85.69 359 PRO A C 1
ATOM 2886 O O . PRO A 1 359 ? -2.690 4.358 -8.447 1.00 85.69 359 PRO A O 1
ATOM 2889 N N . LEU A 1 360 ? -1.003 5.822 -8.178 1.00 87.69 360 LEU A N 1
ATOM 2890 C CA . LEU A 1 360 ? -0.798 5.577 -6.745 1.00 87.69 360 LEU A CA 1
ATOM 2891 C C . LEU A 1 360 ? -1.978 6.045 -5.881 1.00 87.69 360 LEU A C 1
ATOM 2893 O O . LEU A 1 360 ? -2.358 5.375 -4.923 1.00 87.69 360 LEU A O 1
ATOM 2897 N N . GLU A 1 361 ? -2.562 7.197 -6.214 1.00 85.50 361 GLU A N 1
ATOM 2898 C CA . GLU A 1 361 ? -3.705 7.771 -5.493 1.00 85.50 361 GLU A CA 1
ATOM 2899 C C . GLU A 1 361 ? -5.037 7.099 -5.868 1.00 85.50 361 GLU A C 1
ATOM 2901 O O . GLU A 1 361 ? -6.056 7.331 -5.211 1.00 85.50 361 GLU A O 1
ATOM 2906 N N . LYS A 1 362 ? -5.054 6.230 -6.890 1.00 84.12 362 LYS A N 1
ATOM 2907 C CA . LYS A 1 362 ? -6.255 5.497 -7.298 1.00 84.12 362 LYS A CA 1
ATOM 2908 C C . LYS A 1 362 ? -6.797 4.694 -6.115 1.00 84.12 362 LYS A C 1
ATOM 2910 O O . LYS A 1 362 ? -6.111 3.848 -5.542 1.00 84.12 362 LYS A O 1
ATOM 2915 N N . ASN A 1 363 ? -8.054 4.961 -5.766 1.00 79.69 363 ASN A N 1
ATOM 2916 C CA . ASN A 1 363 ? -8.766 4.310 -4.666 1.00 79.69 363 ASN A CA 1
ATOM 2917 C C . ASN A 1 363 ? -8.047 4.412 -3.302 1.00 79.69 363 ASN A C 1
ATOM 2919 O O . ASN A 1 363 ? -8.298 3.596 -2.419 1.00 79.69 363 ASN A O 1
ATOM 2923 N N . ASN A 1 364 ? -7.139 5.385 -3.134 1.00 80.31 364 ASN A N 1
ATOM 2924 C CA . ASN A 1 364 ? -6.334 5.589 -1.924 1.00 80.31 364 ASN A CA 1
ATOM 2925 C C . ASN A 1 364 ? -5.515 4.362 -1.468 1.00 80.31 364 ASN A C 1
ATOM 2927 O O . ASN A 1 364 ? -5.129 4.280 -0.302 1.00 80.31 364 ASN A O 1
ATOM 2931 N N . LYS A 1 365 ? -5.212 3.415 -2.369 1.00 85.12 365 LYS A N 1
ATOM 2932 C CA . LYS A 1 365 ? -4.453 2.204 -2.014 1.00 85.12 365 LYS A CA 1
ATOM 2933 C C . LYS A 1 365 ? -2.960 2.444 -1.832 1.00 85.12 365 LYS A C 1
ATOM 2935 O O . LYS A 1 365 ? -2.327 1.684 -1.095 1.00 85.12 365 LYS A O 1
ATOM 2940 N N . MET A 1 366 ? -2.418 3.489 -2.465 1.00 90.81 366 MET A N 1
ATOM 2941 C CA . MET A 1 366 ? -0.997 3.841 -2.394 1.00 90.81 366 MET A CA 1
ATOM 2942 C C . MET A 1 366 ? -0.097 2.664 -2.815 1.00 90.81 366 MET A C 1
ATOM 2944 O O . MET A 1 366 ? 0.931 2.399 -2.194 1.00 90.81 366 MET A O 1
ATOM 2948 N N . GLU A 1 367 ? -0.500 1.945 -3.865 1.00 92.06 367 GLU A N 1
ATOM 2949 C CA . GLU A 1 367 ? 0.214 0.782 -4.400 1.00 92.06 367 GLU A CA 1
ATOM 2950 C C . GLU A 1 367 ? 0.451 0.920 -5.906 1.00 92.06 367 GLU A C 1
ATOM 2952 O O . GLU A 1 367 ? -0.338 1.547 -6.617 1.00 92.06 367 GLU A O 1
ATOM 2957 N N . LEU A 1 368 ? 1.546 0.340 -6.392 1.00 93.06 368 LEU A N 1
ATOM 2958 C CA . LEU A 1 368 ? 1.900 0.326 -7.806 1.00 93.06 368 LEU A CA 1
ATOM 2959 C C . LEU A 1 368 ? 2.407 -1.059 -8.192 1.00 93.06 368 LEU A C 1
ATOM 2961 O O . LEU A 1 368 ? 3.370 -1.562 -7.615 1.00 93.06 368 LEU A O 1
ATOM 2965 N N . ALA A 1 369 ? 1.757 -1.665 -9.181 1.00 93.56 369 ALA A N 1
ATOM 2966 C CA . ALA A 1 369 ? 2.215 -2.918 -9.757 1.00 93.56 369 ALA A CA 1
ATOM 2967 C C . ALA A 1 369 ? 3.468 -2.677 -10.603 1.00 93.56 369 ALA A C 1
ATOM 2969 O O . ALA A 1 369 ? 3.466 -1.819 -11.488 1.00 93.56 369 ALA A O 1
ATOM 2970 N N . VAL A 1 370 ? 4.523 -3.436 -10.318 1.00 94.56 370 VAL A N 1
ATOM 2971 C CA . VAL A 1 370 ? 5.740 -3.481 -11.126 1.00 94.56 370 VAL A CA 1
ATOM 2972 C C . VAL A 1 370 ? 5.637 -4.709 -12.035 1.00 94.56 370 VAL A C 1
ATOM 2974 O O . VAL A 1 370 ? 5.245 -5.775 -11.552 1.00 94.56 370 VAL A O 1
ATOM 2977 N N . PRO A 1 371 ? 5.919 -4.580 -13.344 1.00 92.94 371 PRO A N 1
ATOM 2978 C CA . PRO A 1 371 ? 5.927 -5.724 -14.250 1.00 92.94 371 PRO A CA 1
ATOM 2979 C C . PRO A 1 371 ? 6.953 -6.770 -13.807 1.00 92.94 371 PRO A C 1
ATOM 2981 O O . PRO A 1 371 ? 7.868 -6.477 -13.036 1.00 92.94 371 PRO A O 1
ATOM 2984 N N . GLU A 1 372 ? 6.794 -7.994 -14.301 1.00 91.38 372 GLU A N 1
ATOM 2985 C CA . GLU A 1 372 ? 7.728 -9.077 -14.015 1.00 91.38 372 GLU A CA 1
ATOM 2986 C C . GLU A 1 372 ? 9.133 -8.699 -14.504 1.00 91.38 372 GLU A C 1
ATOM 2988 O O . GLU A 1 372 ? 9.352 -8.409 -15.680 1.00 91.38 372 GLU A O 1
ATOM 2993 N N . CYS A 1 373 ? 10.077 -8.639 -13.571 1.00 92.19 373 CYS A N 1
ATOM 2994 C CA . CYS A 1 373 ? 11.466 -8.297 -13.831 1.00 92.19 373 CYS A CA 1
ATOM 2995 C C . CYS A 1 373 ? 12.371 -8.985 -12.811 1.00 92.19 373 CYS A C 1
ATOM 2997 O O . CYS A 1 373 ? 11.911 -9.437 -11.758 1.00 92.19 373 CYS A O 1
ATOM 2999 N N . ASP A 1 374 ? 13.658 -9.071 -13.131 1.00 90.81 374 ASP A N 1
ATOM 3000 C CA . ASP A 1 374 ? 14.648 -9.610 -12.211 1.00 90.81 374 ASP A CA 1
ATOM 3001 C C . ASP A 1 374 ? 14.888 -8.672 -11.012 1.00 90.81 374 ASP A C 1
ATOM 3003 O O . ASP A 1 374 ? 14.494 -7.501 -10.979 1.00 90.81 374 ASP A O 1
ATOM 3007 N N . GLU A 1 375 ? 15.553 -9.205 -9.990 1.00 90.38 375 GLU A N 1
ATOM 3008 C CA . GLU A 1 375 ? 15.860 -8.458 -8.769 1.00 90.38 375 GLU A CA 1
ATOM 3009 C C . GLU A 1 375 ? 16.764 -7.245 -9.048 1.00 90.38 375 GLU A C 1
ATOM 3011 O O . GLU A 1 375 ? 16.599 -6.188 -8.436 1.00 90.38 375 GLU A O 1
ATOM 3016 N N . LYS A 1 376 ? 17.666 -7.350 -10.033 1.00 88.38 376 LYS A N 1
ATOM 3017 C CA . LYS A 1 376 ? 18.591 -6.278 -10.429 1.00 88.38 376 LYS A CA 1
ATOM 3018 C C . LYS A 1 376 ? 17.848 -5.065 -10.997 1.00 88.38 376 LYS A C 1
ATOM 3020 O O . LYS A 1 376 ? 18.102 -3.931 -10.580 1.00 88.38 376 LYS A O 1
ATOM 3025 N N . VAL A 1 377 ? 16.907 -5.281 -11.914 1.00 92.06 377 VAL A N 1
ATOM 3026 C CA . VAL A 1 377 ? 16.039 -4.239 -12.478 1.00 92.06 377 VAL A CA 1
ATOM 3027 C C . VAL A 1 377 ? 15.128 -3.673 -11.397 1.00 92.06 377 VAL A C 1
ATOM 3029 O O . VAL A 1 377 ? 14.989 -2.451 -11.296 1.00 92.06 377 VAL A O 1
ATOM 3032 N N . PHE A 1 378 ? 14.564 -4.524 -10.536 1.00 94.50 378 PHE A N 1
ATOM 3033 C CA . PHE A 1 378 ? 13.739 -4.055 -9.428 1.00 94.50 378 PHE A CA 1
ATOM 3034 C C . PHE A 1 378 ? 14.514 -3.135 -8.473 1.00 94.50 378 PHE A C 1
ATOM 3036 O O . PHE A 1 378 ? 14.017 -2.062 -8.127 1.00 94.50 378 PHE A O 1
ATOM 3043 N N . HIS A 1 379 ? 15.758 -3.472 -8.114 1.00 91.81 379 HIS A N 1
ATOM 3044 C CA . HIS A 1 379 ? 16.614 -2.599 -7.304 1.00 91.81 379 HIS A CA 1
ATOM 3045 C C . HIS A 1 379 ? 16.850 -1.232 -7.950 1.00 91.81 379 HIS A C 1
ATOM 3047 O O . HIS A 1 379 ? 16.829 -0.221 -7.248 1.00 91.81 379 HIS A O 1
ATOM 3053 N N . ARG A 1 380 ? 17.030 -1.164 -9.274 1.00 92.25 380 ARG A N 1
ATOM 3054 C CA . ARG A 1 380 ? 17.188 0.115 -9.990 1.00 92.25 380 ARG A CA 1
ATOM 3055 C C . ARG A 1 380 ? 15.928 0.972 -9.900 1.00 92.25 380 ARG A C 1
ATOM 3057 O O . ARG A 1 380 ? 16.021 2.168 -9.621 1.00 92.25 380 ARG A O 1
ATOM 3064 N N . ILE A 1 381 ? 14.755 0.363 -10.073 1.00 94.25 381 ILE A N 1
ATOM 3065 C CA . ILE A 1 381 ? 13.460 1.038 -9.899 1.00 94.25 381 ILE A CA 1
ATOM 3066 C C . ILE A 1 381 ? 13.328 1.535 -8.453 1.00 94.25 381 ILE A C 1
ATOM 3068 O O . ILE A 1 381 ? 13.043 2.711 -8.222 1.00 94.25 381 ILE A O 1
ATOM 3072 N N . TYR A 1 382 ? 13.592 0.665 -7.479 1.00 93.12 382 TYR A N 1
ATOM 3073 C CA . TYR A 1 382 ? 13.530 0.967 -6.050 1.00 93.12 382 TYR A CA 1
ATOM 3074 C C . TYR A 1 382 ? 14.453 2.129 -5.643 1.00 93.12 382 TYR A C 1
ATOM 3076 O O . TYR A 1 382 ? 14.035 3.056 -4.939 1.00 93.12 382 TYR A O 1
ATOM 3084 N N . ASP A 1 383 ? 15.706 2.110 -6.100 1.00 91.31 383 ASP A N 1
ATOM 3085 C CA . ASP A 1 383 ? 16.679 3.166 -5.825 1.00 91.31 383 ASP A CA 1
ATOM 3086 C C . ASP A 1 383 ? 16.251 4.489 -6.464 1.00 91.31 383 ASP A C 1
ATOM 3088 O O . ASP A 1 383 ? 16.312 5.535 -5.809 1.00 91.31 383 ASP A O 1
ATOM 3092 N N . PHE A 1 384 ? 15.733 4.453 -7.696 1.00 92.81 384 PHE A N 1
ATOM 3093 C CA . PHE A 1 384 ? 15.205 5.644 -8.355 1.00 92.81 384 PHE A CA 1
ATOM 3094 C C . PHE A 1 384 ? 14.039 6.257 -7.578 1.00 92.81 384 PHE A C 1
ATOM 3096 O O . PHE A 1 384 ? 14.020 7.462 -7.335 1.00 92.81 384 PHE A O 1
ATOM 3103 N N . PHE A 1 385 ? 13.101 5.441 -7.103 1.00 91.19 385 PHE A N 1
ATOM 3104 C CA . PHE A 1 385 ? 12.000 5.914 -6.271 1.00 91.19 385 PHE A CA 1
ATOM 3105 C C . PHE A 1 385 ? 12.485 6.670 -5.024 1.00 91.19 385 PHE A C 1
ATOM 3107 O O . PHE A 1 385 ? 11.981 7.754 -4.717 1.00 91.19 385 PHE A O 1
ATOM 3114 N N . ASN A 1 386 ? 13.488 6.128 -4.331 1.00 88.44 386 ASN A N 1
ATOM 3115 C CA . ASN A 1 386 ? 13.985 6.692 -3.078 1.00 88.44 386 ASN A CA 1
ATOM 3116 C C . ASN A 1 386 ? 14.970 7.858 -3.265 1.00 88.44 386 ASN A C 1
ATOM 3118 O O . ASN A 1 386 ? 15.037 8.737 -2.409 1.00 88.44 386 ASN A O 1
ATOM 3122 N N . ARG A 1 387 ? 15.757 7.882 -4.348 1.00 88.44 387 ARG A N 1
ATOM 3123 C CA . ARG A 1 387 ? 16.881 8.827 -4.522 1.00 88.44 387 ARG A CA 1
ATOM 3124 C C . ARG A 1 387 ? 16.752 9.733 -5.748 1.00 88.44 387 ARG A C 1
ATOM 3126 O O . ARG A 1 387 ? 17.504 10.699 -5.857 1.00 88.44 387 ARG A O 1
ATOM 3133 N N . GLY A 1 388 ? 15.835 9.436 -6.667 1.00 89.25 388 GLY A N 1
ATOM 3134 C CA . GLY A 1 388 ? 15.734 10.069 -7.990 1.00 89.25 388 GLY A CA 1
ATOM 3135 C C . GLY A 1 388 ? 16.831 9.647 -8.969 1.00 89.25 388 GLY A C 1
ATOM 3136 O O . GLY A 1 388 ? 16.972 10.255 -10.024 1.00 89.25 388 GLY A O 1
ATOM 3137 N N . LYS A 1 389 ? 17.641 8.649 -8.598 1.00 89.44 389 LYS A N 1
ATOM 3138 C CA . LYS A 1 389 ? 18.718 8.054 -9.396 1.00 89.44 389 LYS A CA 1
ATOM 3139 C C . LYS A 1 389 ? 19.053 6.664 -8.857 1.00 89.44 389 LYS A C 1
ATOM 3141 O O . LYS A 1 389 ? 18.866 6.421 -7.665 1.00 89.44 389 LYS A O 1
ATOM 3146 N N . TYR A 1 390 ? 19.585 5.791 -9.700 1.00 89.19 390 TYR A N 1
ATOM 3147 C CA . TYR A 1 390 ? 20.174 4.512 -9.290 1.00 89.19 390 TYR A CA 1
ATOM 3148 C C . TYR A 1 390 ? 21.672 4.501 -9.632 1.00 89.19 390 TYR A C 1
ATOM 3150 O O . TYR A 1 390 ? 22.154 5.427 -10.284 1.00 89.19 390 TYR A O 1
ATOM 3158 N N . ASP A 1 391 ? 22.421 3.496 -9.167 1.00 81.50 391 ASP A N 1
ATOM 3159 C CA . ASP A 1 391 ? 23.823 3.337 -9.576 1.00 81.50 391 ASP A CA 1
ATOM 3160 C C . ASP A 1 391 ? 23.892 2.986 -11.069 1.00 81.50 391 ASP A C 1
ATOM 3162 O O . ASP A 1 391 ? 23.482 1.903 -11.491 1.00 81.50 391 ASP A O 1
ATOM 3166 N N . ASP A 1 392 ? 24.352 3.941 -11.872 1.00 71.56 392 ASP A N 1
ATOM 3167 C CA . ASP A 1 392 ? 24.540 3.808 -13.316 1.00 71.56 392 ASP A CA 1
ATOM 3168 C C . ASP A 1 392 ? 25.944 3.300 -13.679 1.00 71.56 392 ASP A C 1
ATOM 3170 O O . ASP A 1 392 ? 26.349 3.384 -14.836 1.00 71.56 392 ASP A O 1
ATOM 3174 N N . GLY A 1 393 ? 26.704 2.825 -12.682 1.00 64.44 393 GLY A N 1
ATOM 3175 C CA . GLY A 1 393 ? 28.050 2.280 -12.834 1.00 64.44 393 GLY A CA 1
ATOM 3176 C C . GLY A 1 393 ? 29.141 3.332 -13.038 1.00 64.44 393 GLY A C 1
ATOM 3177 O O . GLY A 1 393 ? 30.328 3.006 -12.960 1.00 64.44 393 GLY A O 1
ATOM 3178 N N . LYS A 1 394 ? 28.786 4.615 -13.202 1.00 60.28 394 LYS A N 1
ATOM 3179 C CA . LYS A 1 394 ? 29.767 5.708 -13.309 1.00 60.28 394 LYS A CA 1
ATOM 3180 C C . LYS A 1 394 ? 30.414 6.039 -11.964 1.00 60.28 394 LYS A C 1
ATOM 3182 O O . LYS A 1 394 ? 31.567 6.461 -11.931 1.00 60.28 394 LYS A O 1
ATOM 3187 N N . SER A 1 395 ? 29.685 5.845 -10.862 1.00 47.66 395 SER A N 1
ATOM 3188 C CA . SER A 1 395 ? 30.076 6.323 -9.527 1.00 47.66 395 SER A CA 1
ATOM 3189 C C . SER A 1 395 ? 30.931 5.331 -8.725 1.00 47.66 395 SER A C 1
ATOM 3191 O O . SER A 1 395 ? 31.623 5.742 -7.794 1.00 47.66 395 SER A O 1
ATOM 3193 N N . SER A 1 396 ? 30.906 4.041 -9.073 1.00 44.25 396 SER A N 1
ATOM 3194 C CA . SER A 1 396 ? 31.522 2.966 -8.274 1.00 44.25 396 SER A CA 1
ATOM 3195 C C . SER A 1 396 ? 33.014 2.748 -8.556 1.00 44.25 396 SER A C 1
ATOM 3197 O O . SER A 1 396 ? 33.700 2.060 -7.802 1.00 44.25 396 SER A O 1
ATOM 3199 N N . SER A 1 397 ? 33.573 3.409 -9.575 1.00 43.09 397 SER A N 1
ATOM 3200 C CA . SER A 1 397 ? 35.022 3.517 -9.735 1.00 43.09 397 SER A CA 1
ATOM 3201 C C . SER A 1 397 ? 35.459 4.957 -9.459 1.00 43.09 397 SER A C 1
ATOM 3203 O O . SER A 1 397 ? 35.348 5.837 -10.306 1.00 43.09 397 SER A O 1
ATOM 3205 N N . GLY A 1 398 ? 36.053 5.209 -8.286 1.00 38.72 398 GLY A N 1
ATOM 3206 C CA . GLY A 1 398 ? 36.718 6.490 -7.966 1.00 38.72 398 GLY A CA 1
ATOM 3207 C C . GLY A 1 398 ? 37.858 6.877 -8.933 1.00 38.72 398 GLY A C 1
ATOM 3208 O O . GLY A 1 398 ? 38.481 7.929 -8.787 1.00 38.72 398 GLY A O 1
ATOM 3209 N N . TRP A 1 399 ? 38.115 6.027 -9.929 1.00 38.44 399 TRP A N 1
ATOM 3210 C CA . TRP A 1 399 ? 39.027 6.205 -11.049 1.00 38.44 399 TRP A CA 1
ATOM 3211 C C . TRP A 1 399 ? 38.359 6.825 -12.293 1.00 38.44 399 TRP A C 1
ATOM 3213 O O . TRP A 1 399 ? 39.049 7.510 -13.047 1.00 38.44 399 TRP A O 1
ATOM 3223 N N . ALA A 1 400 ? 37.045 6.649 -12.509 1.00 41.84 400 ALA A N 1
ATOM 3224 C CA . ALA A 1 400 ? 36.351 7.164 -13.697 1.00 41.84 400 ALA A CA 1
ATOM 3225 C C . ALA A 1 400 ? 36.166 8.692 -13.664 1.00 41.84 400 ALA A C 1
ATOM 3227 O O . ALA A 1 400 ? 36.431 9.363 -14.662 1.00 41.84 400 ALA A O 1
ATOM 3228 N N . GLU A 1 401 ? 35.816 9.265 -12.507 1.00 39.75 401 GLU A N 1
ATOM 3229 C CA . GLU A 1 401 ? 35.631 10.720 -12.354 1.00 39.75 401 GLU A CA 1
ATOM 3230 C C . GLU A 1 401 ? 36.940 11.522 -12.457 1.00 39.75 401 GLU A C 1
ATOM 3232 O O . GLU A 1 401 ? 36.926 12.679 -12.874 1.00 39.75 401 GLU A O 1
ATOM 3237 N N . ARG A 1 402 ? 38.096 10.927 -12.122 1.00 38.31 402 ARG A N 1
ATOM 3238 C CA . ARG A 1 402 ? 39.388 11.645 -12.109 1.00 38.31 402 ARG A CA 1
ATOM 3239 C C . ARG A 1 402 ? 40.113 11.669 -13.454 1.00 38.31 402 ARG A C 1
ATOM 3241 O O . ARG A 1 402 ? 41.034 12.464 -13.618 1.00 38.31 402 ARG A O 1
ATOM 3248 N N . LEU A 1 403 ? 39.719 10.832 -14.416 1.00 40.69 403 LEU A N 1
ATOM 3249 C CA . LEU A 1 403 ? 40.397 10.737 -15.716 1.00 40.69 403 LEU A CA 1
ATOM 3250 C C . LEU A 1 403 ? 39.574 11.272 -16.892 1.00 40.69 403 LEU A C 1
ATOM 3252 O O . LEU A 1 403 ? 40.161 11.554 -17.943 1.00 40.69 403 LEU A O 1
ATOM 3256 N N . HIS A 1 404 ? 38.261 11.466 -16.731 1.00 42.66 404 HIS A N 1
ATOM 3257 C CA . HIS A 1 404 ? 37.379 11.854 -17.830 1.00 42.66 404 HIS A CA 1
ATOM 3258 C C . HIS A 1 404 ? 36.279 12.834 -17.386 1.00 42.66 404 HIS A C 1
ATOM 3260 O O . HIS A 1 404 ? 35.208 12.395 -16.976 1.00 42.66 404 HIS A O 1
ATOM 3266 N N . PRO A 1 405 ? 36.458 14.161 -17.549 1.00 38.94 405 PRO A N 1
ATOM 3267 C CA . PRO A 1 405 ? 35.311 15.055 -17.646 1.00 38.94 405 PRO A CA 1
ATOM 3268 C C . PRO A 1 405 ? 34.548 14.674 -18.924 1.00 38.94 405 PRO A C 1
ATOM 3270 O O . PRO A 1 405 ? 34.980 14.965 -20.045 1.00 38.94 405 PRO A O 1
ATOM 3273 N N . SER A 1 406 ? 33.459 13.924 -18.764 1.00 45.84 406 SER A N 1
ATOM 3274 C CA . SER A 1 406 ? 32.628 13.394 -19.842 1.00 45.84 406 SER A CA 1
ATOM 3275 C C . SER A 1 406 ? 31.983 14.533 -20.635 1.00 45.84 406 SER A C 1
ATOM 3277 O O . SER A 1 406 ? 30.899 15.011 -20.330 1.00 45.84 406 SER A O 1
ATOM 3279 N N . THR A 1 407 ? 32.668 14.962 -21.691 1.00 44.56 407 THR A N 1
ATOM 3280 C CA . THR A 1 407 ? 32.110 15.763 -22.795 1.00 44.56 407 THR A CA 1
ATOM 3281 C C . THR A 1 407 ? 31.623 14.876 -23.947 1.00 44.56 407 THR A C 1
ATOM 3283 O O . THR A 1 407 ? 31.305 15.377 -25.023 1.00 44.56 407 THR A O 1
ATOM 3286 N N . ARG A 1 408 ? 31.573 13.550 -23.752 1.00 54.47 408 ARG A N 1
ATOM 3287 C CA . ARG A 1 408 ? 31.065 12.601 -24.748 1.00 54.47 408 ARG A CA 1
ATOM 3288 C C . ARG A 1 408 ? 29.559 12.442 -24.573 1.00 54.47 408 ARG A C 1
ATOM 3290 O O . ARG A 1 408 ? 29.125 11.778 -23.646 1.00 54.47 408 ARG A O 1
ATOM 3297 N N . GLN A 1 409 ? 28.806 13.076 -25.465 1.00 64.12 409 GLN A N 1
ATOM 3298 C CA . GLN A 1 409 ? 27.376 12.845 -25.662 1.00 64.12 409 GLN A CA 1
ATOM 3299 C C . GLN A 1 409 ? 27.212 11.747 -26.721 1.00 64.12 409 GLN A C 1
ATOM 3301 O O . GLN A 1 409 ? 27.809 11.856 -27.797 1.00 64.12 409 GLN A O 1
ATOM 3306 N N . GLY A 1 410 ? 26.449 10.692 -26.433 1.00 77.19 410 GLY A N 1
ATOM 3307 C CA . GLY A 1 410 ? 26.139 9.648 -27.412 1.00 77.19 410 GLY A CA 1
ATOM 3308 C C . GLY A 1 410 ? 26.107 8.236 -26.821 1.00 77.19 410 GLY A C 1
ATOM 3309 O O . GLY A 1 410 ? 26.707 8.000 -25.777 1.00 77.19 410 GLY A O 1
ATOM 3310 N N . PRO A 1 411 ? 25.472 7.276 -27.513 1.00 87.31 411 PRO A N 1
ATOM 3311 C CA . PRO A 1 411 ? 25.428 5.883 -27.080 1.00 87.31 411 PRO A CA 1
ATOM 3312 C C . PRO A 1 411 ? 26.836 5.270 -26.941 1.00 87.31 411 PRO A C 1
ATOM 3314 O O . PRO A 1 411 ? 27.779 5.717 -27.614 1.00 87.31 411 PRO A O 1
ATOM 3317 N N . PRO A 1 412 ? 26.981 4.218 -26.114 1.00 88.69 412 PRO A N 1
ATOM 3318 C CA . PRO A 1 412 ? 28.272 3.621 -25.802 1.00 88.69 412 PRO A CA 1
ATOM 3319 C C . PRO A 1 412 ? 28.926 2.935 -27.003 1.00 88.69 412 PRO A C 1
ATOM 3321 O O . PRO A 1 412 ? 28.270 2.395 -27.897 1.00 88.69 412 PRO A O 1
ATOM 3324 N N . VAL A 1 413 ? 30.259 2.895 -26.991 1.00 86.81 413 VAL A N 1
ATOM 3325 C CA . VAL A 1 413 ? 31.033 2.042 -27.905 1.00 86.81 413 VAL A CA 1
ATOM 3326 C C . VAL A 1 413 ? 30.998 0.600 -27.395 1.00 86.81 413 VAL A C 1
ATOM 3328 O O . VAL A 1 413 ? 31.303 0.357 -26.227 1.00 86.81 413 VAL A O 1
ATOM 3331 N N . LEU A 1 414 ? 30.663 -0.349 -28.271 1.00 87.44 414 LEU A N 1
ATOM 3332 C CA . LEU A 1 414 ? 30.697 -1.773 -27.955 1.00 87.44 414 LEU A CA 1
ATOM 3333 C C . LEU A 1 414 ? 32.149 -2.257 -27.880 1.00 87.44 414 LEU A C 1
ATOM 3335 O O . LEU A 1 414 ? 32.918 -2.139 -28.844 1.00 87.44 414 LEU A O 1
ATOM 3339 N N . ILE A 1 415 ? 32.497 -2.825 -26.732 1.00 82.81 415 ILE A N 1
ATOM 3340 C CA . ILE A 1 415 ? 33.735 -3.552 -26.500 1.00 82.81 415 ILE A CA 1
ATOM 3341 C C . ILE A 1 415 ? 33.468 -5.024 -26.797 1.00 82.81 415 ILE A C 1
ATOM 3343 O O . ILE A 1 415 ? 32.603 -5.644 -26.187 1.00 82.81 415 ILE A O 1
ATOM 3347 N N . CYS A 1 416 ? 34.218 -5.592 -27.736 1.00 74.06 416 CYS A N 1
ATOM 3348 C CA . CYS A 1 416 ? 34.194 -7.023 -28.002 1.00 74.06 416 CYS A CA 1
ATOM 3349 C C . CYS A 1 416 ? 35.470 -7.636 -27.423 1.00 74.06 416 CYS A C 1
ATOM 3351 O O . CYS A 1 416 ? 36.573 -7.288 -27.836 1.00 74.06 416 CYS A O 1
ATOM 3353 N N . HIS A 1 417 ? 35.333 -8.534 -26.450 1.00 67.50 417 HIS A N 1
ATOM 3354 C CA . HIS A 1 417 ? 36.470 -9.296 -25.943 1.00 67.50 417 HIS A CA 1
ATOM 3355 C C . HIS A 1 417 ? 36.740 -10.498 -26.851 1.00 67.50 417 HIS A C 1
ATOM 3357 O O . HIS A 1 417 ? 35.818 -11.223 -27.237 1.00 67.50 417 HIS A O 1
ATOM 3363 N N . ASP A 1 418 ? 38.012 -10.729 -27.180 1.00 57.78 418 ASP A N 1
ATOM 3364 C CA . ASP A 1 418 ? 38.414 -11.942 -27.885 1.00 57.78 418 ASP A CA 1
ATOM 3365 C C . ASP A 1 418 ? 38.234 -13.147 -26.947 1.00 57.78 418 ASP A C 1
ATOM 3367 O O . ASP A 1 418 ? 38.976 -13.342 -25.980 1.00 57.78 418 ASP A O 1
ATOM 3371 N N . LYS A 1 419 ? 37.217 -13.966 -27.238 1.00 51.34 419 LYS A N 1
ATOM 3372 C CA . LYS A 1 419 ? 36.843 -15.159 -26.461 1.00 51.34 419 LYS A CA 1
ATOM 3373 C C . LYS A 1 419 ? 37.941 -16.229 -26.414 1.00 51.34 419 LYS A C 1
ATOM 3375 O O . LYS A 1 419 ? 37.790 -17.212 -25.694 1.00 51.34 419 LYS A O 1
ATOM 3380 N N . THR A 1 420 ? 39.030 -16.067 -27.165 1.00 47.19 420 THR A N 1
ATOM 3381 C CA . THR A 1 420 ? 40.174 -16.987 -27.149 1.00 47.19 420 THR A CA 1
ATOM 3382 C C . THR A 1 420 ? 41.076 -16.835 -25.921 1.00 47.19 420 THR A C 1
ATOM 3384 O O . THR A 1 420 ? 41.914 -17.708 -25.692 1.00 47.19 420 THR A O 1
ATOM 3387 N N . ASN A 1 421 ? 40.895 -15.794 -25.093 1.00 47.53 421 ASN A N 1
ATOM 3388 C CA . ASN A 1 421 ? 41.691 -15.591 -23.881 1.00 47.53 421 ASN A CA 1
ATOM 3389 C C . ASN A 1 421 ? 40.865 -15.821 -22.592 1.00 47.53 421 ASN A C 1
ATOM 3391 O O . ASN A 1 421 ? 40.253 -14.889 -22.065 1.00 47.53 421 ASN A O 1
ATOM 3395 N N . PRO A 1 422 ? 40.850 -17.049 -22.032 1.00 48.62 422 PRO A N 1
ATOM 3396 C CA . PRO A 1 422 ? 40.006 -17.405 -20.884 1.00 48.62 422 PRO A CA 1
ATOM 3397 C C . PRO A 1 422 ? 40.348 -16.657 -19.583 1.00 48.62 422 PRO A C 1
ATOM 3399 O O . PRO A 1 422 ? 39.544 -16.648 -18.661 1.00 48.62 422 PRO A O 1
ATOM 3402 N N . ARG A 1 423 ? 41.508 -15.988 -19.498 1.00 47.19 423 ARG A N 1
ATOM 3403 C CA . ARG A 1 423 ? 41.942 -15.249 -18.296 1.00 47.19 423 ARG A CA 1
ATOM 3404 C C . ARG A 1 423 ? 41.179 -13.945 -18.034 1.00 47.19 423 ARG A C 1
ATOM 3406 O O . ARG A 1 423 ? 41.228 -13.459 -16.911 1.00 47.19 423 ARG A O 1
ATOM 3413 N N . LEU A 1 424 ? 40.525 -13.372 -19.048 1.00 48.22 424 LEU A N 1
ATOM 3414 C CA . LEU A 1 424 ? 39.760 -12.120 -18.932 1.00 48.22 424 LEU A CA 1
ATOM 3415 C C . LEU A 1 424 ? 38.272 -12.359 -18.641 1.00 48.22 424 LEU A C 1
ATOM 3417 O O . LEU A 1 424 ? 37.651 -11.537 -17.976 1.00 48.22 424 LEU A O 1
ATOM 3421 N N . ASN A 1 425 ? 37.725 -13.504 -19.060 1.00 46.22 425 ASN A N 1
ATOM 3422 C CA . ASN A 1 425 ? 36.319 -13.850 -18.827 1.00 46.22 425 ASN A CA 1
ATOM 3423 C C . ASN A 1 425 ? 36.007 -14.155 -17.350 1.00 46.22 425 ASN A C 1
ATOM 3425 O O . ASN A 1 425 ? 34.893 -13.894 -16.918 1.00 46.22 425 ASN A O 1
ATOM 3429 N N . ASP A 1 426 ? 36.980 -14.633 -16.564 1.00 41.94 426 ASP A N 1
ATOM 3430 C CA . ASP A 1 426 ? 36.806 -14.916 -15.124 1.00 41.94 426 ASP A CA 1
ATOM 3431 C C . ASP A 1 426 ? 36.807 -13.651 -14.232 1.00 41.94 426 ASP A C 1
ATOM 3433 O O . ASP A 1 426 ? 36.471 -13.731 -13.051 1.00 41.94 426 ASP A O 1
ATOM 3437 N N . LEU A 1 427 ? 37.199 -12.482 -14.761 1.00 45.53 427 LEU A N 1
ATOM 3438 C CA . LEU A 1 427 ? 37.223 -11.206 -14.022 1.00 45.53 427 LEU A CA 1
ATOM 3439 C C . LEU A 1 427 ? 36.016 -10.300 -14.322 1.00 45.53 427 LEU A C 1
ATOM 3441 O O . LEU A 1 427 ? 35.834 -9.290 -13.639 1.00 45.53 427 LEU A O 1
ATOM 3445 N N . LEU A 1 428 ? 35.187 -10.657 -15.307 1.00 47.81 428 LEU A N 1
ATOM 3446 C CA . LEU A 1 428 ? 33.920 -9.990 -15.606 1.00 47.81 428 LEU A CA 1
ATOM 3447 C C . LEU A 1 428 ? 32.848 -10.525 -14.646 1.00 47.81 428 LEU A C 1
ATOM 3449 O O . LEU A 1 428 ? 32.064 -11.409 -14.978 1.00 47.81 428 LEU A O 1
ATOM 3453 N N . LEU A 1 429 ? 32.885 -10.028 -13.409 1.00 46.78 429 LEU A N 1
ATOM 3454 C CA . LEU A 1 429 ? 31.838 -10.231 -12.406 1.00 46.78 429 LEU A CA 1
ATOM 3455 C C . LEU A 1 429 ? 30.466 -9.795 -12.962 1.00 46.78 429 LEU A C 1
ATOM 3457 O O . LEU A 1 429 ? 30.386 -8.813 -13.695 1.00 46.78 429 LEU A O 1
ATOM 3461 N N . ASP A 1 430 ? 29.399 -10.483 -12.535 1.00 46.44 430 ASP A N 1
ATOM 3462 C CA . ASP A 1 430 ? 27.967 -10.262 -12.864 1.00 46.44 430 ASP A CA 1
ATOM 3463 C C . ASP A 1 430 ? 27.467 -8.800 -12.702 1.00 46.44 430 ASP A C 1
ATOM 3465 O O . ASP A 1 430 ? 26.401 -8.409 -13.190 1.00 46.44 430 ASP A O 1
ATOM 3469 N N . ASP A 1 431 ? 28.269 -7.961 -12.049 1.00 51.62 431 ASP A N 1
ATOM 3470 C CA . ASP A 1 431 ? 28.065 -6.529 -11.862 1.00 51.62 431 ASP A CA 1
ATOM 3471 C C . ASP A 1 431 ? 28.984 -5.702 -12.779 1.00 51.62 431 ASP A C 1
ATOM 3473 O O . ASP A 1 431 ? 29.740 -4.844 -12.312 1.00 51.62 431 ASP A O 1
ATOM 3477 N N . SER A 1 432 ? 28.928 -5.927 -14.101 1.00 59.47 432 SER A N 1
ATOM 3478 C CA . SER A 1 432 ? 29.561 -4.983 -15.031 1.00 59.47 432 SER A CA 1
ATOM 3479 C C . SER A 1 432 ? 28.923 -3.596 -14.842 1.00 59.47 432 SER A C 1
ATOM 3481 O O . SER A 1 432 ? 27.701 -3.452 -14.987 1.00 59.47 432 SER A O 1
ATOM 3483 N N . PRO A 1 433 ? 29.716 -2.547 -14.549 1.00 59.75 433 PRO A N 1
ATOM 3484 C CA . PRO A 1 433 ? 29.209 -1.185 -14.398 1.00 59.75 433 PRO A CA 1
ATOM 3485 C C . PRO A 1 433 ? 28.663 -0.605 -15.715 1.00 59.75 433 PRO A C 1
ATOM 3487 O O . PRO A 1 433 ? 28.106 0.486 -15.719 1.00 59.75 433 PRO A O 1
ATOM 3490 N N . TRP A 1 434 ? 28.795 -1.319 -16.837 1.00 70.69 434 TRP A N 1
ATOM 3491 C CA . TRP A 1 434 ? 28.397 -0.862 -18.170 1.00 70.69 434 TRP A CA 1
ATOM 3492 C C . TRP A 1 434 ? 27.244 -1.679 -18.778 1.00 70.69 434 TRP A C 1
ATOM 3494 O O . TRP A 1 434 ? 27.103 -1.745 -20.004 1.00 70.69 434 TRP A O 1
ATOM 3504 N N . ASP A 1 435 ? 26.432 -2.308 -17.922 1.00 82.88 435 ASP A N 1
ATOM 3505 C CA . ASP A 1 435 ? 25.329 -3.198 -18.296 1.00 82.88 435 ASP A CA 1
ATOM 3506 C C . ASP A 1 435 ? 24.141 -2.458 -18.946 1.00 82.88 435 ASP A C 1
ATOM 3508 O O . ASP A 1 435 ? 23.204 -2.006 -18.270 1.00 82.88 435 ASP A O 1
ATOM 3512 N N . ILE A 1 436 ? 24.161 -2.368 -20.283 1.00 90.00 436 ILE A N 1
ATOM 3513 C CA . ILE A 1 436 ? 23.082 -1.753 -21.072 1.00 90.00 436 ILE A CA 1
ATOM 3514 C C . ILE A 1 436 ? 21.807 -2.599 -21.084 1.00 90.00 436 ILE A C 1
ATOM 3516 O O . ILE A 1 436 ? 20.723 -2.036 -21.241 1.00 90.00 436 ILE A O 1
ATOM 3520 N N . VAL A 1 437 ? 21.902 -3.921 -20.897 1.00 91.38 437 VAL A N 1
ATOM 3521 C CA . VAL A 1 437 ? 20.742 -4.825 -20.941 1.00 91.38 437 VAL A CA 1
ATOM 3522 C C . VAL A 1 437 ? 19.826 -4.514 -19.772 1.00 91.38 437 VAL A C 1
ATOM 3524 O O . VAL A 1 437 ? 18.644 -4.229 -19.977 1.00 91.38 437 VAL A O 1
ATOM 3527 N N . ALA A 1 438 ? 20.382 -4.439 -18.564 1.00 90.38 438 ALA A N 1
ATOM 3528 C CA . ALA A 1 438 ? 19.598 -4.093 -17.391 1.00 90.38 438 ALA A CA 1
ATOM 3529 C C . ALA A 1 438 ? 19.028 -2.660 -17.480 1.00 90.38 438 ALA A C 1
ATOM 3531 O O . ALA A 1 438 ? 17.964 -2.382 -16.922 1.00 90.38 438 ALA A O 1
ATOM 3532 N N . HIS A 1 439 ? 19.695 -1.714 -18.166 1.00 92.44 439 HIS A N 1
ATOM 3533 C CA . HIS A 1 439 ? 19.141 -0.361 -18.357 1.00 92.44 439 HIS A CA 1
ATOM 3534 C C . HIS A 1 439 ? 17.942 -0.394 -19.307 1.00 92.44 439 HIS A C 1
ATOM 3536 O O . HIS A 1 439 ? 16.901 0.175 -18.990 1.00 92.44 439 HIS A O 1
ATOM 3542 N N . LEU A 1 440 ? 18.043 -1.119 -20.421 1.00 94.19 440 LEU A N 1
ATOM 3543 C CA . LEU A 1 440 ? 16.932 -1.304 -21.354 1.00 94.19 440 LEU A CA 1
ATOM 3544 C C . LEU A 1 440 ? 15.753 -2.032 -20.693 1.00 94.19 440 LEU A C 1
ATOM 3546 O O . LEU A 1 440 ? 14.615 -1.598 -20.849 1.00 94.19 440 LEU A O 1
ATOM 3550 N N . GLN A 1 441 ? 16.000 -3.067 -19.887 1.00 94.00 441 GLN A N 1
ATOM 3551 C CA . GLN A 1 441 ? 14.945 -3.740 -19.119 1.00 94.00 441 GLN A CA 1
ATOM 3552 C C . GLN A 1 441 ? 14.287 -2.796 -18.101 1.00 94.00 441 GLN A C 1
ATOM 3554 O O . GLN A 1 441 ? 13.063 -2.779 -17.977 1.00 94.00 441 GLN A O 1
ATOM 3559 N N . THR A 1 442 ? 15.071 -1.940 -17.433 1.00 94.88 442 THR A N 1
ATOM 3560 C CA . THR A 1 442 ? 14.531 -0.893 -16.545 1.00 94.88 442 THR A CA 1
ATOM 3561 C C . THR A 1 442 ? 13.652 0.094 -17.318 1.00 94.88 442 THR A C 1
ATOM 3563 O O . THR A 1 442 ? 12.583 0.465 -16.833 1.00 94.88 442 THR A O 1
ATOM 3566 N N . PHE A 1 443 ? 14.049 0.485 -18.536 1.00 95.19 443 PHE A N 1
ATOM 3567 C CA . PHE A 1 443 ? 13.222 1.329 -19.403 1.00 95.19 443 PHE A CA 1
ATOM 3568 C C . PHE A 1 443 ? 11.887 0.651 -19.735 1.00 95.19 443 PHE A C 1
ATOM 3570 O O . PHE A 1 443 ? 10.840 1.276 -19.598 1.00 95.19 443 PHE A O 1
ATOM 3577 N N . LYS A 1 444 ? 11.905 -0.630 -20.121 1.00 93.94 444 LYS A N 1
ATOM 3578 C CA . LYS A 1 444 ? 10.692 -1.395 -20.461 1.00 93.94 444 LYS A CA 1
ATOM 3579 C C . LYS A 1 444 ? 9.753 -1.571 -19.271 1.00 93.94 444 LYS A C 1
ATOM 3581 O O . LYS A 1 444 ? 8.535 -1.432 -19.408 1.00 93.94 444 LYS A O 1
ATOM 3586 N N . ALA A 1 445 ? 10.312 -1.784 -18.081 1.00 94.25 445 ALA A N 1
ATOM 3587 C CA . ALA A 1 445 ? 9.529 -1.803 -16.855 1.00 94.25 445 ALA A CA 1
ATOM 3588 C C . ALA A 1 445 ? 8.871 -0.435 -16.588 1.00 94.25 445 ALA A C 1
ATOM 3590 O O . ALA A 1 445 ? 7.672 -0.357 -16.315 1.00 94.25 445 ALA A O 1
ATOM 3591 N N . ALA A 1 446 ? 9.627 0.656 -16.747 1.00 95.06 446 ALA A N 1
ATOM 3592 C CA . ALA A 1 446 ? 9.126 2.020 -16.590 1.00 95.06 446 ALA A CA 1
ATOM 3593 C C . ALA A 1 446 ? 8.061 2.397 -17.638 1.00 95.06 446 ALA A C 1
ATOM 3595 O O . ALA A 1 446 ? 7.105 3.105 -17.319 1.00 95.06 446 ALA A O 1
ATOM 3596 N N . GLU A 1 447 ? 8.201 1.921 -18.875 1.00 93.44 447 GLU A N 1
ATOM 3597 C CA . GLU A 1 447 ? 7.219 2.062 -19.957 1.00 93.44 447 GLU A CA 1
ATOM 3598 C C . GLU A 1 447 ? 5.889 1.401 -19.580 1.00 93.44 447 GLU A C 1
ATOM 3600 O O . GLU A 1 447 ? 4.845 2.057 -19.580 1.00 93.44 447 GLU A O 1
ATOM 3605 N N . SER A 1 448 ? 5.940 0.149 -19.122 1.00 91.56 448 SER A N 1
ATOM 3606 C CA . SER A 1 448 ? 4.762 -0.612 -18.683 1.00 91.56 448 SER A CA 1
ATOM 3607 C C . SER A 1 448 ? 4.049 0.030 -17.486 1.00 91.56 448 SER A C 1
ATOM 3609 O O . SER A 1 448 ? 2.820 0.052 -17.417 1.00 91.56 448 SER A O 1
ATOM 3611 N N . MET A 1 449 ? 4.813 0.616 -16.558 1.00 92.50 449 MET A N 1
ATOM 3612 C CA . MET A 1 449 ? 4.286 1.355 -15.403 1.00 92.50 449 MET A CA 1
ATOM 3613 C C . MET A 1 449 ? 3.786 2.765 -15.754 1.00 92.50 449 MET A C 1
ATOM 3615 O O . MET A 1 449 ? 3.196 3.428 -14.899 1.00 92.50 449 MET A O 1
ATOM 3619 N N . LYS A 1 450 ? 4.030 3.244 -16.984 1.00 92.75 450 LYS A N 1
ATOM 3620 C CA . LYS A 1 450 ? 3.830 4.642 -17.410 1.00 92.75 450 LYS A CA 1
ATOM 3621 C C . LYS A 1 450 ? 4.591 5.647 -16.536 1.00 92.75 450 LYS A C 1
ATOM 3623 O O . LYS A 1 450 ? 4.101 6.739 -16.263 1.00 92.75 450 LYS A O 1
ATOM 3628 N N . PHE A 1 451 ? 5.784 5.267 -16.081 1.00 94.94 451 PHE A N 1
ATOM 3629 C CA . PHE A 1 451 ? 6.645 6.083 -15.230 1.00 94.94 451 PHE A CA 1
ATOM 3630 C C . PHE A 1 451 ? 7.616 6.925 -16.077 1.00 94.94 451 PHE A C 1
ATOM 3632 O O . PHE A 1 451 ? 8.769 6.553 -16.295 1.00 94.94 451 PHE A O 1
ATOM 3639 N N . GLU A 1 452 ? 7.138 8.072 -16.558 1.00 95.12 452 GLU A N 1
ATOM 3640 C CA . GLU A 1 452 ? 7.847 8.932 -17.523 1.00 95.12 452 GLU A CA 1
ATOM 3641 C C . GLU A 1 452 ? 9.177 9.489 -16.990 1.00 95.12 452 GLU A C 1
ATOM 3643 O O . GLU A 1 452 ? 10.163 9.549 -17.722 1.00 95.12 452 GLU A O 1
ATOM 3648 N N . GLU A 1 453 ? 9.248 9.871 -15.711 1.00 95.38 453 GLU A N 1
ATOM 3649 C CA . GLU A 1 453 ? 10.478 10.421 -15.133 1.00 95.38 453 GLU A CA 1
ATOM 3650 C C . GLU A 1 453 ? 11.598 9.373 -15.068 1.00 95.38 453 GLU A C 1
ATOM 3652 O O . GLU A 1 453 ? 12.760 9.699 -15.314 1.00 95.38 453 GLU A O 1
ATOM 3657 N N . LEU A 1 454 ? 11.254 8.109 -14.792 1.00 95.38 454 LEU A N 1
ATOM 3658 C CA . LEU A 1 454 ? 12.213 7.007 -14.838 1.00 95.38 454 LEU A CA 1
ATOM 3659 C C . LEU A 1 454 ? 12.633 6.704 -16.282 1.00 95.38 454 LEU A C 1
ATOM 3661 O O . LEU A 1 454 ? 13.820 6.521 -16.531 1.00 95.38 454 LEU A O 1
ATOM 3665 N N . GLN A 1 455 ? 11.704 6.716 -17.245 1.00 95.62 455 GLN A N 1
ATOM 3666 C CA . GLN A 1 455 ? 12.038 6.554 -18.669 1.00 95.62 455 GLN A CA 1
ATOM 3667 C C . GLN A 1 455 ? 13.045 7.616 -19.136 1.00 95.62 455 GLN A C 1
ATOM 3669 O O . GLN A 1 455 ? 14.062 7.283 -19.744 1.00 95.62 455 GLN A O 1
ATOM 3674 N N . ALA A 1 456 ? 12.797 8.887 -18.805 1.00 94.88 456 ALA A N 1
ATOM 3675 C CA . ALA A 1 456 ? 13.683 9.993 -19.151 1.00 94.88 456 ALA A CA 1
ATOM 3676 C C . ALA A 1 456 ? 15.074 9.843 -18.513 1.00 94.88 456 ALA A C 1
ATOM 3678 O O . ALA A 1 456 ? 16.086 10.038 -19.187 1.00 94.88 456 ALA A O 1
ATOM 3679 N N . TYR A 1 457 ? 15.132 9.448 -17.237 1.00 94.31 457 TYR A N 1
ATOM 3680 C CA . TYR A 1 457 ? 16.398 9.200 -16.548 1.00 94.31 457 TYR A CA 1
ATOM 3681 C C . TYR A 1 457 ? 17.178 8.035 -17.167 1.00 94.31 457 TYR A C 1
ATOM 3683 O O . TYR A 1 457 ? 18.376 8.155 -17.411 1.00 94.31 457 TYR A O 1
ATOM 3691 N N . VAL A 1 458 ? 16.510 6.920 -17.471 1.00 94.00 458 VAL A N 1
ATOM 3692 C CA . VAL A 1 458 ? 17.157 5.760 -18.096 1.00 94.00 458 VAL A CA 1
ATOM 3693 C C . VAL A 1 458 ? 17.698 6.119 -19.481 1.00 94.00 458 VAL A C 1
ATOM 3695 O O . VAL A 1 458 ? 18.823 5.742 -19.803 1.00 94.00 458 VAL A O 1
ATOM 3698 N N . LEU A 1 459 ? 16.953 6.892 -20.282 1.00 93.25 459 LEU A N 1
ATOM 3699 C CA . LEU A 1 459 ? 17.456 7.404 -21.560 1.00 93.25 459 LEU A CA 1
ATOM 3700 C C . LEU A 1 459 ? 18.713 8.245 -21.353 1.00 93.25 459 LEU A C 1
ATOM 3702 O O . LEU A 1 459 ? 19.708 8.007 -22.030 1.00 93.25 459 LEU A O 1
ATOM 3706 N N . GLN A 1 460 ? 18.706 9.181 -20.401 1.00 90.69 460 GLN A N 1
ATOM 3707 C CA . GLN A 1 460 ? 19.894 9.972 -20.083 1.00 90.69 460 GLN A CA 1
ATOM 3708 C C . GLN A 1 460 ? 21.092 9.075 -19.735 1.00 90.69 460 GLN A C 1
ATOM 3710 O O . GLN A 1 460 ? 22.175 9.269 -20.282 1.00 90.69 460 GLN A O 1
ATOM 3715 N N . VAL A 1 461 ? 20.898 8.062 -18.884 1.00 89.75 461 VAL A N 1
ATOM 3716 C CA . VAL A 1 461 ? 21.953 7.093 -18.555 1.00 89.75 461 VAL A CA 1
ATOM 3717 C C . VAL A 1 461 ? 22.485 6.429 -19.825 1.00 89.75 461 VAL A C 1
ATOM 3719 O O . VAL A 1 461 ? 23.688 6.479 -20.064 1.00 89.75 461 VAL A O 1
ATOM 3722 N N . LEU A 1 462 ? 21.609 5.892 -20.677 1.00 90.56 462 LEU A N 1
ATOM 3723 C CA . LEU A 1 462 ? 21.979 5.245 -21.940 1.00 90.56 462 LEU A CA 1
ATOM 3724 C C . LEU A 1 462 ? 22.744 6.171 -22.909 1.00 90.56 462 LEU A C 1
ATOM 3726 O O . LEU A 1 462 ? 23.576 5.685 -23.678 1.00 90.56 462 LEU A O 1
ATOM 3730 N N . TRP A 1 463 ? 22.475 7.479 -22.889 1.00 89.12 463 TRP A N 1
ATOM 3731 C CA . TRP A 1 463 ? 23.150 8.501 -23.707 1.00 89.12 463 TRP A CA 1
ATOM 3732 C C . TRP A 1 463 ? 24.491 8.982 -23.138 1.00 89.12 463 TRP A C 1
ATOM 3734 O O . TRP A 1 463 ? 25.285 9.575 -23.870 1.00 89.12 463 TRP A O 1
ATOM 3744 N N . ASP A 1 464 ? 24.729 8.743 -21.851 1.00 84.50 464 ASP A N 1
ATOM 3745 C CA . ASP A 1 464 ? 25.937 9.156 -21.136 1.00 84.50 464 ASP A CA 1
ATOM 3746 C C . ASP A 1 464 ? 26.938 7.997 -20.950 1.00 84.50 464 ASP A C 1
ATOM 3748 O O . ASP A 1 464 ? 28.069 8.209 -20.498 1.00 84.50 464 ASP A O 1
ATOM 3752 N N . LEU A 1 465 ? 26.536 6.755 -21.243 1.00 83.94 465 LEU A N 1
ATOM 3753 C CA . LEU A 1 465 ? 27.416 5.590 -21.163 1.00 83.94 465 LEU A CA 1
ATOM 3754 C C . LEU A 1 465 ? 28.507 5.684 -22.232 1.00 83.94 465 LEU A C 1
ATOM 3756 O O . LEU A 1 465 ? 28.241 5.789 -23.425 1.00 83.94 465 LEU A O 1
ATOM 3760 N N . SER A 1 466 ? 29.767 5.614 -21.802 1.00 80.38 466 SER A N 1
ATOM 3761 C CA . SER A 1 466 ? 30.903 5.782 -22.718 1.00 80.38 466 SER A CA 1
ATOM 3762 C C . SER A 1 466 ? 31.246 4.511 -23.498 1.00 80.38 466 SER A C 1
ATOM 3764 O O . SER A 1 466 ? 31.631 4.572 -24.669 1.00 80.38 466 SER A O 1
ATOM 3766 N N . LYS A 1 467 ? 31.116 3.357 -22.844 1.00 82.12 467 LYS A N 1
ATOM 3767 C CA . LYS A 1 467 ? 31.433 2.033 -23.372 1.00 82.12 467 LYS A CA 1
ATOM 3768 C C . LYS A 1 467 ? 30.456 1.015 -22.798 1.00 82.12 467 LYS A C 1
ATOM 3770 O O . LYS A 1 467 ? 29.808 1.296 -21.795 1.00 82.12 467 LYS A O 1
ATOM 3775 N N . THR A 1 468 ? 30.358 -0.139 -23.442 1.00 85.56 468 THR A N 1
ATOM 3776 C CA . THR A 1 468 ? 29.612 -1.294 -22.941 1.00 85.56 468 THR A CA 1
ATOM 3777 C C . THR A 1 468 ? 30.274 -2.584 -23.401 1.00 85.56 468 THR A C 1
ATOM 3779 O O . THR A 1 468 ? 30.796 -2.651 -24.513 1.00 85.56 468 THR A O 1
ATOM 3782 N N . ASP A 1 469 ? 30.261 -3.585 -22.535 1.00 82.56 469 ASP A N 1
ATOM 3783 C CA . ASP A 1 469 ? 30.704 -4.959 -22.771 1.00 82.56 469 ASP A CA 1
ATOM 3784 C C . ASP A 1 469 ? 29.531 -5.955 -22.735 1.00 82.56 469 ASP A C 1
ATOM 3786 O O . ASP A 1 469 ? 29.734 -7.164 -22.846 1.00 82.56 469 ASP A O 1
ATOM 3790 N N . SER A 1 470 ? 28.295 -5.461 -22.586 1.00 85.88 470 SER A N 1
ATOM 3791 C CA . SER A 1 470 ? 27.105 -6.309 -22.540 1.00 85.88 470 SER A CA 1
ATOM 3792 C C . SER A 1 470 ? 26.895 -7.048 -23.857 1.00 85.88 470 SER A C 1
ATOM 3794 O O . SER A 1 470 ? 27.249 -6.539 -24.923 1.00 85.88 470 SER A O 1
ATOM 3796 N N . ASP A 1 471 ? 26.243 -8.215 -23.803 1.00 88.38 471 ASP A N 1
ATOM 3797 C CA . ASP A 1 471 ? 25.902 -8.955 -25.017 1.00 88.38 471 ASP A CA 1
ATOM 3798 C C . ASP A 1 471 ? 24.970 -8.107 -25.906 1.00 88.38 471 ASP A C 1
ATOM 3800 O O . ASP A 1 471 ? 23.812 -7.851 -25.544 1.00 88.38 471 ASP A O 1
ATOM 3804 N N . PRO A 1 472 ? 25.439 -7.669 -27.089 1.00 90.69 472 PRO A N 1
ATOM 3805 C CA . PRO A 1 472 ? 24.671 -6.769 -27.933 1.00 90.69 472 PRO A CA 1
ATOM 3806 C C . PRO A 1 472 ? 23.413 -7.436 -28.493 1.00 90.69 472 PRO A C 1
ATOM 3808 O O . PRO A 1 472 ? 22.446 -6.747 -28.801 1.00 90.69 472 PRO A O 1
ATOM 3811 N N . ILE A 1 473 ? 23.389 -8.767 -28.623 1.00 93.00 473 ILE A N 1
ATOM 3812 C CA . ILE A 1 473 ? 22.201 -9.475 -29.104 1.00 93.00 473 ILE A CA 1
ATOM 3813 C C . ILE A 1 473 ? 21.095 -9.421 -28.058 1.00 93.00 473 ILE A C 1
ATOM 3815 O O . ILE A 1 473 ? 19.937 -9.204 -28.409 1.00 93.00 473 ILE A O 1
ATOM 3819 N N . ASP A 1 474 ? 21.436 -9.595 -26.785 1.00 91.69 474 ASP A N 1
ATOM 3820 C CA . ASP A 1 474 ? 20.440 -9.573 -25.718 1.00 91.69 474 ASP A CA 1
ATOM 3821 C C . ASP A 1 474 ? 19.924 -8.147 -25.485 1.00 91.69 474 ASP A C 1
ATOM 3823 O O . ASP A 1 474 ? 18.719 -7.952 -25.325 1.00 91.69 474 ASP A O 1
ATOM 3827 N N . ALA A 1 475 ? 20.786 -7.133 -25.630 1.00 92.56 475 ALA A N 1
ATOM 3828 C CA . ALA A 1 475 ? 20.362 -5.733 -25.651 1.00 92.56 475 ALA A CA 1
ATOM 3829 C C . ALA A 1 475 ? 19.364 -5.441 -26.789 1.00 92.56 475 ALA A C 1
ATOM 3831 O O . ALA A 1 475 ? 18.314 -4.843 -26.553 1.00 92.56 475 ALA A O 1
ATOM 3832 N N . LEU A 1 476 ? 19.647 -5.900 -28.016 1.00 94.38 476 LEU A N 1
ATOM 3833 C CA . LEU A 1 476 ? 18.744 -5.714 -29.160 1.00 94.38 476 LEU A CA 1
ATOM 3834 C C . LEU A 1 476 ? 17.416 -6.465 -28.971 1.00 94.38 476 LEU A C 1
ATOM 3836 O O . LEU A 1 476 ? 16.365 -5.910 -29.282 1.00 94.38 476 LEU A O 1
ATOM 3840 N N . LYS A 1 477 ? 17.430 -7.684 -28.418 1.00 93.25 477 LYS A N 1
ATOM 3841 C CA . LYS A 1 477 ? 16.195 -8.429 -28.109 1.00 93.25 477 LYS A CA 1
ATOM 3842 C C . LYS A 1 477 ? 15.279 -7.659 -27.163 1.00 93.25 477 LYS A C 1
ATOM 3844 O O . LYS A 1 477 ? 14.077 -7.592 -27.411 1.00 93.25 477 LYS A O 1
ATOM 3849 N N . VAL A 1 478 ? 15.840 -7.075 -26.100 1.00 92.69 478 VAL A N 1
ATOM 3850 C CA . VAL A 1 478 ? 15.077 -6.253 -25.149 1.00 92.69 478 VAL A CA 1
ATOM 3851 C C . VAL A 1 478 ? 14.577 -4.976 -25.823 1.00 92.69 478 VAL A C 1
ATOM 3853 O O . VAL A 1 478 ? 13.409 -4.624 -25.677 1.00 92.69 478 VAL A O 1
ATOM 3856 N N . LEU A 1 479 ? 15.431 -4.287 -26.587 1.00 93.69 479 LEU A N 1
ATOM 3857 C CA . LEU A 1 479 ? 15.081 -3.022 -27.238 1.00 93.69 479 LEU A CA 1
ATOM 3858 C C . LEU A 1 479 ? 13.905 -3.180 -28.211 1.00 93.69 479 LEU A C 1
ATOM 3860 O O . LEU A 1 479 ? 12.972 -2.372 -28.176 1.00 93.69 479 LEU A O 1
ATOM 3864 N N . TYR A 1 480 ? 13.942 -4.233 -29.032 1.00 92.75 480 TYR A N 1
ATOM 3865 C CA . TYR A 1 480 ? 12.957 -4.507 -30.080 1.00 92.75 480 TYR A CA 1
ATOM 3866 C C . TYR A 1 480 ? 11.839 -5.479 -29.668 1.00 92.75 480 TYR A C 1
ATOM 3868 O O . TYR A 1 480 ? 11.159 -6.022 -30.538 1.00 92.75 480 TYR A O 1
ATOM 3876 N N . ASN A 1 481 ? 11.619 -5.670 -28.362 1.00 88.19 481 ASN A N 1
ATOM 3877 C CA . ASN A 1 481 ? 10.491 -6.425 -27.800 1.00 88.19 481 ASN A CA 1
ATOM 3878 C C . ASN A 1 481 ? 10.377 -7.889 -28.285 1.00 88.19 481 ASN A C 1
ATOM 3880 O O . ASN A 1 481 ? 9.270 -8.424 -28.320 1.00 88.19 481 ASN A O 1
ATOM 3884 N N . GLU A 1 482 ? 11.491 -8.557 -28.617 1.00 82.75 482 GLU A N 1
ATOM 3885 C CA . GLU A 1 482 ? 11.486 -9.913 -29.212 1.00 82.75 482 GLU A CA 1
ATOM 3886 C C . GLU A 1 482 ? 10.735 -10.941 -28.345 1.00 82.75 482 GLU A C 1
ATOM 3888 O O . GLU A 1 482 ? 10.098 -11.852 -28.865 1.00 82.75 482 GLU A O 1
ATOM 3893 N N . ASN A 1 483 ? 10.793 -10.781 -27.018 1.00 75.00 483 ASN A N 1
ATOM 3894 C CA . ASN A 1 483 ? 10.216 -11.733 -26.066 1.00 75.00 483 ASN A CA 1
ATOM 3895 C C . ASN A 1 483 ? 8.872 -11.292 -25.459 1.00 75.00 483 ASN A C 1
ATOM 3897 O O . ASN A 1 483 ? 8.242 -12.102 -24.787 1.00 75.00 483 ASN A O 1
ATOM 3901 N N . ASP A 1 484 ? 8.448 -10.037 -25.639 1.00 68.12 484 ASP A N 1
ATOM 3902 C CA . ASP A 1 484 ? 7.383 -9.436 -24.811 1.00 68.12 484 ASP A CA 1
ATOM 3903 C C . ASP A 1 484 ? 6.209 -8.860 -25.625 1.00 68.12 484 ASP A C 1
ATOM 3905 O O . ASP A 1 484 ? 5.170 -8.529 -25.069 1.00 68.12 484 ASP A O 1
ATOM 3909 N N . ASN A 1 485 ? 6.307 -8.770 -26.961 1.00 66.75 485 ASN A N 1
ATOM 3910 C CA . ASN A 1 485 ? 5.230 -8.252 -27.829 1.00 66.75 485 ASN A CA 1
ATOM 3911 C C . ASN A 1 485 ? 4.587 -6.939 -27.322 1.00 66.75 485 ASN A C 1
ATOM 3913 O O . ASN A 1 485 ? 3.437 -6.637 -27.648 1.00 66.75 485 ASN A O 1
ATOM 3917 N N . SER A 1 486 ? 5.325 -6.135 -26.552 1.00 71.06 486 SER A N 1
ATOM 3918 C CA . SER A 1 486 ? 4.835 -4.987 -25.778 1.00 71.06 486 SER A CA 1
ATOM 3919 C C . SER A 1 486 ? 4.483 -3.759 -26.631 1.00 71.06 486 SER A C 1
ATOM 3921 O O . SER A 1 486 ? 4.352 -2.644 -26.134 1.00 71.06 486 SER A O 1
ATOM 3923 N N . GLY A 1 487 ? 4.257 -3.973 -27.929 1.00 79.81 487 GLY A N 1
ATOM 3924 C CA . GLY A 1 487 ? 3.862 -2.963 -28.897 1.00 79.81 487 GLY A CA 1
ATOM 3925 C C . GLY A 1 487 ? 5.043 -2.362 -29.666 1.00 79.81 487 GLY A C 1
ATOM 3926 O O . GLY A 1 487 ? 6.127 -2.957 -29.718 1.00 79.81 487 GLY A O 1
ATOM 3927 N N . PRO A 1 488 ? 4.829 -1.209 -30.327 1.00 86.19 488 PRO A N 1
ATOM 3928 C CA . PRO A 1 488 ? 5.865 -0.540 -31.106 1.00 86.19 488 PRO A CA 1
ATOM 3929 C C . PRO A 1 488 ? 7.010 -0.059 -30.210 1.00 86.19 488 PRO A C 1
ATOM 3931 O O . PRO A 1 488 ? 6.806 0.309 -29.055 1.00 86.19 488 PRO A O 1
ATOM 3934 N N . VAL A 1 489 ? 8.225 -0.033 -30.755 1.00 87.19 489 VAL A N 1
ATOM 3935 C CA . VAL A 1 489 ? 9.404 0.439 -30.023 1.00 87.19 489 VAL A CA 1
ATOM 3936 C C . VAL A 1 489 ? 9.324 1.952 -29.821 1.00 87.19 489 VAL A C 1
ATOM 3938 O O . VAL A 1 489 ? 8.986 2.711 -30.731 1.00 87.19 489 VAL A O 1
ATOM 3941 N N . HIS A 1 490 ? 9.664 2.401 -28.614 1.00 91.06 490 HIS A N 1
ATOM 3942 C CA . HIS A 1 490 ? 9.699 3.814 -28.261 1.00 91.06 490 HIS A CA 1
ATOM 3943 C C . HIS A 1 490 ? 10.610 4.620 -29.210 1.00 91.06 490 HIS A C 1
ATOM 3945 O O . HIS A 1 490 ? 11.748 4.230 -29.482 1.00 91.06 490 HIS A O 1
ATOM 3951 N N . ALA A 1 491 ? 10.152 5.783 -29.684 1.00 92.44 491 ALA A N 1
ATOM 3952 C CA . ALA A 1 491 ? 10.849 6.566 -30.713 1.00 92.44 491 ALA A CA 1
ATOM 3953 C C . ALA A 1 491 ? 12.282 6.984 -30.316 1.00 92.44 491 ALA A C 1
ATOM 3955 O O . ALA A 1 491 ? 13.201 6.926 -31.135 1.00 92.44 491 ALA A O 1
ATOM 3956 N N . GLU A 1 492 ? 12.500 7.354 -29.049 1.00 92.88 492 GLU A N 1
ATOM 3957 C CA . GLU A 1 492 ? 13.848 7.670 -28.548 1.00 92.88 492 GLU A CA 1
ATOM 3958 C C . GLU A 1 492 ? 14.752 6.432 -28.455 1.00 92.88 492 GLU A C 1
ATOM 3960 O O . GLU A 1 492 ? 15.959 6.558 -28.651 1.00 92.88 492 GLU A O 1
ATOM 3965 N N . LEU A 1 493 ? 14.197 5.232 -28.236 1.00 93.69 493 LEU A N 1
ATOM 3966 C CA . LEU A 1 493 ? 14.982 3.994 -28.282 1.00 93.69 493 LEU A CA 1
ATOM 3967 C C . LEU A 1 493 ? 15.375 3.637 -29.714 1.00 93.69 493 LEU A C 1
ATOM 3969 O O . LEU A 1 493 ? 16.507 3.228 -29.929 1.00 93.69 493 LEU A O 1
ATOM 3973 N N . HIS A 1 494 ? 14.498 3.861 -30.694 1.00 93.69 494 HIS A N 1
ATOM 3974 C CA . HIS A 1 494 ? 14.846 3.760 -32.115 1.00 93.69 494 HIS A CA 1
ATOM 3975 C C . HIS A 1 494 ? 15.998 4.702 -32.488 1.00 93.69 494 HIS A C 1
ATOM 3977 O O . HIS A 1 494 ? 16.967 4.313 -33.140 1.00 93.69 494 HIS A O 1
ATOM 3983 N N . LYS A 1 495 ? 15.920 5.964 -32.049 1.00 94.00 495 LYS A N 1
ATOM 3984 C CA . LYS A 1 495 ? 16.991 6.942 -32.267 1.00 94.00 495 LYS A CA 1
ATOM 3985 C C . LYS A 1 495 ? 18.298 6.491 -31.616 1.00 94.00 495 LYS A C 1
ATOM 3987 O O . LYS A 1 495 ? 19.329 6.471 -32.287 1.00 94.00 495 LYS A O 1
ATOM 3992 N N . TRP A 1 496 ? 18.241 6.094 -30.346 1.00 94.38 496 TRP A N 1
ATOM 3993 C CA . TRP A 1 496 ? 19.398 5.578 -29.624 1.00 94.38 496 TRP A CA 1
ATOM 3994 C C . TRP A 1 496 ? 19.977 4.329 -30.302 1.00 94.38 496 TRP A C 1
ATOM 3996 O O . TRP A 1 496 ? 21.188 4.250 -30.476 1.00 94.38 496 TRP A O 1
ATOM 4006 N N . ALA A 1 497 ? 19.140 3.395 -30.768 1.00 95.12 497 ALA A N 1
ATOM 4007 C CA . ALA A 1 497 ? 19.564 2.167 -31.437 1.00 95.12 497 ALA A CA 1
ATOM 4008 C C . ALA A 1 497 ? 20.320 2.449 -32.738 1.00 95.12 497 ALA A C 1
ATOM 4010 O O . ALA A 1 497 ? 21.385 1.877 -32.960 1.00 95.12 497 ALA A O 1
ATOM 4011 N N . ARG A 1 498 ? 19.815 3.359 -33.581 1.00 94.81 498 ARG A N 1
ATOM 4012 C CA . ARG A 1 498 ? 20.510 3.749 -34.817 1.00 94.81 498 ARG A CA 1
ATOM 4013 C C . ARG A 1 498 ? 21.872 4.370 -34.530 1.00 94.81 498 ARG A C 1
ATOM 4015 O O . ARG A 1 498 ? 22.868 3.974 -35.133 1.00 94.81 498 ARG A O 1
ATOM 4022 N N . GLU A 1 499 ? 21.932 5.302 -33.582 1.00 92.88 499 GLU A N 1
ATOM 4023 C CA . GLU A 1 499 ? 23.199 5.932 -33.204 1.00 92.88 499 GLU A CA 1
ATOM 4024 C C . GLU A 1 499 ? 24.161 4.936 -32.544 1.00 92.88 499 GLU A C 1
ATOM 4026 O O . GLU A 1 499 ? 25.364 5.000 -32.795 1.00 92.88 499 GLU A O 1
ATOM 4031 N N . PHE A 1 500 ? 23.647 3.984 -31.758 1.00 94.19 500 PHE A N 1
ATOM 4032 C CA . PHE A 1 500 ? 24.434 2.919 -31.145 1.00 94.19 500 PHE A CA 1
ATOM 4033 C C . PHE A 1 500 ? 25.028 2.016 -32.220 1.00 94.19 500 PHE A C 1
ATOM 4035 O O . PHE A 1 500 ? 26.239 1.832 -32.241 1.00 94.19 500 PHE A O 1
ATOM 4042 N N . LEU A 1 501 ? 24.219 1.504 -33.151 1.00 94.50 501 LEU A N 1
ATOM 4043 C CA . LEU A 1 501 ? 24.670 0.641 -34.247 1.00 94.50 501 LEU A CA 1
ATOM 4044 C C . LEU A 1 501 ? 25.691 1.346 -35.155 1.00 94.50 501 LEU A C 1
ATOM 4046 O O . LEU A 1 501 ? 26.673 0.733 -35.573 1.00 94.50 501 LEU A O 1
ATOM 4050 N N . GLY A 1 502 ? 25.498 2.639 -35.424 1.00 90.44 502 GLY A N 1
ATOM 4051 C CA . GLY A 1 502 ? 26.404 3.453 -36.237 1.00 90.44 502 GLY A CA 1
ATOM 4052 C C . GLY A 1 502 ? 27.647 3.976 -35.505 1.00 90.44 502 GLY A C 1
ATOM 4053 O O . GLY A 1 502 ? 28.494 4.611 -36.141 1.00 90.44 502 GLY A O 1
ATOM 4054 N N . LYS A 1 503 ? 27.780 3.752 -34.189 1.00 89.12 503 LYS A N 1
ATOM 4055 C CA . LYS A 1 503 ? 28.871 4.308 -33.376 1.00 89.12 503 LYS A CA 1
ATOM 4056 C C . LYS A 1 503 ? 30.207 3.664 -33.741 1.00 89.12 503 LYS A C 1
ATOM 4058 O O . LYS A 1 503 ? 30.318 2.444 -33.727 1.00 89.12 503 LYS A O 1
ATOM 4063 N N . ILE A 1 504 ? 31.223 4.481 -34.037 1.00 84.38 504 ILE A N 1
ATOM 4064 C CA . ILE A 1 504 ? 32.581 4.046 -34.411 1.00 84.38 504 ILE A CA 1
ATOM 4065 C C . ILE A 1 504 ? 33.579 4.490 -33.335 1.00 84.38 504 ILE A C 1
ATOM 4067 O O . ILE A 1 504 ? 33.496 5.597 -32.809 1.00 84.38 504 ILE A O 1
ATOM 4071 N N . GLU A 1 505 ? 34.584 3.660 -33.065 1.00 73.12 505 GLU A N 1
ATOM 4072 C CA . GLU A 1 505 ? 35.612 3.890 -32.034 1.00 73.12 505 GLU A CA 1
ATOM 4073 C C . GLU A 1 505 ? 36.568 5.083 -32.302 1.00 73.12 505 GLU A C 1
ATOM 4075 O O . GLU A 1 505 ? 37.379 5.445 -31.453 1.00 73.12 505 GLU A O 1
ATOM 4080 N N . LYS A 1 506 ? 36.450 5.764 -33.451 1.00 59.78 506 LYS A N 1
ATOM 4081 C CA . LYS A 1 506 ? 37.308 6.903 -33.843 1.00 59.78 506 LYS A CA 1
ATOM 4082 C C . LYS A 1 506 ? 37.171 8.134 -32.932 1.00 59.78 506 LYS A C 1
ATOM 4084 O O . LYS A 1 506 ? 38.103 8.926 -32.849 1.00 59.78 506 LYS A O 1
ATOM 4089 N N . ASP A 1 507 ? 36.085 8.241 -32.167 1.00 49.75 507 ASP A N 1
ATOM 4090 C CA . ASP A 1 507 ? 35.860 9.328 -31.198 1.00 49.75 507 ASP A CA 1
ATOM 4091 C C . ASP A 1 507 ? 36.722 9.206 -29.917 1.00 49.75 507 ASP A C 1
ATOM 4093 O O . ASP A 1 507 ? 36.655 10.058 -29.014 1.00 49.75 507 ASP A O 1
ATOM 4097 N N . LEU A 1 508 ? 37.510 8.128 -29.786 1.00 50.06 508 LEU A N 1
ATOM 4098 C CA . LEU A 1 508 ? 38.332 7.891 -28.602 1.00 50.06 508 LEU A CA 1
ATOM 4099 C C . LEU A 1 508 ? 39.676 8.639 -28.612 1.00 50.06 508 LEU A C 1
ATOM 4101 O O . LEU A 1 508 ? 40.080 9.121 -27.550 1.00 50.06 508 LEU A O 1
ATOM 4105 N N . ASP A 1 509 ? 40.298 8.803 -29.785 1.00 42.38 509 ASP A N 1
ATOM 4106 C CA . ASP A 1 509 ? 41.736 9.104 -29.912 1.00 42.38 509 ASP A CA 1
ATOM 4107 C C . ASP A 1 509 ? 42.086 10.543 -30.349 1.00 42.38 509 ASP A C 1
ATOM 4109 O O . ASP A 1 509 ? 43.209 10.986 -30.117 1.00 42.38 509 ASP A O 1
ATOM 4113 N N . GLU A 1 510 ? 41.165 11.340 -30.905 1.00 43.38 510 GLU A N 1
ATOM 4114 C CA . GLU A 1 510 ? 41.532 12.659 -31.472 1.00 43.38 510 GLU A CA 1
ATOM 4115 C C . GLU A 1 510 ? 41.903 13.747 -30.436 1.00 43.38 510 GLU A C 1
ATOM 4117 O O . GLU A 1 510 ? 42.337 14.834 -30.814 1.00 43.38 510 GLU A O 1
ATOM 4122 N N . ARG A 1 511 ? 41.775 13.491 -29.123 1.00 41.69 511 ARG A N 1
ATOM 4123 C CA . ARG A 1 511 ? 42.044 14.499 -28.069 1.00 41.69 511 ARG A CA 1
ATOM 4124 C C . ARG A 1 511 ? 43.230 14.228 -27.139 1.00 41.69 511 ARG A C 1
ATOM 4126 O O . ARG A 1 511 ? 43.499 15.076 -26.290 1.00 41.69 511 ARG A O 1
ATOM 4133 N N . ARG A 1 512 ? 43.963 13.117 -27.259 1.00 40.41 512 ARG A N 1
ATOM 4134 C CA . ARG A 1 512 ? 45.166 12.884 -26.433 1.00 40.41 512 ARG A CA 1
ATOM 4135 C C . ARG A 1 512 ? 46.366 12.507 -27.289 1.00 40.41 512 ARG A C 1
ATOM 4137 O O . ARG A 1 512 ? 46.576 11.346 -27.609 1.00 40.41 512 ARG A O 1
ATOM 4144 N N . GLY A 1 513 ? 47.199 13.501 -27.582 1.00 36.69 513 GLY A N 1
ATOM 4145 C CA . GLY A 1 513 ? 48.574 13.297 -28.036 1.00 36.69 513 GLY A CA 1
ATOM 4146 C C . GLY A 1 513 ? 49.490 12.831 -26.901 1.00 36.69 513 GLY A C 1
ATOM 4147 O O . GLY A 1 513 ? 50.502 13.476 -26.657 1.00 36.69 513 GLY A O 1
ATOM 4148 N N . ASP A 1 514 ? 49.130 11.759 -26.187 1.00 35.44 514 ASP A N 1
ATOM 4149 C CA . ASP A 1 514 ? 49.921 11.264 -25.058 1.00 35.44 514 ASP A CA 1
ATOM 4150 C C . ASP A 1 514 ? 50.244 9.769 -25.215 1.00 35.44 514 ASP A C 1
ATOM 4152 O O . ASP A 1 514 ? 49.390 8.888 -25.119 1.00 35.44 514 ASP A O 1
ATOM 4156 N N . TRP A 1 515 ? 51.514 9.500 -25.512 1.00 39.69 515 TRP A N 1
ATOM 4157 C CA . TRP A 1 515 ? 52.086 8.224 -25.954 1.00 39.69 515 TRP A CA 1
ATOM 4158 C C . TRP A 1 515 ? 52.310 7.198 -24.827 1.00 39.69 515 TRP A C 1
ATOM 4160 O O . TRP A 1 515 ? 53.228 6.379 -24.902 1.00 39.69 515 TRP A O 1
ATOM 4170 N N . ARG A 1 516 ? 51.492 7.193 -23.771 1.00 38.25 516 ARG A N 1
ATOM 4171 C CA . ARG A 1 516 ? 51.591 6.187 -22.699 1.00 38.25 516 ARG A CA 1
ATOM 4172 C C . ARG A 1 516 ? 50.381 5.264 -22.718 1.00 38.25 516 ARG A C 1
ATOM 4174 O O . ARG A 1 516 ? 49.372 5.539 -22.082 1.00 38.25 516 ARG A O 1
ATOM 4181 N N . ARG A 1 517 ? 50.515 4.161 -23.463 1.00 40.34 517 ARG A N 1
ATOM 4182 C CA . ARG A 1 517 ? 49.585 3.020 -23.476 1.00 40.34 517 ARG A CA 1
ATOM 4183 C C . ARG A 1 517 ? 49.414 2.475 -22.048 1.00 40.34 517 ARG A C 1
ATOM 4185 O O . ARG A 1 517 ? 50.400 1.976 -21.502 1.00 40.34 517 ARG A O 1
ATOM 4192 N N . PRO A 1 518 ? 48.216 2.512 -21.438 1.00 38.47 518 PRO A N 1
ATOM 4193 C CA . PRO A 1 518 ? 47.887 1.564 -20.390 1.00 38.47 518 PRO A CA 1
ATOM 4194 C C . PRO A 1 518 ? 47.800 0.173 -21.020 1.00 38.47 518 PRO A C 1
ATOM 4196 O O . PRO A 1 518 ? 47.478 0.023 -22.197 1.00 38.47 518 PRO A O 1
ATOM 4199 N N . LEU A 1 519 ? 48.144 -0.817 -20.216 1.00 40.12 519 LEU A N 1
ATOM 4200 C CA . LEU A 1 519 ? 48.272 -2.237 -20.505 1.00 40.12 519 LEU A CA 1
ATOM 4201 C C . LEU A 1 519 ? 46.917 -2.912 -20.821 1.00 40.12 519 LEU A C 1
ATOM 4203 O O . LEU A 1 519 ? 46.611 -3.940 -20.235 1.00 40.12 519 LEU A O 1
ATOM 4207 N N . ASP A 1 520 ? 46.100 -2.342 -21.704 1.00 42.00 520 ASP A N 1
ATOM 4208 C CA . ASP A 1 520 ? 44.897 -3.003 -22.200 1.00 42.00 520 ASP A CA 1
ATOM 4209 C C . ASP A 1 520 ? 45.184 -3.563 -23.595 1.00 42.00 520 ASP A C 1
ATOM 4211 O O . ASP A 1 520 ? 45.411 -2.825 -24.556 1.00 42.00 520 ASP A O 1
ATOM 4215 N N . ASP A 1 521 ? 45.179 -4.889 -23.684 1.00 39.56 521 ASP A N 1
ATOM 4216 C CA . ASP A 1 521 ? 45.357 -5.722 -24.878 1.00 39.56 521 ASP A CA 1
ATOM 4217 C C . ASP A 1 521 ? 44.143 -5.611 -25.834 1.00 39.56 521 ASP A C 1
ATOM 4219 O O . ASP A 1 521 ? 43.608 -6.603 -26.329 1.00 39.56 521 ASP A O 1
ATOM 4223 N N . TYR A 1 522 ? 43.641 -4.388 -26.058 1.00 48.06 522 TYR A N 1
ATOM 4224 C CA . TYR A 1 522 ? 42.618 -4.115 -27.061 1.00 48.06 522 TYR A CA 1
ATOM 4225 C C . TYR A 1 522 ? 43.244 -4.319 -28.432 1.00 48.06 522 TYR A C 1
ATOM 4227 O O . TYR A 1 522 ? 44.138 -3.578 -28.852 1.00 48.06 522 TYR A O 1
ATOM 4235 N N . THR A 1 523 ? 42.780 -5.352 -29.127 1.00 47.47 523 THR A N 1
ATOM 4236 C CA . THR A 1 523 ? 43.272 -5.666 -30.461 1.00 47.47 523 THR A CA 1
ATOM 4237 C C . THR A 1 523 ? 43.093 -4.455 -31.382 1.00 47.47 523 THR A C 1
ATOM 4239 O O . THR A 1 523 ? 42.014 -3.877 -31.495 1.00 47.47 523 THR A O 1
ATOM 4242 N N . ASP A 1 524 ? 44.149 -4.101 -32.113 1.00 53.75 524 ASP A N 1
ATOM 4243 C CA . ASP A 1 524 ? 44.177 -3.074 -33.174 1.00 53.75 524 ASP A CA 1
ATOM 4244 C C . ASP A 1 524 ? 43.162 -3.357 -34.319 1.00 53.75 524 ASP A C 1
ATOM 4246 O O . ASP A 1 524 ? 43.086 -2.625 -35.301 1.00 53.75 524 ASP A O 1
ATOM 4250 N N . ARG A 1 525 ? 42.386 -4.449 -34.208 1.00 56.78 525 ARG A N 1
ATOM 4251 C CA . ARG A 1 525 ? 41.419 -4.967 -35.185 1.00 56.78 525 ARG A CA 1
ATOM 4252 C C . ARG A 1 525 ? 40.052 -4.290 -35.127 1.00 56.78 525 ARG A C 1
ATOM 4254 O O . ARG A 1 525 ? 39.360 -4.289 -36.140 1.00 56.78 525 ARG A O 1
ATOM 4261 N N . ASP A 1 526 ? 39.671 -3.725 -33.982 1.00 60.94 526 ASP A N 1
ATOM 4262 C CA . ASP A 1 526 ? 38.332 -3.148 -33.785 1.00 60.94 526 ASP A CA 1
ATOM 4263 C C . ASP A 1 526 ? 38.278 -1.632 -34.047 1.00 60.94 526 ASP A C 1
ATOM 4265 O O . ASP A 1 526 ? 37.195 -1.043 -34.161 1.00 60.94 526 ASP A O 1
ATOM 4269 N N . ARG A 1 527 ? 39.444 -0.992 -34.209 1.00 65.81 527 ARG A N 1
ATOM 4270 C CA . ARG A 1 527 ? 39.552 0.441 -34.499 1.00 65.81 527 ARG A CA 1
ATOM 4271 C C . ARG A 1 527 ? 38.923 0.771 -35.849 1.00 65.81 527 ARG A C 1
ATOM 4273 O O . ARG A 1 527 ? 39.311 0.252 -36.888 1.00 65.81 527 ARG A O 1
ATOM 4280 N N . GLY A 1 528 ? 37.982 1.713 -35.841 1.00 72.75 528 GLY A N 1
ATOM 4281 C CA . GLY A 1 528 ? 37.316 2.180 -37.058 1.00 72.75 528 GLY A CA 1
ATOM 4282 C C . GLY A 1 528 ? 36.114 1.345 -37.498 1.00 72.75 528 GLY A C 1
ATOM 4283 O O . GLY A 1 528 ? 35.437 1.773 -38.430 1.00 72.75 528 GLY A O 1
ATOM 4284 N N . LEU A 1 529 ? 35.809 0.242 -36.803 1.00 83.44 529 LEU A N 1
ATOM 4285 C CA . LEU A 1 529 ? 34.563 -0.500 -36.979 1.00 83.44 529 LEU A CA 1
ATOM 4286 C C . LEU A 1 529 ? 33.422 0.166 -36.204 1.00 83.44 529 LEU A C 1
ATOM 4288 O O . LEU A 1 529 ? 33.594 0.620 -35.068 1.00 83.44 529 LEU A O 1
ATOM 4292 N N . SER A 1 530 ? 32.250 0.202 -36.830 1.00 90.06 530 SER A N 1
ATOM 4293 C CA . SER A 1 530 ? 30.985 0.528 -36.176 1.00 90.06 530 SER A CA 1
ATOM 4294 C C . SER A 1 530 ? 30.522 -0.611 -35.268 1.00 90.06 530 SER A C 1
ATOM 4296 O O . SER A 1 530 ? 30.880 -1.771 -35.485 1.00 90.06 530 SER A O 1
ATOM 4298 N N . ASN A 1 531 ? 29.680 -0.317 -34.276 1.00 92.25 531 ASN A N 1
ATOM 4299 C CA . ASN A 1 531 ? 29.078 -1.356 -33.440 1.00 92.25 531 ASN A CA 1
ATOM 4300 C C . ASN A 1 531 ? 28.303 -2.386 -34.284 1.00 92.25 531 ASN A C 1
ATOM 4302 O O . ASN A 1 531 ? 28.391 -3.573 -33.996 1.00 92.25 531 ASN A O 1
ATOM 4306 N N . LEU A 1 532 ? 27.614 -1.978 -35.357 1.00 92.62 532 LEU A N 1
ATOM 4307 C CA . LEU A 1 532 ? 26.943 -2.899 -36.284 1.00 92.62 532 LEU A CA 1
ATOM 4308 C C . LEU A 1 532 ? 27.927 -3.883 -36.940 1.00 92.62 532 LEU A C 1
ATOM 4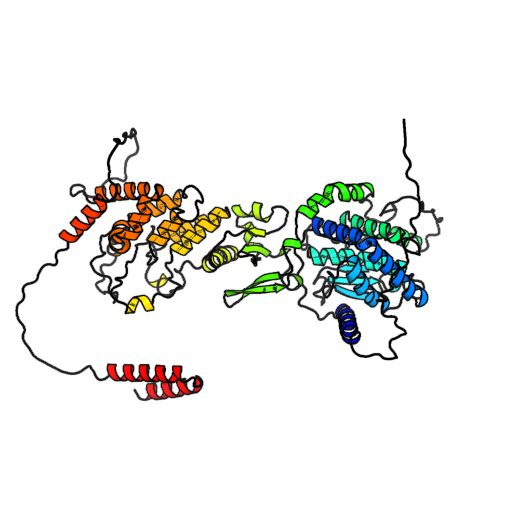310 O O . LEU A 1 532 ? 27.667 -5.085 -36.983 1.00 92.62 532 LEU A O 1
ATOM 4314 N N . GLU A 1 533 ? 29.073 -3.394 -37.417 1.00 89.19 533 GLU A N 1
ATOM 4315 C CA . GLU A 1 533 ? 30.117 -4.244 -38.004 1.00 89.19 533 GLU A CA 1
ATOM 4316 C C . GLU A 1 533 ? 30.739 -5.177 -36.959 1.00 89.19 533 GLU A C 1
ATOM 4318 O O . GLU A 1 533 ? 30.961 -6.352 -37.254 1.00 89.19 533 GLU A O 1
ATOM 4323 N N . LYS A 1 534 ? 30.960 -4.693 -35.727 1.00 89.06 534 LYS A N 1
ATOM 4324 C CA . LYS A 1 534 ? 31.432 -5.510 -34.596 1.00 89.06 534 LYS A CA 1
ATOM 4325 C C . LYS A 1 534 ? 30.436 -6.628 -34.271 1.00 89.06 534 LYS A C 1
ATOM 4327 O O . LYS A 1 534 ? 30.816 -7.797 -34.222 1.00 89.06 534 LYS A O 1
ATOM 4332 N N . ILE A 1 535 ? 29.149 -6.302 -34.139 1.00 90.81 535 ILE A N 1
ATOM 4333 C CA . ILE A 1 535 ? 28.077 -7.277 -33.889 1.00 90.81 535 ILE A CA 1
ATOM 4334 C C . ILE A 1 535 ? 28.050 -8.331 -34.994 1.00 90.81 535 ILE A C 1
ATOM 4336 O O . ILE A 1 535 ? 28.021 -9.526 -34.705 1.00 90.81 535 ILE A O 1
ATOM 4340 N N . TYR A 1 536 ? 28.114 -7.917 -36.259 1.00 88.50 536 TYR A N 1
ATOM 4341 C CA . TYR A 1 536 ? 28.119 -8.862 -37.369 1.00 88.50 536 TYR A CA 1
ATOM 4342 C C . TYR A 1 536 ? 29.381 -9.734 -37.386 1.00 88.50 536 TYR A C 1
ATOM 4344 O O . TYR A 1 536 ? 29.308 -10.919 -37.706 1.00 88.50 536 TYR A O 1
ATOM 4352 N N . MET A 1 537 ? 30.540 -9.178 -37.024 1.00 85.44 537 MET A N 1
ATOM 4353 C CA . MET A 1 537 ? 31.804 -9.910 -37.009 1.00 85.44 537 MET A CA 1
ATOM 4354 C C . MET A 1 537 ? 31.860 -10.971 -35.904 1.00 85.44 537 MET A C 1
ATOM 4356 O O . MET A 1 537 ? 32.329 -12.078 -36.167 1.00 85.44 537 MET A O 1
ATOM 4360 N N . TYR A 1 538 ? 31.381 -10.649 -34.699 1.00 85.62 538 TYR A N 1
ATOM 4361 C CA . TYR A 1 538 ? 31.512 -11.512 -33.518 1.00 85.62 538 TYR A CA 1
ATOM 4362 C C . TYR A 1 538 ? 30.247 -12.328 -33.186 1.00 85.62 538 TYR A C 1
ATOM 4364 O O . TYR A 1 538 ? 30.349 -13.379 -32.555 1.00 85.62 538 TYR A O 1
ATOM 4372 N N . HIS A 1 539 ? 29.059 -11.891 -33.621 1.00 87.12 539 HIS A N 1
ATOM 4373 C CA . HIS A 1 539 ? 27.759 -12.492 -33.272 1.00 87.12 539 HIS A CA 1
ATOM 4374 C C . HIS A 1 539 ? 26.894 -12.835 -34.500 1.00 87.12 539 HIS A C 1
ATOM 4376 O O . HIS A 1 539 ? 25.670 -12.921 -34.386 1.00 87.12 539 HIS A O 1
ATOM 4382 N N . ARG A 1 540 ? 27.516 -13.055 -35.669 1.00 87.00 540 ARG A N 1
ATOM 4383 C CA . ARG A 1 540 ? 26.857 -13.229 -36.978 1.00 87.00 540 ARG A CA 1
ATOM 4384 C C . ARG A 1 540 ? 25.569 -14.055 -36.947 1.00 87.00 540 ARG A C 1
ATOM 4386 O O . ARG A 1 540 ? 24.521 -13.551 -37.332 1.00 87.00 540 ARG A O 1
ATOM 4393 N N . GLU A 1 541 ? 25.640 -15.312 -36.512 1.00 88.56 541 GLU A N 1
ATOM 4394 C CA . GLU A 1 541 ? 24.505 -16.245 -36.584 1.00 88.56 541 GLU A CA 1
ATOM 4395 C C . GLU A 1 541 ? 23.324 -15.783 -35.721 1.00 88.56 541 GLU A C 1
ATOM 4397 O O . GLU A 1 541 ? 22.187 -15.726 -36.189 1.00 88.56 541 GLU A O 1
ATOM 4402 N N . ARG A 1 542 ? 23.602 -15.379 -34.475 1.00 92.19 542 ARG A N 1
ATOM 4403 C CA . ARG A 1 542 ? 22.590 -14.866 -33.538 1.00 92.19 542 ARG A CA 1
ATOM 4404 C C . ARG A 1 542 ? 21.970 -13.560 -34.038 1.00 92.19 542 ARG A C 1
ATOM 4406 O O . ARG A 1 542 ? 20.761 -13.379 -33.921 1.00 92.19 542 ARG A O 1
ATOM 4413 N N . PHE A 1 543 ? 22.780 -12.675 -34.619 1.00 91.94 543 PHE A N 1
ATOM 4414 C CA . PHE A 1 543 ? 22.300 -11.425 -35.200 1.00 91.94 543 PHE A CA 1
ATOM 4415 C C . PHE A 1 543 ? 21.399 -11.670 -36.410 1.00 91.94 543 PHE A C 1
ATOM 4417 O O . PHE A 1 543 ? 20.320 -11.097 -36.479 1.00 91.94 543 PHE A O 1
ATOM 4424 N N . GLN A 1 544 ? 21.792 -12.554 -37.333 1.00 90.31 544 GLN A N 1
ATOM 4425 C CA . GLN A 1 544 ? 20.985 -12.886 -38.511 1.00 90.31 544 GLN A CA 1
ATOM 4426 C C . GLN A 1 544 ? 19.617 -13.464 -38.128 1.00 90.31 544 GLN A C 1
ATOM 4428 O O . GLN A 1 544 ? 18.608 -13.094 -38.724 1.00 90.31 544 GLN A O 1
ATOM 4433 N N . GLN A 1 545 ? 19.566 -14.329 -37.111 1.00 90.56 545 GLN A N 1
ATOM 4434 C CA . GLN A 1 545 ? 18.302 -14.872 -36.610 1.00 90.56 545 GLN A CA 1
ATOM 4435 C C . GLN A 1 545 ? 17.370 -13.771 -36.088 1.00 90.56 545 GLN A C 1
ATOM 4437 O O . GLN A 1 545 ? 16.192 -13.766 -36.438 1.00 90.56 545 GLN A O 1
ATOM 4442 N N . LEU A 1 546 ? 17.896 -12.837 -35.290 1.00 90.38 546 LEU A N 1
ATOM 4443 C CA . LEU A 1 546 ? 17.124 -11.706 -34.767 1.00 90.38 546 LEU A CA 1
ATOM 4444 C C . LEU A 1 546 ? 16.692 -10.751 -35.891 1.00 90.38 546 LEU A C 1
ATOM 4446 O O . LEU A 1 546 ? 15.539 -10.337 -35.958 1.00 90.38 546 LEU A O 1
ATOM 4450 N N . TYR A 1 547 ? 17.607 -10.452 -36.811 1.00 91.12 547 TYR A N 1
ATOM 4451 C CA . TYR A 1 547 ? 17.387 -9.568 -37.949 1.00 91.12 547 TYR A CA 1
ATOM 4452 C C . TYR A 1 547 ? 16.214 -10.015 -38.819 1.00 91.12 547 TYR A C 1
ATOM 4454 O O . TYR A 1 547 ? 15.336 -9.222 -39.136 1.00 91.12 547 TYR A O 1
ATOM 4462 N N . VAL A 1 548 ? 16.164 -11.298 -39.186 1.00 88.69 548 VAL A N 1
ATOM 4463 C CA . VAL A 1 548 ? 15.104 -11.831 -40.057 1.00 88.69 548 VAL A CA 1
ATOM 4464 C C . VAL A 1 548 ? 13.728 -11.761 -39.388 1.00 88.69 548 VAL A C 1
ATOM 4466 O O . VAL A 1 548 ? 12.726 -11.583 -40.076 1.00 88.69 548 VAL A O 1
ATOM 4469 N N . ARG A 1 549 ? 13.670 -11.880 -38.059 1.00 88.69 549 ARG A N 1
ATOM 4470 C CA . ARG A 1 549 ? 12.412 -11.927 -37.301 1.00 88.69 549 ARG A CA 1
ATOM 4471 C C . ARG A 1 549 ? 11.841 -10.550 -36.983 1.00 88.69 549 ARG A C 1
ATOM 4473 O O . ARG A 1 549 ? 10.629 -10.426 -36.839 1.00 88.69 549 ARG A O 1
ATOM 4480 N N . ASN A 1 550 ? 12.685 -9.523 -36.897 1.00 89.50 550 ASN A N 1
ATOM 4481 C CA . ASN A 1 550 ? 12.290 -8.230 -36.356 1.00 89.50 550 ASN A CA 1
ATOM 4482 C C . ASN A 1 550 ? 12.344 -7.107 -37.409 1.00 89.50 550 ASN A C 1
ATOM 4484 O O . ASN A 1 550 ? 13.413 -6.595 -37.733 1.00 89.50 550 ASN A O 1
ATOM 4488 N N . MET A 1 551 ? 11.183 -6.693 -37.933 1.00 90.25 551 MET A N 1
ATOM 4489 C CA . MET A 1 551 ? 11.104 -5.655 -38.980 1.00 90.25 551 MET A CA 1
ATOM 4490 C C . MET A 1 551 ? 11.628 -4.287 -38.519 1.00 90.25 551 MET A C 1
ATOM 4492 O O . MET A 1 551 ? 12.289 -3.594 -39.286 1.00 90.25 551 MET A O 1
ATOM 4496 N N . ALA A 1 552 ? 11.380 -3.912 -37.261 1.00 91.12 552 ALA A N 1
ATOM 4497 C CA . ALA A 1 552 ? 11.857 -2.648 -36.700 1.00 91.12 552 ALA A CA 1
ATOM 4498 C C . ALA A 1 552 ? 13.396 -2.584 -36.681 1.00 91.12 552 ALA A C 1
ATOM 4500 O O . ALA A 1 552 ? 13.981 -1.569 -37.060 1.00 91.12 552 ALA A O 1
ATOM 4501 N N . LEU A 1 553 ? 14.051 -3.696 -36.326 1.00 93.38 553 LEU A N 1
ATOM 4502 C CA . LEU A 1 553 ? 15.503 -3.833 -36.431 1.00 93.38 553 LEU A CA 1
ATOM 4503 C C . LEU A 1 553 ? 15.981 -3.763 -37.890 1.00 93.38 553 LEU A C 1
ATOM 4505 O O . LEU A 1 553 ? 17.011 -3.143 -38.156 1.00 93.38 553 LEU A O 1
ATOM 4509 N N . GLN A 1 554 ? 15.260 -4.375 -38.837 1.00 92.69 554 GLN A N 1
ATOM 4510 C CA . GLN A 1 554 ? 15.624 -4.318 -40.260 1.00 92.69 554 GLN A CA 1
ATOM 4511 C C . GLN A 1 554 ? 15.648 -2.885 -40.784 1.00 92.69 554 GLN A C 1
ATOM 4513 O O . GLN A 1 554 ? 16.605 -2.496 -41.458 1.00 92.69 554 GLN A O 1
ATOM 4518 N N . ASP A 1 555 ? 14.626 -2.098 -40.452 1.00 92.50 555 ASP A N 1
ATOM 4519 C CA . ASP A 1 555 ? 14.526 -0.708 -40.884 1.00 92.50 555 ASP A CA 1
ATOM 4520 C C . ASP A 1 555 ? 15.644 0.154 -40.284 1.00 92.50 555 ASP A C 1
ATOM 4522 O O . ASP A 1 555 ? 16.316 0.885 -41.017 1.00 92.50 555 ASP A O 1
ATOM 4526 N N . ASP A 1 556 ? 15.920 0.016 -38.985 1.00 94.25 556 ASP A N 1
ATOM 4527 C CA . ASP A 1 556 ? 17.003 0.760 -38.337 1.00 94.25 556 ASP A CA 1
ATOM 4528 C C . ASP A 1 556 ? 18.383 0.379 -38.897 1.00 94.25 556 ASP A C 1
ATOM 4530 O O . ASP A 1 556 ? 19.197 1.258 -39.189 1.00 94.25 556 ASP A O 1
ATOM 4534 N N . VAL A 1 557 ? 18.646 -0.908 -39.137 1.00 94.00 557 VAL A N 1
ATOM 4535 C CA . VAL A 1 557 ? 19.898 -1.371 -39.763 1.00 94.00 557 VAL A CA 1
ATOM 4536 C C . VAL A 1 557 ? 20.032 -0.870 -41.199 1.00 94.00 557 VAL A C 1
ATOM 4538 O O . VAL A 1 557 ? 21.135 -0.490 -41.602 1.00 94.00 557 VAL A O 1
ATOM 4541 N N . ARG A 1 558 ? 18.941 -0.832 -41.974 1.00 91.38 558 ARG A N 1
ATOM 4542 C CA . ARG A 1 558 ? 18.948 -0.290 -43.341 1.00 91.38 558 ARG A CA 1
ATOM 4543 C C . ARG A 1 558 ? 19.364 1.180 -43.326 1.00 91.38 558 ARG A C 1
ATOM 4545 O O . ARG A 1 558 ? 20.269 1.567 -44.065 1.00 91.38 558 ARG A O 1
ATOM 4552 N N . LEU A 1 559 ? 18.762 1.978 -42.441 1.00 91.56 559 LEU A N 1
ATOM 4553 C CA . LEU A 1 559 ? 19.086 3.398 -42.280 1.00 91.56 559 LEU A CA 1
ATOM 4554 C C . LEU A 1 559 ? 20.545 3.612 -41.858 1.00 91.56 559 LEU A C 1
ATOM 4556 O O . LEU A 1 559 ? 21.248 4.424 -42.461 1.00 91.56 559 LEU A O 1
ATOM 4560 N N . VAL A 1 560 ? 21.025 2.844 -40.877 1.00 92.50 560 VAL A N 1
ATOM 4561 C CA . VAL A 1 560 ? 22.418 2.922 -40.407 1.00 92.50 560 VAL A CA 1
ATOM 4562 C C . VAL A 1 560 ? 23.398 2.526 -41.510 1.00 92.50 560 VAL A C 1
ATOM 4564 O O . VAL A 1 560 ? 24.406 3.199 -41.710 1.00 92.50 560 VAL A O 1
ATOM 4567 N N . THR A 1 561 ? 23.103 1.474 -42.275 1.00 88.00 561 THR A N 1
ATOM 4568 C CA . THR A 1 561 ? 23.958 1.022 -43.383 1.00 88.00 561 THR A CA 1
ATOM 4569 C C . THR A 1 561 ? 24.071 2.094 -44.467 1.00 88.00 561 THR A C 1
ATOM 4571 O O . THR A 1 561 ? 25.174 2.385 -44.935 1.00 88.00 561 THR A O 1
ATOM 4574 N N . MET A 1 562 ? 22.955 2.741 -44.825 1.00 87.31 562 MET A N 1
ATOM 4575 C CA . MET A 1 562 ? 22.955 3.872 -45.758 1.00 87.31 562 MET A CA 1
ATOM 4576 C C . MET A 1 562 ? 23.835 5.024 -45.255 1.00 87.31 562 MET A C 1
ATOM 4578 O O . MET A 1 562 ? 24.657 5.542 -46.013 1.00 87.31 562 MET A O 1
ATOM 4582 N N . GLU A 1 563 ? 23.710 5.400 -43.982 1.00 86.44 563 GLU A N 1
ATOM 4583 C CA . GLU A 1 563 ? 24.505 6.478 -43.384 1.00 86.44 563 GLU A CA 1
ATOM 4584 C C . GLU A 1 563 ? 26.003 6.135 -43.342 1.00 86.44 563 GLU A C 1
ATOM 4586 O O . GLU A 1 563 ? 26.860 6.930 -43.742 1.00 86.44 563 GLU A O 1
ATOM 4591 N N . LEU A 1 564 ? 26.339 4.922 -42.907 1.00 84.50 564 LEU A N 1
ATOM 4592 C CA . LEU A 1 564 ? 27.715 4.445 -42.851 1.00 84.50 564 LEU A CA 1
ATOM 4593 C C . LEU A 1 564 ? 28.360 4.413 -44.243 1.00 84.50 564 LEU A C 1
ATOM 4595 O O . LEU A 1 564 ? 29.565 4.669 -44.360 1.00 84.50 564 LEU A O 1
ATOM 4599 N N . ASN A 1 565 ? 27.602 4.074 -45.291 1.00 80.38 565 ASN A N 1
ATOM 4600 C CA . ASN A 1 565 ? 28.072 4.048 -46.680 1.00 80.38 565 ASN A CA 1
ATOM 4601 C C . ASN A 1 565 ? 28.345 5.460 -47.213 1.00 80.38 565 ASN A C 1
ATOM 4603 O O . ASN A 1 565 ? 29.382 5.679 -47.837 1.00 80.38 565 ASN A O 1
ATOM 4607 N N . GLN A 1 566 ? 27.490 6.435 -46.890 1.00 75.62 566 GLN A N 1
ATOM 4608 C CA . GLN A 1 566 ? 27.721 7.843 -47.238 1.00 75.62 566 GLN A CA 1
ATOM 4609 C C . GLN A 1 566 ? 29.008 8.385 -46.601 1.00 75.62 566 GLN A C 1
ATOM 4611 O O . GLN A 1 566 ? 29.790 9.058 -47.267 1.00 75.62 566 GLN A O 1
ATOM 4616 N N . ARG A 1 567 ? 29.290 8.024 -45.341 1.00 68.25 567 ARG A N 1
ATOM 4617 C CA . ARG A 1 567 ? 30.508 8.453 -44.625 1.00 68.25 567 ARG A CA 1
ATOM 4618 C C . ARG A 1 567 ? 31.820 7.898 -45.207 1.00 68.25 567 ARG A C 1
ATOM 4620 O O . ARG A 1 567 ? 32.881 8.377 -44.827 1.00 68.25 567 ARG A O 1
ATOM 4627 N N . HIS A 1 568 ? 31.766 6.868 -46.056 1.00 56.41 568 HIS A N 1
ATOM 4628 C CA . HIS A 1 568 ? 32.941 6.201 -46.643 1.00 56.41 568 HIS A CA 1
ATOM 4629 C C . HIS A 1 568 ? 33.080 6.446 -48.154 1.00 56.41 568 HIS A C 1
ATOM 4631 O O . HIS A 1 568 ? 33.914 5.811 -48.800 1.00 56.41 568 HIS A O 1
ATOM 4637 N N . SER A 1 569 ? 32.298 7.373 -48.722 1.00 41.88 569 SER A N 1
ATOM 4638 C CA . SER A 1 569 ? 32.523 7.838 -50.090 1.00 41.88 569 SER A CA 1
ATOM 4639 C C . SER A 1 569 ? 33.904 8.510 -50.185 1.00 41.88 569 SER A C 1
ATOM 4641 O O . SER A 1 569 ? 34.151 9.469 -49.452 1.00 41.88 569 SER A O 1
ATOM 4643 N N . PRO A 1 570 ? 34.808 8.074 -51.084 1.00 41.25 570 PRO A N 1
ATOM 4644 C CA . PRO A 1 570 ? 36.137 8.676 -51.249 1.00 41.25 570 PRO A CA 1
ATOM 4645 C C . PRO A 1 570 ? 36.124 10.127 -51.762 1.00 41.25 570 PRO A C 1
ATOM 4647 O O . PRO A 1 570 ? 37.189 10.714 -51.934 1.00 41.25 570 PRO A O 1
ATOM 4650 N N . TYR A 1 571 ? 34.945 10.692 -52.042 1.00 39.78 571 TYR A N 1
ATOM 4651 C CA . TYR A 1 571 ? 34.782 11.952 -52.765 1.00 39.78 571 TYR A CA 1
ATOM 4652 C C . TYR A 1 571 ? 34.164 13.105 -51.971 1.00 39.78 571 TYR A C 1
ATOM 4654 O O . TYR A 1 571 ? 33.873 14.125 -52.583 1.00 39.78 571 TYR A O 1
ATOM 4662 N N . ASP A 1 572 ? 34.030 13.022 -50.644 1.00 33.69 572 ASP A N 1
ATOM 4663 C CA . ASP A 1 572 ? 33.570 14.177 -49.861 1.00 33.69 572 ASP A CA 1
ATOM 4664 C C . ASP A 1 572 ? 34.448 14.463 -48.637 1.00 33.69 572 ASP A C 1
ATOM 4666 O O . ASP A 1 572 ? 34.466 13.748 -47.635 1.00 33.69 572 ASP A O 1
ATOM 4670 N N . SER A 1 573 ? 35.181 15.572 -48.734 1.00 28.17 573 SER A N 1
ATOM 4671 C CA . SER A 1 573 ? 35.883 16.214 -47.625 1.00 28.17 573 SER A CA 1
ATOM 4672 C C . SER A 1 573 ? 34.871 16.917 -46.703 1.00 28.17 573 SER A C 1
ATOM 4674 O O . SER A 1 573 ? 33.985 17.621 -47.194 1.00 28.17 573 SER A O 1
ATOM 4676 N N . PRO A 1 574 ? 34.974 16.797 -45.366 1.00 36.22 574 PRO A N 1
ATOM 4677 C CA . PRO A 1 574 ? 33.986 17.345 -44.448 1.00 36.22 574 PRO A CA 1
ATOM 4678 C C . PRO A 1 574 ? 34.262 18.825 -44.157 1.00 36.22 574 PRO A C 1
ATOM 4680 O O . PRO A 1 574 ? 34.877 19.175 -43.150 1.00 36.22 574 PRO A O 1
ATOM 4683 N N . ARG A 1 575 ? 33.754 19.728 -45.000 1.00 32.88 575 ARG A N 1
ATOM 4684 C CA . ARG A 1 575 ? 33.450 21.112 -44.597 1.00 32.88 575 ARG A CA 1
ATOM 4685 C C . ARG A 1 575 ? 32.163 21.574 -45.275 1.00 32.88 575 ARG A C 1
ATOM 4687 O O . ARG A 1 575 ? 32.034 21.447 -46.480 1.00 32.88 575 ARG A O 1
ATOM 4694 N N . SER A 1 576 ? 31.273 22.179 -44.482 1.00 33.62 576 SER A N 1
ATOM 4695 C CA . SER A 1 576 ? 30.033 22.876 -44.879 1.00 33.62 576 SER A CA 1
ATOM 4696 C C . SER A 1 576 ? 28.727 22.060 -44.922 1.00 33.62 576 SER A C 1
ATOM 4698 O O . SER A 1 576 ? 28.145 21.863 -45.981 1.00 33.62 576 SER A O 1
ATOM 4700 N N . TRP A 1 577 ? 28.174 21.726 -43.747 1.00 31.94 577 TRP A N 1
ATOM 4701 C CA . TRP A 1 577 ? 26.718 21.490 -43.605 1.00 31.94 577 TRP A CA 1
ATOM 4702 C C . TRP A 1 577 ? 26.048 22.261 -42.455 1.00 31.94 577 TRP A C 1
ATOM 4704 O O . TRP A 1 577 ? 24.853 22.109 -42.218 1.00 31.94 577 TRP A O 1
ATOM 4714 N N . ARG A 1 578 ? 26.766 23.157 -41.764 1.00 33.41 578 ARG A N 1
ATOM 4715 C CA . ARG A 1 578 ? 26.133 24.157 -40.890 1.00 33.41 578 ARG A CA 1
ATOM 4716 C C . ARG A 1 578 ? 26.138 25.500 -41.596 1.00 33.41 578 ARG A C 1
ATOM 4718 O O . ARG A 1 578 ? 27.072 26.264 -41.394 1.00 33.41 578 ARG A O 1
ATOM 4725 N N . SER A 1 579 ? 25.137 25.729 -42.445 1.00 33.69 579 SER A N 1
ATOM 4726 C CA . SER A 1 579 ? 24.495 27.024 -42.742 1.00 33.69 579 SER A CA 1
ATOM 4727 C C . SER A 1 579 ? 23.729 26.913 -44.059 1.00 33.69 579 SER A C 1
ATOM 4729 O O . SER A 1 579 ? 24.350 26.877 -45.114 1.00 33.69 579 SER A O 1
ATOM 4731 N N . LEU A 1 580 ? 22.397 26.838 -43.988 1.00 29.06 580 LEU A N 1
ATOM 4732 C CA . LEU A 1 580 ? 21.446 27.723 -44.685 1.00 29.06 580 LEU A CA 1
ATOM 4733 C C . LEU A 1 580 ? 20.020 27.127 -44.618 1.00 29.06 580 LEU A C 1
ATOM 4735 O O . LEU A 1 580 ? 19.851 25.927 -44.846 1.00 29.06 580 LEU A O 1
ATOM 4739 N N . PRO A 1 581 ? 18.991 27.936 -44.301 1.00 32.75 581 PRO A N 1
ATOM 4740 C CA . PRO A 1 581 ? 17.598 27.512 -44.299 1.00 32.75 581 PRO A CA 1
ATOM 4741 C C . PRO A 1 581 ? 16.965 27.718 -45.683 1.00 32.75 581 PRO A C 1
ATOM 4743 O O . PRO A 1 581 ? 17.224 28.717 -46.349 1.00 32.75 581 PRO A O 1
ATOM 4746 N N . GLY A 1 582 ? 16.066 26.814 -46.075 1.00 31.36 582 GLY A N 1
ATOM 4747 C CA . GLY A 1 582 ? 15.111 27.063 -47.157 1.00 31.36 582 GLY A CA 1
ATOM 4748 C C . GLY A 1 582 ? 15.119 26.018 -48.269 1.00 31.36 582 GLY A C 1
ATOM 4749 O O . GLY A 1 582 ? 16.099 25.851 -48.982 1.00 31.36 582 GLY A O 1
ATOM 4750 N N . ASN A 1 583 ? 13.959 25.383 -48.440 1.00 35.06 583 ASN A N 1
ATOM 4751 C CA . ASN A 1 583 ? 13.548 24.541 -49.564 1.00 35.06 583 ASN A CA 1
ATOM 4752 C C . ASN A 1 583 ? 14.309 23.229 -49.796 1.00 35.06 583 ASN A C 1
ATOM 4754 O O . ASN A 1 583 ? 15.242 23.144 -50.591 1.00 35.06 583 ASN A O 1
ATOM 4758 N N . ARG A 1 584 ? 13.749 22.138 -49.261 1.00 30.73 584 ARG A N 1
ATOM 4759 C CA . ARG A 1 584 ? 13.814 20.833 -49.928 1.00 30.73 584 ARG A CA 1
ATOM 4760 C C . ARG A 1 584 ? 12.407 20.268 -50.098 1.00 30.73 584 ARG A C 1
ATOM 4762 O O . ARG A 1 584 ? 11.710 20.015 -49.122 1.00 30.73 584 ARG A O 1
ATOM 4769 N N . LYS A 1 585 ? 12.007 20.088 -51.360 1.00 27.09 585 LYS A N 1
ATOM 4770 C CA . LYS A 1 585 ? 10.919 19.184 -51.753 1.00 27.09 585 LYS A CA 1
ATOM 4771 C C . LYS A 1 585 ? 11.288 17.758 -51.308 1.00 27.09 585 LYS A C 1
ATOM 4773 O O . LYS A 1 585 ? 12.474 17.423 -51.363 1.00 27.09 585 LYS A O 1
ATOM 4778 N N . PRO A 1 586 ? 10.324 16.918 -50.898 1.00 29.12 586 PRO A N 1
ATOM 4779 C CA . PRO A 1 586 ? 10.604 15.526 -50.576 1.00 29.12 586 PRO A CA 1
ATOM 4780 C C . PRO A 1 586 ? 11.061 14.803 -51.849 1.00 29.12 586 PRO A C 1
ATOM 4782 O O . PRO A 1 586 ? 10.323 14.728 -52.830 1.00 29.12 586 PRO A O 1
ATOM 4785 N N . LEU A 1 587 ? 12.302 14.313 -51.854 1.00 30.38 587 LEU A N 1
ATOM 4786 C CA . LEU A 1 587 ? 12.759 13.355 -52.856 1.00 30.38 587 LEU A CA 1
ATOM 4787 C C . LEU A 1 587 ? 12.019 12.041 -52.599 1.00 30.38 587 LEU A C 1
ATOM 4789 O O . LEU A 1 587 ? 12.170 11.441 -51.537 1.00 30.38 587 LEU A O 1
ATOM 4793 N N . ALA A 1 588 ? 11.196 11.629 -53.562 1.00 25.23 588 ALA A N 1
ATOM 4794 C CA . ALA A 1 588 ? 10.587 10.310 -53.576 1.00 25.23 588 ALA A CA 1
ATOM 4795 C C . ALA A 1 588 ? 11.696 9.245 -53.577 1.00 25.23 588 ALA A C 1
ATOM 4797 O O . ALA A 1 588 ? 12.600 9.282 -54.414 1.00 25.23 588 ALA A O 1
ATOM 4798 N N . LEU A 1 589 ? 11.630 8.324 -52.616 1.00 28.75 589 LEU A N 1
ATOM 4799 C CA . LEU A 1 589 ? 12.500 7.154 -52.558 1.00 28.75 589 LEU A CA 1
ATOM 4800 C C . LEU A 1 589 ? 12.151 6.217 -53.729 1.00 28.75 589 LEU A C 1
ATOM 4802 O O . LEU A 1 589 ? 10.969 5.909 -53.905 1.00 28.75 589 LEU A O 1
ATOM 4806 N N . PRO A 1 590 ? 13.129 5.746 -54.524 1.00 29.62 590 PRO A N 1
ATOM 4807 C CA . PRO A 1 590 ? 12.897 4.671 -55.477 1.00 29.62 590 PRO A CA 1
ATOM 4808 C C . PRO A 1 590 ? 12.533 3.396 -54.713 1.00 29.62 590 PRO A C 1
ATOM 4810 O O . PRO A 1 590 ? 13.238 3.003 -53.781 1.00 29.62 590 PRO A O 1
ATOM 4813 N N . GLY A 1 591 ? 11.420 2.777 -55.102 1.00 30.86 591 GLY A N 1
ATOM 4814 C CA . GLY A 1 591 ? 11.034 1.460 -54.620 1.00 30.86 591 GLY A CA 1
ATOM 4815 C C . GLY A 1 591 ? 12.053 0.419 -55.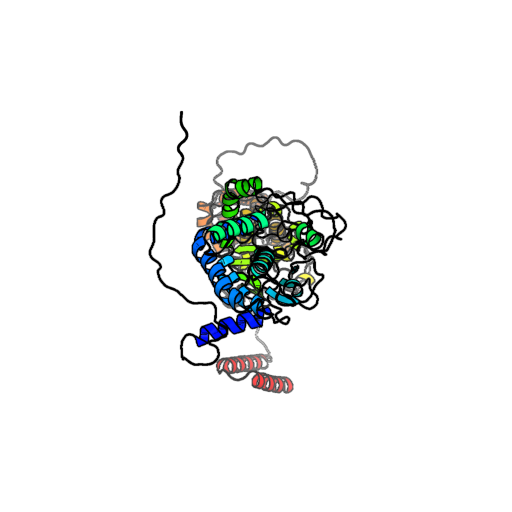072 1.00 30.86 591 GLY A C 1
ATOM 4816 O O . GLY A 1 591 ? 12.476 0.429 -56.223 1.00 30.86 591 GLY A O 1
ATOM 4817 N N . ASP A 1 592 ? 12.398 -0.472 -54.150 1.00 36.59 592 ASP A N 1
ATOM 4818 C CA . ASP A 1 592 ? 13.211 -1.669 -54.369 1.00 36.59 592 ASP A CA 1
ATOM 4819 C C . ASP A 1 592 ? 14.737 -1.449 -54.460 1.00 36.59 592 ASP A C 1
ATOM 4821 O O . ASP A 1 592 ? 15.368 -1.490 -55.514 1.00 36.59 592 ASP A O 1
ATOM 4825 N N . MET A 1 593 ? 15.364 -1.260 -53.293 1.00 36.09 593 MET A N 1
ATOM 4826 C CA . MET A 1 593 ? 16.792 -1.526 -53.098 1.00 36.09 593 MET A CA 1
ATOM 4827 C C . MET A 1 593 ? 16.951 -2.532 -51.956 1.00 36.09 593 MET A C 1
ATOM 4829 O O . MET A 1 593 ? 16.769 -2.209 -50.781 1.00 36.09 593 MET A O 1
ATOM 4833 N N . SER A 1 594 ? 17.301 -3.764 -52.316 1.00 35.66 594 SER A N 1
ATOM 4834 C CA . SER A 1 594 ? 17.619 -4.885 -51.431 1.00 35.66 594 SER A CA 1
ATOM 4835 C C . SER A 1 594 ? 18.966 -4.696 -50.710 1.00 35.66 594 SER A C 1
ATOM 4837 O O . SER A 1 594 ? 19.859 -5.534 -50.818 1.00 35.66 594 SER A O 1
ATOM 4839 N N . LEU A 1 595 ? 19.131 -3.587 -49.987 1.00 49.88 595 LEU A N 1
ATOM 4840 C CA . LEU A 1 595 ? 20.264 -3.335 -49.091 1.00 49.88 595 LEU A CA 1
ATOM 4841 C C . LEU A 1 595 ? 19.937 -3.972 -47.733 1.00 49.88 595 LEU A C 1
ATOM 4843 O O . LEU A 1 595 ? 19.250 -3.352 -46.921 1.00 49.88 595 LEU A O 1
ATOM 4847 N N . ASN A 1 596 ? 20.298 -5.243 -47.528 1.00 62.56 596 ASN A N 1
ATOM 4848 C CA . ASN A 1 596 ? 19.738 -6.024 -46.409 1.00 62.56 596 ASN A CA 1
ATOM 4849 C C . ASN A 1 596 ? 20.811 -6.566 -45.441 1.00 62.56 596 ASN A C 1
ATOM 4851 O O . ASN A 1 596 ? 20.840 -6.195 -44.278 1.00 62.56 596 ASN A O 1
ATOM 4855 N N . ILE A 1 597 ? 21.772 -7.370 -45.905 1.00 61.12 597 ILE A N 1
ATOM 4856 C CA . ILE A 1 597 ? 22.893 -7.895 -45.079 1.00 61.12 597 ILE A CA 1
ATOM 4857 C C . ILE A 1 597 ? 24.197 -7.959 -45.887 1.00 61.12 597 ILE A C 1
ATOM 4859 O O . ILE A 1 597 ? 25.292 -7.789 -45.349 1.00 61.12 597 ILE A O 1
ATOM 4863 N N . GLN A 1 598 ? 24.084 -8.184 -47.196 1.00 69.00 598 GLN A N 1
ATOM 4864 C CA . GLN A 1 598 ? 25.214 -8.379 -48.103 1.00 69.00 598 GLN A CA 1
ATOM 4865 C C . GLN A 1 598 ? 26.156 -7.167 -48.153 1.00 69.00 598 GLN A C 1
ATOM 4867 O O . GLN A 1 598 ? 27.363 -7.351 -48.297 1.00 69.00 598 GLN A O 1
ATOM 4872 N N . ASP A 1 599 ? 25.649 -5.948 -47.949 1.00 69.75 599 ASP A N 1
ATOM 4873 C CA . ASP A 1 599 ? 26.480 -4.738 -47.901 1.00 69.75 599 ASP A CA 1
ATOM 4874 C C . ASP A 1 599 ? 27.356 -4.682 -46.651 1.00 69.75 599 ASP A C 1
ATOM 4876 O O . ASP A 1 599 ? 28.522 -4.301 -46.736 1.00 69.75 599 ASP A O 1
ATOM 4880 N N . ILE A 1 600 ? 26.834 -5.131 -45.504 1.00 68.19 600 ILE A N 1
ATOM 4881 C CA . ILE A 1 600 ? 27.606 -5.254 -44.260 1.00 68.19 600 ILE A CA 1
ATOM 4882 C C . ILE A 1 600 ? 28.730 -6.279 -44.471 1.00 68.19 600 ILE A C 1
ATOM 4884 O O . ILE A 1 600 ? 29.886 -6.022 -44.136 1.00 68.19 600 ILE A O 1
ATOM 4888 N N . GLU A 1 601 ? 28.429 -7.414 -45.110 1.00 72.62 601 GLU A N 1
ATOM 4889 C CA . GLU A 1 601 ? 29.433 -8.434 -45.439 1.00 72.62 601 GLU A CA 1
ATOM 4890 C C . GLU A 1 601 ? 30.496 -7.938 -46.414 1.00 72.62 601 GLU A C 1
ATOM 4892 O O . GLU A 1 601 ? 31.680 -8.254 -46.267 1.00 72.62 601 GLU A O 1
ATOM 4897 N N . GLN A 1 602 ? 30.079 -7.206 -47.444 1.00 72.88 602 GLN A N 1
ATOM 4898 C CA . GLN A 1 602 ? 30.982 -6.643 -48.437 1.00 72.88 602 GLN A CA 1
ATOM 4899 C C . GLN A 1 602 ? 31.897 -5.598 -47.796 1.00 72.88 602 GLN A C 1
ATOM 4901 O O . GLN A 1 602 ? 33.095 -5.556 -48.071 1.00 72.88 602 GLN A O 1
ATOM 4906 N N . ARG A 1 603 ? 31.358 -4.802 -46.877 1.00 69.00 603 ARG A N 1
ATOM 4907 C CA . ARG A 1 603 ? 32.099 -3.781 -46.148 1.00 69.00 603 ARG A CA 1
ATOM 4908 C C . ARG A 1 603 ? 33.114 -4.370 -45.171 1.00 69.00 603 ARG A C 1
ATOM 4910 O O . ARG A 1 603 ? 34.278 -3.977 -45.210 1.00 69.00 603 ARG A O 1
ATOM 4917 N N . ILE A 1 604 ? 32.733 -5.382 -44.388 1.00 67.50 604 ILE A N 1
ATOM 4918 C CA . ILE A 1 604 ? 33.669 -6.118 -43.519 1.00 67.50 604 ILE A CA 1
ATOM 4919 C C . ILE A 1 604 ? 34.779 -6.771 -44.353 1.00 67.50 604 ILE A C 1
ATOM 4921 O O . ILE A 1 604 ? 35.949 -6.734 -43.964 1.00 67.50 604 ILE A O 1
ATOM 4925 N N . ARG A 1 605 ? 34.445 -7.327 -45.528 1.00 69.94 605 ARG A N 1
ATOM 4926 C CA . ARG A 1 605 ? 35.444 -7.844 -46.478 1.00 69.94 605 ARG A CA 1
ATOM 4927 C C . ARG A 1 605 ? 36.412 -6.749 -46.935 1.00 69.94 605 ARG A C 1
ATOM 4929 O O . ARG A 1 605 ? 37.619 -6.963 -46.865 1.00 69.94 605 ARG A O 1
ATOM 4936 N N . ASN A 1 606 ? 35.915 -5.577 -47.327 1.00 67.94 606 ASN A N 1
ATOM 4937 C CA . ASN A 1 606 ? 36.750 -4.455 -47.770 1.00 67.94 606 ASN A CA 1
ATOM 4938 C C . ASN A 1 606 ? 37.696 -3.951 -46.663 1.00 67.94 606 ASN A C 1
ATOM 4940 O O . ASN A 1 606 ? 38.872 -3.701 -46.929 1.00 67.94 606 ASN A O 1
ATOM 4944 N N . ILE A 1 607 ? 37.226 -3.867 -45.413 1.00 63.81 607 ILE A N 1
ATOM 4945 C CA . ILE A 1 607 ? 38.049 -3.446 -44.265 1.00 63.81 607 ILE A CA 1
ATOM 4946 C C . ILE A 1 607 ? 39.144 -4.481 -43.962 1.00 63.81 607 ILE A C 1
ATOM 4948 O O . ILE A 1 607 ? 40.304 -4.115 -43.765 1.00 63.81 607 ILE A O 1
ATOM 4952 N N . ARG A 1 608 ? 38.822 -5.782 -44.014 1.00 63.12 608 ARG A N 1
ATOM 4953 C CA . ARG A 1 608 ? 39.815 -6.864 -43.852 1.00 63.12 608 ARG A CA 1
ATOM 4954 C C . ARG A 1 608 ? 40.891 -6.855 -44.941 1.00 63.12 608 ARG A C 1
ATOM 4956 O O . ARG A 1 608 ? 42.034 -7.199 -44.658 1.00 63.12 608 ARG A O 1
ATOM 4963 N N . ILE A 1 609 ? 40.549 -6.454 -46.167 1.00 57.41 609 ILE A N 1
ATOM 4964 C CA . ILE A 1 609 ? 41.506 -6.345 -47.281 1.00 57.41 609 ILE A CA 1
ATOM 4965 C C . ILE A 1 609 ? 42.429 -5.125 -47.105 1.00 57.41 609 ILE A C 1
ATOM 4967 O O . ILE A 1 609 ? 43.612 -5.213 -47.433 1.00 57.41 609 ILE A O 1
ATOM 4971 N N . GLY A 1 610 ? 41.926 -4.020 -46.539 1.00 47.22 610 GLY A N 1
ATOM 4972 C CA . GLY A 1 610 ? 42.714 -2.818 -46.227 1.00 47.22 610 GLY A CA 1
ATOM 4973 C C . GLY A 1 610 ? 43.702 -2.981 -45.061 1.00 47.22 610 GLY A C 1
ATOM 4974 O O . GLY A 1 610 ? 44.735 -2.317 -45.043 1.00 47.22 610 GLY A O 1
ATOM 4975 N N . HIS A 1 611 ? 43.435 -3.903 -44.129 1.00 40.94 611 HIS A N 1
ATOM 4976 C CA . HIS A 1 611 ? 44.287 -4.229 -42.974 1.00 40.94 611 HIS A CA 1
ATOM 4977 C C . HIS A 1 611 ? 45.220 -5.436 -43.211 1.00 40.94 611 HIS A C 1
ATOM 4979 O O . HIS A 1 611 ? 45.453 -6.240 -42.306 1.00 40.94 611 HIS A O 1
ATOM 4985 N N . LYS A 1 612 ? 45.799 -5.595 -44.411 1.00 32.78 612 LYS A N 1
ATOM 4986 C CA . LYS A 1 612 ? 46.922 -6.538 -44.568 1.00 32.78 612 LYS A CA 1
ATOM 4987 C C . LYS A 1 612 ? 48.120 -6.042 -43.739 1.00 32.78 612 LYS A C 1
ATOM 4989 O O . LYS A 1 612 ? 48.530 -4.892 -43.921 1.00 32.78 612 LYS A O 1
ATOM 4994 N N . PRO A 1 613 ? 48.716 -6.867 -42.856 1.00 31.36 613 PRO A N 1
ATOM 4995 C CA . PRO A 1 613 ? 49.936 -6.487 -42.160 1.00 31.36 613 PRO A CA 1
ATOM 4996 C C . PRO A 1 613 ? 51.027 -6.232 -43.201 1.00 31.36 613 PRO A C 1
ATOM 4998 O O . PRO A 1 613 ? 51.237 -7.048 -44.097 1.00 31.36 613 PRO A O 1
ATOM 5001 N N . ARG A 1 614 ? 51.733 -5.104 -43.088 1.00 31.09 614 ARG A N 1
ATOM 5002 C CA . ARG A 1 614 ? 53.011 -4.908 -43.779 1.00 31.09 614 ARG A CA 1
ATOM 5003 C C . ARG A 1 614 ? 53.953 -6.013 -43.294 1.00 31.09 614 ARG A C 1
ATOM 5005 O O . ARG A 1 614 ? 54.476 -5.912 -42.186 1.00 31.09 614 ARG A O 1
ATOM 5012 N N . GLU A 1 615 ? 54.147 -7.053 -44.100 1.00 31.47 615 GLU A N 1
ATOM 5013 C CA . GLU A 1 615 ? 55.241 -8.008 -43.929 1.00 31.47 615 GLU A CA 1
ATOM 5014 C C . GLU A 1 615 ? 56.547 -7.207 -43.923 1.00 31.47 615 GLU A C 1
ATOM 5016 O O . GLU A 1 615 ? 56.987 -6.677 -44.945 1.00 31.47 615 GLU A O 1
ATOM 5021 N N . ARG A 1 616 ? 57.133 -7.022 -42.736 1.00 30.61 616 ARG A N 1
ATOM 5022 C CA . ARG A 1 616 ? 58.506 -6.541 -42.626 1.00 30.61 616 ARG A CA 1
ATOM 5023 C C . ARG A 1 616 ? 59.413 -7.736 -42.836 1.00 30.61 616 ARG A C 1
ATOM 5025 O O . ARG A 1 616 ? 59.296 -8.734 -42.129 1.00 30.61 616 ARG A O 1
ATOM 5032 N N . LEU A 1 617 ? 60.282 -7.579 -43.829 1.00 30.39 617 LEU A N 1
ATOM 5033 C CA . LEU A 1 617 ? 61.369 -8.474 -44.174 1.00 30.39 617 LEU A CA 1
ATOM 5034 C C . LEU A 1 617 ? 62.071 -9.005 -42.922 1.00 30.39 617 LEU A C 1
ATOM 5036 O O . LEU A 1 617 ? 62.475 -8.240 -42.043 1.00 30.39 617 LEU A O 1
ATOM 5040 N N . ALA A 1 618 ? 62.244 -10.321 -42.909 1.00 32.97 618 ALA A N 1
ATOM 5041 C CA . ALA A 1 618 ? 63.253 -10.982 -42.115 1.00 32.97 618 ALA A CA 1
ATOM 5042 C C . ALA A 1 618 ? 64.631 -10.446 -42.520 1.00 32.97 618 ALA A C 1
ATOM 5044 O O . ALA A 1 618 ? 64.991 -10.540 -43.690 1.00 32.97 618 ALA A O 1
ATOM 5045 N N . ASP A 1 619 ? 65.379 -9.899 -41.562 1.00 29.20 619 ASP A N 1
ATOM 5046 C CA . ASP A 1 619 ? 66.826 -10.081 -41.527 1.00 29.20 619 ASP A CA 1
ATOM 5047 C C . ASP A 1 619 ? 67.453 -9.678 -40.180 1.00 29.20 619 ASP A C 1
ATOM 5049 O O . ASP A 1 619 ? 67.202 -8.601 -39.643 1.00 29.20 619 ASP A O 1
ATOM 5053 N N . ARG A 1 620 ? 68.351 -10.568 -39.733 1.00 29.45 620 ARG A N 1
ATOM 5054 C CA . ARG A 1 620 ? 69.485 -10.404 -38.800 1.00 29.45 620 ARG A CA 1
ATOM 5055 C C . ARG A 1 620 ? 69.239 -10.358 -37.284 1.00 29.45 620 ARG A C 1
ATOM 5057 O O . ARG A 1 620 ? 69.022 -9.321 -36.668 1.00 29.45 620 ARG A O 1
ATOM 5064 N N . VAL A 1 621 ? 69.485 -11.528 -36.690 1.00 30.41 621 VAL A N 1
ATOM 5065 C CA . VAL A 1 621 ? 70.039 -11.731 -35.339 1.00 30.41 621 VAL A CA 1
ATOM 5066 C C . VAL A 1 621 ? 71.461 -11.141 -35.268 1.00 30.41 621 VAL A C 1
ATOM 5068 O O . VAL A 1 621 ? 72.218 -11.262 -36.236 1.00 30.41 621 VAL A O 1
ATOM 5071 N N . PRO A 1 622 ? 71.841 -10.533 -34.131 1.00 29.67 622 PRO A N 1
ATOM 5072 C CA . PRO A 1 622 ? 72.971 -11.087 -33.387 1.00 29.67 622 PRO A CA 1
ATOM 5073 C C . PRO A 1 622 ? 72.675 -11.291 -31.892 1.00 29.67 622 PRO A C 1
ATOM 5075 O O . PRO A 1 622 ? 71.964 -10.522 -31.249 1.00 29.67 622 PRO A O 1
ATOM 5078 N N . GLU A 1 623 ? 73.258 -12.373 -31.382 1.00 29.22 623 GLU A N 1
ATOM 5079 C CA . GLU A 1 623 ? 73.371 -12.784 -29.982 1.00 29.22 623 GLU A CA 1
ATOM 5080 C C . GLU A 1 623 ? 74.182 -11.813 -29.103 1.00 29.22 623 GLU A C 1
ATOM 5082 O O . GLU A 1 623 ? 74.987 -11.035 -29.610 1.00 29.22 623 GLU A O 1
ATOM 5087 N N . GLN A 1 624 ? 74.051 -12.044 -27.782 1.00 28.22 624 GLN A N 1
ATOM 5088 C CA . GLN A 1 624 ? 74.768 -11.503 -26.606 1.00 28.22 624 GLN A CA 1
ATOM 5089 C C . GLN A 1 624 ? 74.015 -10.367 -25.889 1.00 28.22 624 GLN A C 1
ATOM 5091 O O . GLN A 1 624 ? 73.574 -9.426 -26.526 1.00 28.22 624 GLN A O 1
ATOM 5096 N N . THR A 1 625 ? 73.796 -10.344 -24.568 1.00 29.91 625 THR A N 1
ATOM 5097 C CA . THR A 1 625 ? 74.319 -11.070 -23.391 1.00 29.91 625 THR A CA 1
ATOM 5098 C C . THR A 1 625 ? 73.425 -10.724 -22.179 1.00 29.91 625 THR A C 1
ATOM 5100 O O . THR A 1 625 ? 72.754 -9.699 -22.177 1.00 29.91 625 THR A O 1
ATOM 5103 N N . GLY A 1 626 ? 73.493 -11.513 -21.097 1.00 28.88 626 GLY A N 1
ATOM 5104 C CA . GLY A 1 626 ? 73.396 -10.944 -19.740 1.00 28.88 626 GLY A CA 1
ATOM 5105 C C . GLY A 1 626 ? 72.142 -11.243 -18.912 1.00 28.88 626 GLY A C 1
ATOM 5106 O O . GLY A 1 626 ? 71.101 -10.617 -19.043 1.00 28.88 626 GLY A O 1
ATOM 5107 N N . LYS A 1 627 ? 72.312 -12.170 -17.968 1.00 40.47 627 LYS A N 1
ATOM 5108 C CA . LYS A 1 627 ? 71.416 -12.514 -16.855 1.00 40.47 627 LYS A CA 1
ATOM 5109 C C . LYS A 1 627 ? 71.176 -11.323 -15.912 1.00 40.47 627 LYS A C 1
ATOM 5111 O O . LYS A 1 627 ? 72.127 -10.622 -15.591 1.00 40.47 627 LYS A O 1
ATOM 5116 N N . THR A 1 628 ? 69.955 -11.201 -15.380 1.00 38.91 628 THR A N 1
ATOM 5117 C CA . THR A 1 628 ? 69.583 -11.040 -13.946 1.00 38.91 628 THR A CA 1
ATOM 5118 C C . THR A 1 628 ? 68.152 -10.489 -13.849 1.00 38.91 628 THR A C 1
ATOM 5120 O O . THR A 1 628 ? 67.884 -9.361 -14.236 1.00 38.91 628 THR A O 1
ATOM 5123 N N . GLY A 1 629 ? 67.201 -11.285 -13.349 1.00 36.69 629 GLY A N 1
ATOM 5124 C CA . GLY A 1 629 ? 65.824 -10.799 -13.156 1.00 36.69 629 GLY A CA 1
ATOM 5125 C C . GLY A 1 629 ? 64.774 -11.828 -12.737 1.00 36.69 629 GLY A C 1
ATOM 5126 O O . GLY A 1 629 ? 63.614 -11.466 -12.583 1.00 36.69 629 GLY A O 1
ATOM 5127 N N . THR A 1 630 ? 65.134 -13.097 -12.532 1.00 39.59 630 THR A N 1
ATOM 5128 C CA . THR A 1 630 ? 64.155 -14.169 -12.267 1.00 39.59 630 THR A CA 1
ATOM 5129 C C . THR A 1 630 ? 63.991 -14.561 -10.795 1.00 39.59 630 THR A C 1
ATOM 5131 O O . THR A 1 630 ? 63.078 -15.306 -10.478 1.00 39.59 630 THR A O 1
ATOM 5134 N N . ALA A 1 631 ? 64.772 -14.019 -9.855 1.00 39.16 631 ALA A N 1
ATOM 5135 C CA . ALA A 1 631 ? 64.694 -14.463 -8.454 1.00 39.16 631 ALA A CA 1
ATOM 5136 C C . ALA A 1 631 ? 63.525 -13.861 -7.638 1.00 39.16 631 ALA A C 1
ATOM 5138 O O . ALA A 1 631 ? 63.098 -14.458 -6.654 1.00 39.16 631 ALA A O 1
ATOM 5139 N N . ARG A 1 632 ? 62.970 -12.701 -8.032 1.00 41.81 632 ARG A N 1
ATOM 5140 C CA . ARG A 1 632 ? 61.926 -12.001 -7.246 1.00 41.81 632 ARG A CA 1
ATOM 5141 C C . ARG A 1 632 ? 60.492 -12.427 -7.595 1.00 41.81 632 ARG A C 1
ATOM 5143 O O . ARG A 1 632 ? 59.589 -12.273 -6.780 1.00 41.81 632 ARG A O 1
ATOM 5150 N N . TYR A 1 633 ? 60.288 -12.988 -8.788 1.00 41.75 633 TYR A N 1
ATOM 5151 C CA . TYR A 1 633 ? 58.969 -13.410 -9.279 1.00 41.75 633 TYR A CA 1
ATOM 5152 C C . TYR A 1 633 ? 58.571 -14.812 -8.792 1.00 41.75 633 TYR A C 1
ATOM 5154 O O . TYR A 1 633 ? 57.392 -15.072 -8.547 1.00 41.75 633 TYR A O 1
ATOM 5162 N N . ASP A 1 634 ? 59.550 -15.694 -8.576 1.00 45.34 634 ASP A N 1
ATOM 5163 C CA . ASP A 1 634 ? 59.291 -17.058 -8.108 1.00 45.34 634 ASP A CA 1
ATOM 5164 C C . ASP A 1 634 ? 58.957 -17.114 -6.605 1.00 45.34 634 ASP A C 1
ATOM 5166 O O . ASP A 1 634 ? 58.159 -17.951 -6.182 1.00 45.34 634 ASP A O 1
ATOM 5170 N N . GLN A 1 635 ? 59.448 -16.160 -5.802 1.00 43.97 635 GLN A N 1
ATOM 5171 C CA . GLN A 1 635 ? 59.117 -16.066 -4.371 1.00 43.97 635 GLN A CA 1
ATOM 5172 C C . GLN A 1 635 ? 57.675 -15.581 -4.116 1.00 43.97 635 GLN A C 1
ATOM 5174 O O . GLN A 1 635 ? 56.992 -16.115 -3.242 1.00 43.97 635 GLN A O 1
ATOM 5179 N N . LEU A 1 636 ? 57.159 -14.651 -4.930 1.00 47.31 636 LEU A N 1
ATOM 5180 C CA . LEU A 1 636 ? 55.755 -14.205 -4.877 1.00 47.31 636 LEU A CA 1
ATOM 5181 C C . LEU A 1 636 ? 54.776 -15.303 -5.326 1.00 47.31 636 LEU A C 1
ATOM 5183 O O . LEU A 1 636 ? 53.684 -15.436 -4.770 1.00 47.31 636 LEU A O 1
ATOM 5187 N N . ARG A 1 637 ? 55.184 -16.140 -6.289 1.00 46.88 637 ARG A N 1
ATOM 5188 C CA . ARG A 1 637 ? 54.411 -17.313 -6.722 1.00 46.88 637 ARG A CA 1
ATOM 5189 C C . ARG A 1 637 ? 54.309 -18.383 -5.638 1.00 46.88 637 ARG A C 1
ATOM 5191 O O . ARG A 1 637 ? 53.232 -18.955 -5.471 1.00 46.88 637 ARG A O 1
ATOM 5198 N N . LEU A 1 638 ? 55.387 -18.624 -4.889 1.00 45.69 638 LEU A N 1
ATOM 5199 C CA . LEU A 1 638 ? 55.373 -19.583 -3.783 1.00 45.69 638 LEU A CA 1
ATOM 5200 C C . LEU A 1 638 ? 54.479 -19.100 -2.630 1.00 45.69 638 LEU A C 1
ATOM 5202 O O . LEU A 1 638 ? 53.683 -19.880 -2.110 1.00 45.69 638 LEU A O 1
ATOM 5206 N N . ALA A 1 639 ? 54.537 -17.807 -2.288 1.00 49.81 639 ALA A N 1
ATOM 5207 C CA . ALA A 1 639 ? 53.704 -17.215 -1.238 1.00 49.81 639 ALA A CA 1
ATOM 5208 C C . ALA A 1 639 ? 52.200 -17.277 -1.574 1.00 49.81 639 ALA A C 1
ATOM 5210 O O . ALA A 1 639 ? 51.379 -17.627 -0.725 1.00 49.81 639 ALA A O 1
ATOM 5211 N N . HIS A 1 640 ? 51.834 -17.023 -2.835 1.00 47.31 640 HIS A N 1
ATOM 5212 C CA . HIS A 1 640 ? 50.440 -17.077 -3.283 1.00 47.31 640 HIS A CA 1
ATOM 5213 C C . HIS A 1 640 ? 49.890 -18.516 -3.356 1.00 47.31 640 HIS A C 1
ATOM 5215 O O . HIS A 1 640 ? 48.709 -18.752 -3.090 1.00 47.31 640 HIS A O 1
ATOM 5221 N N . ALA A 1 641 ? 50.739 -19.499 -3.677 1.00 47.88 641 ALA A N 1
ATOM 5222 C CA . ALA A 1 641 ? 50.372 -20.914 -3.630 1.00 47.88 641 ALA A CA 1
ATOM 5223 C C . ALA A 1 641 ? 50.181 -21.410 -2.183 1.00 47.88 641 ALA A C 1
ATOM 5225 O O . ALA A 1 641 ? 49.225 -22.133 -1.904 1.00 47.88 641 ALA A O 1
ATOM 5226 N N . TYR A 1 642 ? 51.028 -20.961 -1.249 1.00 47.06 642 TYR A N 1
ATOM 5227 C CA . TYR A 1 642 ? 50.941 -21.334 0.166 1.00 47.06 642 TYR A CA 1
ATOM 5228 C C . TYR A 1 642 ? 49.691 -20.752 0.852 1.00 47.06 642 TYR A C 1
ATOM 5230 O O . TYR A 1 642 ? 48.999 -21.456 1.588 1.00 47.06 642 TYR A O 1
ATOM 5238 N N . ALA A 1 643 ? 49.328 -19.501 0.535 1.00 51.56 643 ALA A N 1
ATOM 5239 C CA . ALA A 1 643 ? 48.108 -18.861 1.036 1.00 51.56 643 ALA A CA 1
ATOM 5240 C C . ALA A 1 643 ? 46.821 -19.551 0.541 1.00 51.56 643 ALA A C 1
ATOM 5242 O O . ALA A 1 643 ? 45.858 -19.690 1.296 1.00 51.56 643 ALA A O 1
ATOM 5243 N N . ARG A 1 644 ? 46.811 -20.053 -0.705 1.00 46.72 644 ARG A N 1
ATOM 5244 C CA . ARG A 1 644 ? 45.679 -20.823 -1.252 1.00 46.72 644 ARG A CA 1
ATOM 5245 C C . ARG A 1 644 ? 45.506 -22.190 -0.585 1.00 46.72 644 ARG A C 1
ATOM 5247 O O . ARG A 1 644 ? 44.369 -22.594 -0.357 1.00 46.72 644 ARG A O 1
ATOM 5254 N N . CYS A 1 645 ? 46.593 -22.875 -0.232 1.00 43.38 645 CYS A N 1
ATOM 5255 C CA . CYS A 1 645 ? 46.508 -24.150 0.489 1.00 43.38 645 CYS A CA 1
ATOM 5256 C C . CYS A 1 645 ? 45.967 -23.983 1.921 1.00 43.38 645 CYS A C 1
ATOM 5258 O O . CYS A 1 645 ? 45.186 -24.818 2.367 1.00 43.38 645 CYS A O 1
ATOM 5260 N N . LEU A 1 646 ? 46.310 -22.888 2.610 1.00 48.44 646 LEU A N 1
ATOM 5261 C CA . LEU A 1 646 ? 45.833 -22.599 3.973 1.00 48.44 646 LEU A CA 1
ATOM 5262 C C . LEU A 1 646 ? 44.363 -22.145 4.037 1.00 48.44 646 LEU A C 1
ATOM 5264 O O . LEU A 1 646 ? 43.688 -22.386 5.037 1.00 48.44 646 LEU A O 1
ATOM 5268 N N . ALA A 1 647 ? 43.850 -21.516 2.974 1.00 50.34 647 ALA A N 1
ATOM 5269 C CA . ALA A 1 647 ? 42.441 -21.125 2.876 1.00 50.34 647 ALA A CA 1
ATOM 5270 C C . ALA A 1 647 ? 41.505 -22.328 2.648 1.00 50.34 647 ALA A C 1
ATOM 5272 O O . ALA A 1 647 ? 40.355 -22.311 3.082 1.00 50.34 647 ALA A O 1
ATOM 5273 N N . LEU A 1 648 ? 42.003 -23.392 2.008 1.00 45.72 648 LEU A N 1
ATOM 5274 C CA . LEU A 1 648 ? 41.241 -24.616 1.739 1.00 45.72 648 LEU A CA 1
ATOM 5275 C C . LEU A 1 648 ? 41.230 -25.601 2.925 1.00 45.72 648 LEU A C 1
ATOM 5277 O O . LEU A 1 648 ? 40.385 -26.492 2.954 1.00 45.72 648 LEU A O 1
ATOM 5281 N N . SER A 1 649 ? 42.110 -25.437 3.922 1.00 46.22 649 SER A N 1
ATOM 5282 C CA . SER A 1 649 ? 42.194 -26.310 5.107 1.00 46.22 649 SER A CA 1
ATOM 5283 C C . SER A 1 649 ? 41.348 -25.862 6.310 1.00 46.22 649 SER A C 1
ATOM 5285 O O . SER A 1 649 ? 41.439 -26.473 7.372 1.00 46.22 649 SER A O 1
ATOM 5287 N N . GLY A 1 650 ? 40.526 -24.811 6.182 1.00 45.53 650 GLY A N 1
ATOM 5288 C CA . GLY A 1 650 ? 39.577 -24.393 7.230 1.00 45.53 650 GLY A CA 1
ATOM 5289 C C . GLY A 1 650 ? 40.212 -23.822 8.508 1.00 45.53 650 GLY A C 1
ATOM 5290 O O . GLY A 1 650 ? 39.576 -23.794 9.560 1.00 45.53 650 GLY A O 1
ATOM 5291 N N . THR A 1 651 ? 41.466 -23.377 8.445 1.00 53.41 651 THR A N 1
ATOM 5292 C CA . THR A 1 651 ? 42.205 -22.827 9.591 1.00 53.41 651 THR A CA 1
ATOM 5293 C C . THR A 1 651 ? 41.889 -21.349 9.862 1.00 53.41 651 THR A C 1
ATOM 5295 O O . THR A 1 651 ? 41.667 -20.560 8.949 1.00 53.41 651 THR A O 1
ATOM 5298 N N . ASN A 1 652 ? 41.872 -20.982 11.148 1.00 46.75 652 ASN A N 1
ATOM 5299 C CA . ASN A 1 652 ? 41.396 -19.701 11.685 1.00 46.75 652 ASN A CA 1
ATOM 5300 C C . ASN A 1 652 ? 42.197 -18.481 11.161 1.00 46.75 652 ASN A C 1
ATOM 5302 O O . ASN A 1 652 ? 43.427 -18.460 11.233 1.00 46.75 652 ASN A O 1
ATOM 5306 N N . LEU A 1 653 ? 41.494 -17.450 10.667 1.00 48.12 653 LEU A N 1
ATOM 5307 C CA . LEU A 1 653 ? 42.044 -16.307 9.911 1.00 48.12 653 LEU A CA 1
ATOM 5308 C C . LEU A 1 653 ? 43.070 -15.458 10.693 1.00 48.12 653 LEU A C 1
ATOM 5310 O O . LEU A 1 653 ? 43.930 -14.813 10.095 1.00 48.12 653 LEU A O 1
ATOM 5314 N N . SER A 1 654 ? 43.013 -15.478 12.027 1.00 45.00 654 SER A N 1
ATOM 5315 C CA . SER A 1 654 ? 43.906 -14.701 12.898 1.00 45.00 654 SER A CA 1
ATOM 5316 C C . SER A 1 654 ? 45.352 -15.215 12.928 1.00 45.00 654 SER A C 1
ATOM 5318 O O . SER A 1 654 ? 46.270 -14.423 13.127 1.00 45.00 654 SER A O 1
ATOM 5320 N N . LEU A 1 655 ? 45.583 -16.508 12.669 1.00 46.44 655 LEU A N 1
ATOM 5321 C CA . LEU A 1 655 ? 46.933 -17.090 12.574 1.00 46.44 655 LEU A CA 1
ATOM 5322 C C . LEU A 1 655 ? 47.598 -16.818 11.215 1.00 46.44 655 LEU A C 1
ATOM 5324 O O . LEU A 1 655 ? 48.824 -16.777 11.125 1.00 46.44 655 LEU A O 1
ATOM 5328 N N . ILE A 1 656 ? 46.801 -16.592 10.165 1.00 51.75 656 ILE A N 1
ATOM 5329 C CA . ILE A 1 656 ? 47.289 -16.330 8.803 1.00 51.75 656 ILE A CA 1
ATOM 5330 C C . ILE A 1 656 ? 47.880 -14.917 8.708 1.00 51.75 656 ILE A C 1
ATOM 5332 O O . ILE A 1 656 ? 48.953 -14.741 8.134 1.00 51.75 656 ILE A O 1
ATOM 5336 N N . LEU A 1 657 ? 47.238 -13.927 9.333 1.00 46.84 657 LEU A N 1
ATOM 5337 C CA . LEU A 1 657 ? 47.723 -12.542 9.332 1.00 46.84 657 LEU A CA 1
ATOM 5338 C C . LEU A 1 657 ? 49.058 -12.398 10.086 1.00 46.84 657 LEU A C 1
ATOM 5340 O O . LEU A 1 657 ? 49.985 -11.782 9.569 1.00 46.84 657 LEU A O 1
ATOM 5344 N N . ALA A 1 658 ? 49.221 -13.086 11.222 1.00 44.12 658 ALA A N 1
ATOM 5345 C CA . ALA A 1 658 ? 50.474 -13.071 11.987 1.00 44.12 658 ALA A CA 1
ATOM 5346 C C . ALA A 1 658 ? 51.665 -13.726 11.249 1.00 44.12 658 ALA A C 1
ATOM 5348 O O . ALA A 1 658 ? 52.822 -13.395 11.514 1.00 44.12 658 ALA A O 1
ATOM 5349 N N . SER A 1 659 ? 51.409 -14.650 10.314 1.00 44.03 659 SER A N 1
ATOM 5350 C CA . SER A 1 659 ? 52.463 -15.294 9.517 1.00 44.03 659 SER A CA 1
ATOM 5351 C C . SER A 1 659 ? 52.857 -14.488 8.277 1.00 44.03 659 SER A C 1
ATOM 5353 O O . SER A 1 659 ? 53.996 -14.611 7.832 1.00 44.03 659 SER A O 1
ATOM 5355 N N . VAL A 1 660 ? 51.949 -13.686 7.710 1.00 48.12 660 VAL A N 1
ATOM 5356 C CA . VAL A 1 660 ? 52.236 -12.837 6.539 1.00 48.12 660 VAL A CA 1
ATOM 5357 C C . VAL A 1 660 ? 53.028 -11.594 6.951 1.00 48.12 660 VAL A C 1
ATOM 5359 O O . VAL A 1 660 ? 53.987 -11.238 6.265 1.00 48.12 660 VAL A O 1
ATOM 5362 N N . ASP A 1 661 ? 52.730 -11.013 8.116 1.00 43.62 661 ASP A N 1
ATOM 5363 C CA . ASP A 1 661 ? 53.475 -9.858 8.635 1.00 43.62 661 ASP A CA 1
ATOM 5364 C C . ASP A 1 661 ? 54.950 -10.199 8.932 1.00 43.62 661 ASP A C 1
ATOM 5366 O O . ASP A 1 661 ? 55.844 -9.412 8.627 1.00 43.62 661 ASP A O 1
ATOM 5370 N N . ASN A 1 662 ? 55.247 -11.416 9.404 1.00 39.34 662 ASN A N 1
ATOM 5371 C CA . ASN A 1 662 ? 56.630 -11.870 9.622 1.00 39.34 662 ASN A CA 1
ATOM 5372 C C . ASN A 1 662 ? 57.428 -12.122 8.325 1.00 39.34 662 ASN A C 1
ATOM 5374 O O . ASN A 1 662 ? 58.661 -12.097 8.351 1.00 39.34 662 ASN A O 1
ATOM 5378 N N . VAL A 1 663 ? 56.749 -12.361 7.196 1.00 43.28 663 VAL A N 1
ATOM 5379 C CA . VAL A 1 663 ? 57.388 -12.554 5.879 1.00 43.28 663 VAL A CA 1
ATOM 5380 C C . VAL A 1 663 ? 57.650 -11.212 5.194 1.00 43.28 663 VAL A C 1
ATOM 5382 O O . VAL A 1 663 ? 58.664 -11.066 4.520 1.00 43.28 663 VAL A O 1
ATOM 5385 N N . ILE A 1 664 ? 56.786 -10.217 5.406 1.00 44.75 664 ILE A N 1
ATOM 5386 C CA . ILE A 1 664 ? 56.958 -8.869 4.843 1.00 44.75 664 ILE A CA 1
ATOM 5387 C C . ILE A 1 664 ? 58.062 -8.086 5.573 1.00 44.75 664 ILE A C 1
ATOM 5389 O O . ILE A 1 664 ? 58.713 -7.255 4.956 1.00 44.75 664 ILE A O 1
ATOM 5393 N N . VAL A 1 665 ? 58.331 -8.376 6.851 1.00 40.56 665 VAL A N 1
ATOM 5394 C CA . VAL A 1 665 ? 59.394 -7.700 7.626 1.00 40.56 665 VAL A CA 1
ATOM 5395 C C . VAL A 1 665 ? 60.810 -8.234 7.322 1.00 40.56 665 VAL A C 1
ATOM 5397 O O . VAL A 1 665 ? 61.788 -7.555 7.622 1.00 40.56 665 VAL A O 1
ATOM 5400 N N . ASN A 1 666 ? 60.950 -9.412 6.698 1.00 36.44 666 ASN A N 1
ATOM 5401 C CA . ASN A 1 666 ? 62.253 -10.014 6.353 1.00 36.44 666 ASN A CA 1
ATOM 5402 C C . ASN A 1 666 ? 62.590 -9.999 4.842 1.00 36.44 666 ASN A C 1
ATOM 5404 O O . ASN A 1 666 ? 63.585 -10.605 4.436 1.00 36.44 666 ASN A O 1
ATOM 5408 N N . LEU A 1 667 ? 61.787 -9.316 4.019 1.00 38.19 667 LEU A N 1
ATOM 5409 C CA . LEU A 1 667 ? 62.045 -9.006 2.601 1.00 38.19 667 LEU A CA 1
ATOM 5410 C C . LEU A 1 667 ? 62.354 -7.518 2.432 1.00 38.19 667 LEU A C 1
ATOM 5412 O O . LEU A 1 667 ? 63.140 -7.196 1.508 1.00 38.19 667 LEU A O 1
#

pLDDT: mean 71.72, std 23.32, range [24.91, 97.88]

Organism: NCBI:txid574655

Foldseek 3Di:
DDDDDDDDDDDDDDDDDDPDPQDQPVVVPDDDDDPVVVVVVVLVVQLVLLADQQDALQQAALLADLLLLLLVLLVLCVVLLVLLQVLLLSLCVRCVVVFDDPSSLSSSLQSCCCRRVVVLCGSQEHEAEEADPQLDQWKWFAAPPPPSGRGTYTYGHCVCCPPRNHHSLSSVLSSVLNVQLSSLCRHNNFDDFPDDDDPSQECELSSVLSVVSSQVSNCPHPDHGRPSPLASVVSVVVPDDPPDPPPPPPPDPFNFDDPPQDPPDDQDHGRMHPSNDGHVVHGPVSSVCCSPPSSVVSVVVVSCLSPQWAWEQDPVRDTDIDGRSSDHYSVQFAFEQEPNHTYTAGPVQVVVFPQCVCVLPVVPSNYAYFPHDDSLLVQQVRCCRHPVGDQLLCPPDPVNVVPDPQPQFAAAAEDDDDPVDVVVVVVPPPCDSQALLSLLVNLVRCVVRSRVSSNVRSLVSRRRRHHHHYDVLSNVCSQQVVPNPSDGGDPSSLVRVLRQQLDFPPVPPPPDPDPDDDPDPRDPLRHGDGNVLVCCVPVVVSVVVVLVVGVSNQVSVLVSLVVNVVVPPPPDDDDDPPDDDDDDDDDDDDPDDPPGCVSSVVVNVVSVVVPDDPPDDDDDDDDDDDDDDPPPVVVVVVVVVVVVVVVVVPDDPVVVVVVVVVVVVVD

Sequence (667 aa):
MGLQNFNNLPISFPLRSRDFNLPDPRYYRRRSRSRSRRREDEWEKSVAALRDKTVRDRVGDLGWVLEYATAWLYRHLVQNRPGVADAIDRIRAVLGVEGVQAESPFLIFEHLNKVLFAGKLRGMVYLRWKASASNTPGTTSAAGVVPGIERICIELNSTLFEDDEGDVDELLDVMIHQMIHAYFLVTCGAQKKGSQQDGRLLDGLHLGVIMYTIKDITQQCKLDELDFTFHAASRQARNGTPFVPRQLPKRNNFIALSNKGSPMAAPPADGHSHCHLDNRAVRLPMIKNWQVEGYSVALDLDMESKGDTIYDLTVYKQFDPVHRLKAPPSSTYIELIWDKKRVMVKRDHISKYKSIKKPLEKNNKMELAVPECDEKVFHRIYDFFNRGKYDDGKSSSGWAERLHPSTRQGPPVLICHDKTNPRLNDLLLDDSPWDIVAHLQTFKAAESMKFEELQAYVLQVLWDLSKTDSDPIDALKVLYNENDNSGPVHAELHKWAREFLGKIEKDLDERRGDWRRPLDDYTDRDRGLSNLEKIYMYHRERFQQLYVRNMALQDDVRLVTMELNQRHSPYDSPRSWRSLPGNRKPLALPGDMSLNIQDIEQRIRNIRIGHKPRERLADRVPEQTGKTGTARYDQLRLAHAYARCLALSGTNLSLILASVDNVIVNL

Secondary structure (DSSP, 8-state):
---------------------S--GGGTTS---SSHHHHHHHHHHHHHHHH-TT--S--------HHHHHHHHHHHHHHSHHHHHHHHHHHHHHHHHH---TTHHHHHHHHHHHHHSTTTTTTTEEEEEE---TT--EEEE-TTTSTT--SEEEEEEGGGGGGG---HHHHHHHHHHHHHHHHHHHHH-PPPTTSPP-TTTSSSHHHHHHHHHHHHHHTTSSSPPP-----HHHHHHHS---S------TT---S---TT--TTSPPPPTTB--TTS--TT--HHHHHHIIIIIHHHHHTT-GGGG-SEEEEE-TTS-EEEEEGGGSSPGGGEEEEEETTEEEEEEGGGGGG-HHHHHHHHGGG--EEEPPS--HHHHHHHHHHHHHS----SSSS-TTHHHH------SSPEEP---TT-HHHHTT--S--TT-HHHHHHHHHHHHHTT-HHHHHHHHHHHHH--EE-S-HHHHHHHHTTTTT--SSPPHHHHHHHHHHHT-BGGGGTTT-------S----TTSTT-BHHHHHHHHHHHHHHHHHHH-HHHHHHHHHHHHHHHHTT-TT--S---S---------PPPS----SSHHHHHHHHHHHHHT-------------------HHHHHHHHHHHHHHHHHHTT--HHHHHHHHHHHHTT-

Radius of gyration: 38.6 Å; chains: 1; bounding box: 129×58×100 Å